Protein AF-A0A1Y2AYF4-F1 (afdb_monomer_lite)

pLDDT: mean 83.93, std 18.98, range [34.75, 98.88]

Organism: NCBI:txid329046

Foldseek 3Di:
DFDFDFAFFAAEAQPLLWQQLDPPQRIDGDDLCFNLLVLLLCLQLLGAEYEYAAFFEFDPRDLPGQKYFPVRHDPPFDWDWQPPAPLNTMIGGVVSVLSVLSNLVSLVQQNHAYEYFHFEPDCSSHGLVVLQVSNVHDSLCCLPPPNSLSNSLSVLLCQQQDQRPVPRRGNLERPNYAEYEPHAQDDHDLARRDPVRLVSNLCSSCPVVNRPHAYEYRHQCPRPHDVSQLQDPSHQYYAHAAEQDPQPDPPDCVVCPVLVVVVVVLVVVVVVVVCCQVPVVVVVFDFDDDDDSDGDTDDDDPDDDDDCPVVVCVVVVVVVVVVVVVVVVVSVVVVVVVCVVPPRDPRDQLLRSQCVSQVVSVVSSHEYEHNEYEDDDLVSVLSNLVSCLPDSHNYHHYPHAWGFDQLFATSKADDPDQDIHEYPPAAADDDFDDDPDPDDTPNLSHGNCRNVNNVSSSVSSVVTPPDSPGPNHLAWFADAKAKDQWDWDDPDPWKIKTQIGTGDTNRFQFKFKWKFDAPPDPDRVVGTDTPDTRQDRSGRPNGRSDIDMGTQDKMKMKMWGGDPSGIHDIYDIDIDGD

Sequence (578 aa):
MALSAPKFFGFNVPALHLIDDANPTPFVVPNSFEIQDTLISLAQAGTSVTRMYTLAYGAPVNKLTHISVSQYLETGFNWTVIPNTKDPVLYANEDLFRVMDEVFKTASDIGIKIIVPLIDKLDWWGGVPAFSNFHNATQDEFFTSQRVISNFLAMTEFVASRNNTLTGVPYSKESGIYAWETGNELSFRSGPVPASWTLQVTKLLKQQINVTQYVIDGSESFHGWEEKVLLDDSVDGFTGHYYEIQPPPPTDPKEYAGSIFCAGLTMVFCLWTCLMWFKPDLFGFETYDTKGILSLLKIKSKKGKEQYALQMVKTKTILLFLGFLVAGLCSIIGSVTISVVIQPKPPQSYAERFKQDHDLVLKYKKLFYVGEFGLNSISEFANLLNAVNSSQAAGALIWSMRSHNRNGSFWTHAEVDSFQSYHWPGFQVVQDEILGSGTTITKSGFGSDEVMAVQLIKNFSIASNSPKNYTFYQKPPVFAPILFDPVIKKLNNETFKVGLRWRGSTGAQSYKVERGLENLDSDPTLAFLLLSGNVSDAVVGNEAFLEDAVKTGQYSYRVSGENEYGQGSYSNIVTVRL

InterPro domains:
  IPR013783 Immunoglobulin-like fold [G3DSA:2.60.40.10] (487-578)
  IPR017853 Glycoside hydrolase superfamily [SSF51445] (71-253)
  IPR045053 Mannan endo-1,4-beta-mannosidase-like [PTHR31451] (8-225)

Structure (mmCIF, N/CA/C/O backbone):
data_AF-A0A1Y2AYF4-F1
#
_entry.id   AF-A0A1Y2AYF4-F1
#
loop_
_atom_site.group_PDB
_atom_site.id
_atom_site.type_symbol
_atom_site.label_atom_id
_atom_site.label_alt_id
_atom_site.label_comp_id
_atom_site.label_asym_id
_atom_site.label_entity_id
_atom_site.label_seq_id
_atom_site.pdbx_PDB_ins_code
_atom_site.Cartn_x
_atom_site.Cartn_y
_atom_site.Cartn_z
_atom_site.occupancy
_atom_site.B_iso_or_equiv
_atom_site.auth_seq_id
_atom_site.auth_comp_id
_atom_site.auth_asym_id
_atom_site.auth_atom_id
_atom_site.pdbx_PDB_model_num
ATOM 1 N N . MET A 1 1 ? -2.712 14.486 -27.864 1.00 45.22 1 MET A N 1
ATOM 2 C CA . MET A 1 1 ? -3.098 15.023 -26.543 1.00 45.22 1 MET A CA 1
ATOM 3 C C . MET A 1 1 ? -2.321 14.200 -25.524 1.00 45.22 1 MET A C 1
ATOM 5 O O . MET A 1 1 ? -2.192 13.010 -25.781 1.00 45.22 1 MET A O 1
ATOM 9 N N . ALA A 1 2 ? -1.694 14.794 -24.503 1.00 59.12 2 ALA A N 1
ATOM 10 C CA . ALA A 1 2 ? -1.046 13.989 -23.458 1.00 59.12 2 ALA A CA 1
ATOM 11 C C . ALA A 1 2 ? -2.110 13.134 -22.755 1.00 59.12 2 ALA A C 1
ATOM 13 O O . ALA A 1 2 ? -3.263 13.567 -22.669 1.00 59.12 2 ALA A O 1
ATOM 14 N N . LEU A 1 3 ? -1.751 11.928 -22.311 1.00 63.97 3 LEU A N 1
ATOM 15 C CA . LEU A 1 3 ? -2.639 11.142 -21.456 1.00 63.97 3 LEU A CA 1
ATOM 16 C C . LEU A 1 3 ? -2.945 11.977 -20.204 1.00 63.97 3 LEU A C 1
ATOM 18 O O . LEU A 1 3 ? -2.029 12.475 -19.555 1.00 63.97 3 LEU A O 1
ATOM 22 N N . SER A 1 4 ? -4.224 12.178 -19.894 1.00 66.00 4 SER A N 1
ATOM 23 C CA . SER A 1 4 ? -4.658 12.930 -18.716 1.00 66.00 4 SER A CA 1
ATOM 24 C C . SER A 1 4 ? -5.533 12.038 -17.847 1.00 66.00 4 SER A C 1
ATOM 26 O O . SER A 1 4 ? -6.599 11.607 -18.289 1.00 66.00 4 SER A O 1
ATOM 28 N N . ALA A 1 5 ? -5.097 11.782 -16.618 1.00 75.81 5 ALA A N 1
ATOM 29 C CA . ALA A 1 5 ? -5.892 11.111 -15.598 1.00 75.81 5 ALA A CA 1
ATOM 30 C C . ALA A 1 5 ? -6.448 12.141 -14.595 1.00 75.81 5 ALA A C 1
ATOM 32 O O . ALA A 1 5 ? -5.832 13.198 -14.414 1.00 75.81 5 ALA A O 1
ATOM 33 N N . PRO A 1 6 ? -7.594 11.874 -13.938 1.00 83.94 6 PRO A N 1
ATOM 34 C CA . PRO A 1 6 ? -8.025 12.661 -12.788 1.00 83.94 6 PRO A CA 1
ATOM 35 C C . PRO A 1 6 ? -6.914 12.717 -11.742 1.00 83.94 6 PRO A C 1
ATOM 37 O O . PRO A 1 6 ? -6.271 11.705 -11.459 1.00 83.94 6 PRO A O 1
ATOM 40 N N . LYS A 1 7 ? -6.685 13.902 -11.177 1.00 91.81 7 LYS A N 1
ATOM 41 C CA . LYS A 1 7 ? -5.592 14.115 -10.239 1.00 91.81 7 LYS A CA 1
ATOM 42 C C . LYS A 1 7 ? -5.885 13.408 -8.926 1.00 91.81 7 LYS A C 1
ATOM 44 O O . LYS A 1 7 ? -6.980 13.587 -8.391 1.00 91.81 7 LYS A O 1
ATOM 49 N N . PHE A 1 8 ? -4.936 12.649 -8.395 1.00 94.75 8 PHE A N 1
ATOM 50 C CA . PHE A 1 8 ? -5.085 11.919 -7.139 1.00 94.75 8 PHE A CA 1
ATOM 51 C C . PHE A 1 8 ? -4.007 12.296 -6.123 1.00 94.75 8 PHE A C 1
ATOM 53 O O . PHE A 1 8 ? -2.869 12.599 -6.467 1.00 94.75 8 PHE A O 1
ATOM 60 N N . PHE A 1 9 ? -4.377 12.258 -4.850 1.00 97.19 9 PHE A N 1
ATOM 61 C CA . PHE A 1 9 ? -3.454 12.360 -3.728 1.00 97.19 9 PHE A CA 1
ATOM 62 C C . PHE A 1 9 ? -3.846 11.301 -2.703 1.00 97.19 9 PHE A C 1
ATOM 64 O O . PHE A 1 9 ? -5.023 10.932 -2.606 1.00 97.19 9 PHE A O 1
ATOM 71 N N . GLY A 1 10 ? -2.870 10.762 -1.983 1.00 96.75 10 GLY A N 1
ATOM 72 C CA . GLY A 1 10 ? -3.150 9.685 -1.048 1.00 96.75 10 GLY A CA 1
ATOM 73 C C . GLY A 1 10 ? -1.914 9.063 -0.440 1.00 96.75 10 GLY A C 1
ATOM 74 O O . GLY A 1 10 ? -0.890 9.722 -0.285 1.00 96.75 10 GLY A O 1
ATOM 75 N N . PHE A 1 11 ? -2.045 7.784 -0.109 1.00 98.12 11 PHE A N 1
ATOM 76 C CA . PHE A 1 11 ? -1.072 7.018 0.655 1.00 98.12 11 PHE A CA 1
ATOM 77 C C . PHE A 1 11 ? -0.666 5.759 -0.113 1.00 98.12 11 PHE A C 1
ATOM 79 O O . PHE A 1 11 ? -1.498 5.138 -0.784 1.00 98.12 11 PHE A O 1
ATOM 86 N N . ASN A 1 12 ? 0.597 5.367 0.028 1.00 98.38 12 ASN A N 1
ATOM 87 C CA . ASN A 1 12 ? 1.039 3.998 -0.206 1.00 98.38 12 ASN A CA 1
ATOM 88 C C . ASN A 1 12 ? 0.532 3.107 0.933 1.00 98.38 12 ASN A C 1
ATOM 90 O O . ASN A 1 12 ? 0.537 3.519 2.095 1.00 98.38 12 ASN A O 1
ATOM 94 N N . VAL A 1 13 ? 0.127 1.883 0.600 1.00 97.62 13 VAL A N 1
ATOM 95 C CA . VAL A 1 13 ? -0.292 0.865 1.569 1.00 97.62 13 VAL A CA 1
ATOM 96 C C . VAL A 1 13 ? 0.464 -0.430 1.279 1.00 97.62 13 VAL A C 1
ATOM 98 O O . VAL A 1 13 ? -0.060 -1.324 0.605 1.00 97.62 13 VAL A O 1
ATOM 101 N N . PRO A 1 14 ? 1.705 -0.563 1.769 1.00 94.31 14 PRO A N 1
ATOM 102 C CA . PRO A 1 14 ? 2.508 -1.730 1.448 1.00 94.31 14 PRO A CA 1
ATOM 103 C C . PRO A 1 14 ? 1.924 -3.026 2.030 1.00 94.31 14 PRO A C 1
ATOM 105 O O . PRO A 1 14 ? 1.935 -4.062 1.369 1.00 94.31 14 PRO A O 1
ATOM 108 N N . ALA A 1 15 ? 1.293 -2.930 3.202 1.00 93.62 15 ALA A N 1
ATOM 109 C CA . ALA A 1 15 ? 0.742 -4.053 3.954 1.00 93.62 15 ALA A CA 1
ATOM 110 C C . ALA A 1 15 ? -0.590 -4.625 3.410 1.00 93.62 15 ALA A C 1
ATOM 112 O O . ALA A 1 15 ? -1.188 -5.504 4.030 1.00 93.62 15 ALA A O 1
ATOM 113 N N . LEU A 1 16 ? -1.094 -4.130 2.269 1.00 95.56 16 LEU A N 1
ATOM 114 C CA . LEU A 1 16 ? -2.466 -4.398 1.808 1.00 95.56 16 LEU A CA 1
ATOM 115 C C . LEU A 1 16 ? -2.750 -5.879 1.501 1.00 95.56 16 LEU A C 1
ATOM 117 O O . LEU A 1 16 ? -3.882 -6.334 1.634 1.00 95.56 16 LEU A O 1
ATOM 121 N N . HIS A 1 17 ? -1.732 -6.623 1.072 1.00 95.44 17 HIS A N 1
ATOM 122 C CA . HIS A 1 17 ? -1.851 -8.033 0.673 1.00 95.44 17 HIS A CA 1
ATOM 123 C C . HIS A 1 17 ? -0.943 -8.977 1.466 1.00 95.44 17 HIS A C 1
ATOM 125 O O . HIS A 1 17 ? -1.149 -10.188 1.461 1.00 95.44 17 HIS A O 1
ATOM 131 N N . LEU A 1 18 ? 0.021 -8.419 2.195 1.00 94.06 18 LEU A N 1
ATOM 132 C CA . LEU A 1 18 ? 0.881 -9.119 3.135 1.00 94.06 18 LEU A CA 1
ATOM 133 C C . LEU A 1 18 ? 1.420 -8.084 4.128 1.00 94.06 18 LEU A C 1
ATOM 135 O O . LEU A 1 18 ? 2.015 -7.098 3.710 1.00 94.06 18 LEU A O 1
ATOM 139 N N . ILE A 1 19 ? 1.182 -8.290 5.420 1.00 93.00 19 ILE A N 1
ATOM 140 C CA . ILE A 1 19 ? 1.577 -7.363 6.489 1.00 93.00 19 ILE A CA 1
ATOM 141 C C . ILE A 1 19 ? 2.997 -7.700 6.918 1.00 93.00 19 ILE A C 1
ATOM 143 O O . ILE A 1 19 ? 3.243 -8.872 7.182 1.00 93.00 19 ILE A O 1
ATOM 147 N N . ASP A 1 20 ? 3.890 -6.715 7.025 1.00 88.25 20 ASP A N 1
ATOM 148 C CA . ASP A 1 20 ? 5.308 -6.894 7.374 1.00 88.25 20 ASP A CA 1
ATOM 149 C C . ASP A 1 20 ? 5.700 -6.357 8.768 1.00 88.25 20 ASP A C 1
ATOM 151 O O . ASP A 1 20 ? 6.871 -6.338 9.145 1.00 88.25 20 ASP A O 1
ATOM 155 N N . ASP A 1 21 ? 4.697 -5.955 9.550 1.00 84.94 21 ASP A N 1
ATOM 156 C CA . ASP A 1 21 ? 4.843 -5.278 10.847 1.00 84.94 21 ASP A CA 1
ATOM 157 C C . ASP A 1 21 ? 4.663 -6.211 12.053 1.00 84.94 21 ASP A C 1
ATOM 159 O O . ASP A 1 21 ? 4.487 -5.775 13.195 1.00 84.94 21 ASP A O 1
ATOM 163 N N . ALA A 1 22 ? 4.634 -7.522 11.820 1.00 75.06 22 ALA A N 1
ATOM 164 C CA . ALA A 1 22 ? 4.396 -8.481 12.882 1.00 75.06 22 ALA A CA 1
ATOM 165 C C . ALA A 1 22 ? 5.689 -8.841 13.636 1.00 75.06 22 ALA A C 1
ATOM 167 O O . ALA A 1 22 ? 6.774 -8.989 13.079 1.00 75.06 22 ALA A O 1
ATOM 168 N N . ASN A 1 23 ? 5.562 -9.005 14.953 1.00 65.31 23 ASN A N 1
ATOM 169 C CA . ASN A 1 23 ? 6.648 -9.401 15.847 1.00 65.31 23 ASN A CA 1
ATOM 170 C C . ASN A 1 23 ? 6.215 -10.663 16.619 1.00 65.31 23 ASN A C 1
ATOM 172 O O . ASN A 1 23 ? 5.130 -10.645 17.211 1.00 65.31 23 ASN A O 1
ATOM 176 N N . PRO A 1 24 ? 6.993 -11.770 16.629 1.00 59.28 24 PRO A N 1
ATOM 177 C CA . PRO A 1 24 ? 8.354 -11.948 16.088 1.00 59.28 24 PRO A CA 1
ATOM 178 C C . PRO A 1 24 ? 8.427 -12.428 14.632 1.00 59.28 24 PRO A C 1
ATOM 180 O O . PRO A 1 24 ? 9.519 -12.530 14.079 1.00 59.28 24 PRO A O 1
ATOM 183 N N . THR A 1 25 ? 7.297 -12.785 14.021 1.00 60.84 25 THR A N 1
ATOM 184 C CA . THR A 1 25 ? 7.240 -13.225 12.621 1.00 60.84 25 THR A CA 1
ATOM 185 C C . THR A 1 25 ? 7.034 -12.018 11.720 1.00 60.84 25 THR A C 1
ATOM 187 O O . THR A 1 25 ? 5.967 -11.425 11.842 1.00 60.84 25 THR A O 1
ATOM 190 N N . PRO A 1 26 ? 7.963 -11.686 10.805 1.00 72.62 26 PRO A N 1
ATOM 191 C CA . PRO A 1 26 ? 7.892 -10.434 10.058 1.00 72.62 26 PRO A CA 1
ATOM 192 C C . PRO A 1 26 ? 6.622 -10.349 9.215 1.00 72.62 26 PRO A C 1
ATOM 194 O O . PRO A 1 26 ? 6.000 -9.301 9.186 1.00 72.62 26 PRO A O 1
ATOM 197 N N . PHE A 1 27 ? 6.172 -11.461 8.617 1.00 88.50 27 PHE A N 1
ATOM 198 C CA . PHE A 1 27 ? 5.028 -11.442 7.708 1.00 88.50 27 PHE A CA 1
ATOM 199 C C . PHE A 1 27 ? 3.786 -12.163 8.230 1.00 88.50 27 PHE A C 1
ATOM 201 O O . PHE A 1 27 ? 3.866 -13.290 8.726 1.00 88.50 27 PHE A O 1
ATOM 208 N N . VAL A 1 28 ? 2.622 -11.536 8.050 1.00 91.50 28 VAL A N 1
ATOM 209 C CA . VAL A 1 28 ? 1.300 -12.079 8.390 1.00 91.50 28 VAL A CA 1
ATOM 210 C C . VAL A 1 28 ? 0.319 -11.841 7.245 1.00 91.50 28 VAL A C 1
ATOM 212 O O . VAL A 1 28 ? 0.305 -10.791 6.608 1.00 91.50 28 VAL A O 1
ATOM 215 N N . VAL A 1 29 ? -0.541 -12.828 6.995 1.00 94.00 29 VAL A N 1
ATOM 216 C CA . VAL A 1 29 ? -1.612 -12.725 5.998 1.00 94.00 29 VAL A CA 1
ATOM 217 C C . VAL A 1 29 ? -2.717 -11.796 6.521 1.00 94.00 29 VAL A C 1
ATOM 219 O O . VAL A 1 29 ? -3.306 -12.136 7.559 1.00 94.00 29 VAL A O 1
ATOM 222 N N . PRO A 1 30 ? -3.035 -10.665 5.857 1.00 95.94 30 PRO A N 1
ATOM 223 C CA . PRO A 1 30 ? -4.126 -9.790 6.277 1.00 95.94 30 PRO A CA 1
ATOM 224 C C . PRO A 1 30 ? -5.471 -10.518 6.187 1.00 95.94 30 PRO A C 1
ATOM 226 O O . PRO A 1 30 ? -5.661 -11.405 5.355 1.00 95.94 30 PRO A O 1
ATOM 229 N N . ASN A 1 31 ? -6.411 -10.174 7.068 1.00 96.50 31 ASN A N 1
ATOM 230 C CA . ASN A 1 31 ? -7.775 -10.700 6.993 1.00 96.50 31 ASN A CA 1
ATOM 231 C C . ASN A 1 31 ? -8.720 -9.705 6.307 1.00 96.50 31 ASN A C 1
ATOM 233 O O . ASN A 1 31 ? -8.385 -8.539 6.105 1.00 96.50 31 ASN A O 1
ATOM 237 N N . SER A 1 32 ? -9.944 -10.151 6.023 1.00 97.19 32 SER A N 1
ATOM 238 C CA . SER A 1 32 ? -10.973 -9.326 5.386 1.00 97.19 32 SER A CA 1
ATOM 239 C C . SER A 1 32 ? -11.254 -8.008 6.110 1.00 97.19 32 SER A C 1
ATOM 241 O O . SER A 1 32 ? -11.548 -7.007 5.465 1.00 97.19 32 SER A O 1
ATOM 243 N N . PHE A 1 33 ? -11.155 -7.982 7.446 1.00 97.50 33 PHE A N 1
ATOM 244 C CA . PHE A 1 33 ? -11.331 -6.745 8.206 1.00 97.50 33 PHE A CA 1
ATOM 245 C C . PHE A 1 33 ? -10.207 -5.749 7.912 1.00 97.50 33 PHE A C 1
ATOM 247 O O . PHE A 1 33 ? -10.508 -4.604 7.624 1.00 97.50 33 PHE A O 1
ATOM 254 N N . GLU A 1 34 ? -8.943 -6.168 7.931 1.00 97.88 34 GLU A N 1
ATOM 255 C CA . GLU A 1 34 ? -7.792 -5.282 7.697 1.00 97.88 34 GLU A CA 1
ATOM 256 C C . GLU A 1 34 ? -7.748 -4.763 6.251 1.00 97.88 34 GLU A C 1
ATOM 258 O O . GLU A 1 34 ? -7.468 -3.584 6.020 1.00 97.88 34 GLU A O 1
ATOM 263 N N . ILE A 1 35 ? -8.111 -5.605 5.275 1.00 98.38 35 ILE A N 1
ATOM 264 C CA . ILE A 1 35 ? -8.235 -5.201 3.865 1.00 98.38 35 ILE A CA 1
ATOM 265 C C . ILE A 1 35 ? -9.320 -4.126 3.716 1.00 98.38 35 ILE A C 1
ATOM 267 O O . ILE A 1 35 ? -9.086 -3.070 3.119 1.00 98.38 35 ILE A O 1
ATOM 271 N N . GLN A 1 36 ? -10.509 -4.377 4.274 1.00 97.69 36 GLN A N 1
ATOM 272 C CA . GLN A 1 36 ? -11.627 -3.436 4.204 1.00 97.69 36 GLN A CA 1
ATOM 273 C C . GLN A 1 36 ? -11.334 -2.156 4.985 1.00 97.69 36 GLN A C 1
ATOM 275 O O . GLN A 1 36 ? -11.581 -1.073 4.467 1.00 97.69 36 GLN A O 1
ATOM 280 N N . ASP A 1 37 ? -10.767 -2.263 6.185 1.00 97.94 37 ASP A N 1
ATOM 281 C CA . ASP A 1 37 ? -10.378 -1.130 7.022 1.00 97.94 37 ASP A CA 1
ATOM 282 C C . ASP A 1 37 ? -9.418 -0.198 6.284 1.00 97.94 37 ASP A C 1
ATOM 284 O O . ASP A 1 37 ? -9.640 1.013 6.230 1.00 97.94 37 ASP A O 1
ATOM 288 N N . THR A 1 38 ? -8.415 -0.762 5.614 1.00 97.56 38 THR A N 1
ATOM 289 C CA . THR A 1 38 ? -7.475 0.030 4.823 1.00 97.56 38 THR A CA 1
ATOM 290 C C . THR A 1 38 ? -8.169 0.762 3.674 1.00 97.56 38 THR A C 1
ATOM 292 O O . THR A 1 38 ? -8.033 1.977 3.522 1.00 97.56 38 THR A O 1
ATOM 295 N N . LEU A 1 39 ? -8.921 0.038 2.840 1.00 97.50 39 LEU A N 1
ATOM 296 C CA . LEU A 1 39 ? -9.521 0.610 1.631 1.00 97.50 39 LEU A CA 1
ATOM 297 C C . LEU A 1 39 ? -10.641 1.610 1.954 1.00 97.50 39 LEU A C 1
ATOM 299 O O . LEU A 1 39 ? -10.795 2.616 1.258 1.00 97.50 39 LEU A O 1
ATOM 303 N N . ILE A 1 40 ? -11.395 1.380 3.031 1.00 96.75 40 ILE A N 1
ATOM 304 C CA . ILE A 1 40 ? -12.395 2.326 3.536 1.00 96.75 40 ILE A CA 1
ATOM 305 C C . ILE A 1 40 ? -11.712 3.559 4.140 1.00 96.75 40 ILE A C 1
ATOM 307 O O . ILE A 1 40 ? -12.182 4.670 3.893 1.00 96.75 40 ILE A O 1
ATOM 311 N N . SER A 1 41 ? -10.587 3.402 4.848 1.00 96.81 41 SER A N 1
ATOM 312 C CA . SER A 1 41 ? -9.789 4.532 5.349 1.00 96.81 41 SER A CA 1
ATOM 313 C C . SER A 1 41 ? -9.306 5.431 4.211 1.00 96.81 41 SER A C 1
ATOM 315 O O . SER A 1 41 ? -9.490 6.646 4.263 1.00 96.81 41 SER A O 1
ATOM 317 N N . LEU A 1 42 ? -8.785 4.845 3.126 1.00 95.75 42 LEU A N 1
ATOM 318 C CA . LEU A 1 42 ? -8.415 5.591 1.916 1.00 95.75 42 LEU A CA 1
ATOM 319 C C . LEU A 1 42 ? -9.614 6.344 1.321 1.00 95.75 42 LEU A C 1
ATOM 321 O O . LEU A 1 42 ? -9.510 7.529 0.993 1.00 95.75 42 LEU A O 1
ATOM 325 N N . ALA A 1 43 ? -10.772 5.685 1.218 1.00 94.38 43 ALA A N 1
ATOM 326 C CA . ALA A 1 43 ? -11.989 6.308 0.706 1.00 94.38 43 ALA A CA 1
ATOM 327 C C . ALA A 1 43 ? -12.459 7.478 1.585 1.00 94.38 43 ALA A C 1
ATOM 329 O O . ALA A 1 43 ? -12.840 8.525 1.060 1.00 94.38 43 ALA A O 1
ATOM 330 N N . GLN A 1 44 ? -12.401 7.340 2.912 1.00 94.38 44 GLN A N 1
ATOM 331 C CA . GLN A 1 44 ? -12.721 8.409 3.861 1.00 94.38 44 GLN A CA 1
ATOM 332 C C . GLN A 1 44 ? -11.707 9.561 3.810 1.00 94.38 44 GLN A C 1
ATOM 334 O O . GLN A 1 44 ? -12.114 10.721 3.900 1.00 94.38 44 GLN A O 1
ATOM 339 N N . ALA A 1 45 ? -10.427 9.267 3.563 1.00 93.00 45 ALA A N 1
ATOM 340 C CA . ALA A 1 45 ? -9.388 10.263 3.292 1.00 93.00 45 ALA A CA 1
ATOM 341 C C . ALA A 1 45 ? -9.596 11.024 1.974 1.00 93.00 45 ALA A C 1
ATOM 343 O O . ALA A 1 45 ? -8.960 12.049 1.721 1.00 93.00 45 ALA A O 1
ATOM 344 N N . GLY A 1 46 ? -10.520 10.551 1.134 1.00 92.38 46 GLY A N 1
ATOM 345 C CA . GLY A 1 46 ? -10.774 11.090 -0.191 1.00 92.38 46 GLY A CA 1
ATOM 346 C C . GLY A 1 46 ? -9.740 10.643 -1.222 1.00 92.38 46 GLY A C 1
ATOM 347 O O . GLY A 1 46 ? -9.703 11.225 -2.308 1.00 92.38 46 GLY A O 1
ATOM 348 N N . THR A 1 47 ? -8.914 9.645 -0.917 1.00 92.69 47 THR A N 1
ATOM 349 C CA . THR A 1 47 ? -7.969 9.046 -1.859 1.00 92.69 47 THR A CA 1
ATOM 350 C C . THR A 1 47 ? -8.720 8.202 -2.887 1.00 92.69 47 THR A C 1
ATOM 352 O O . THR A 1 47 ? -9.640 7.470 -2.545 1.00 92.69 47 THR A O 1
ATOM 355 N N . SER A 1 48 ? -8.344 8.331 -4.160 1.00 92.69 48 SER A N 1
ATOM 356 C CA . SER A 1 48 ? -8.963 7.628 -5.296 1.00 92.69 48 SER A CA 1
ATOM 357 C C . SER A 1 48 ? -8.100 6.498 -5.848 1.00 92.69 48 SER A C 1
ATOM 359 O O . SER A 1 48 ? -8.606 5.487 -6.335 1.00 92.69 48 SER A O 1
ATOM 361 N N . VAL A 1 49 ? -6.787 6.687 -5.759 1.00 95.75 49 VAL A N 1
ATOM 362 C CA . VAL A 1 49 ? -5.757 5.761 -6.210 1.00 95.75 49 VAL A CA 1
ATOM 363 C C . VAL A 1 49 ? -4.792 5.551 -5.054 1.00 95.75 49 VAL A C 1
ATOM 365 O O . VAL A 1 49 ? -4.364 6.515 -4.424 1.00 95.75 49 VAL A O 1
ATOM 368 N N . THR A 1 50 ? -4.450 4.301 -4.786 1.00 97.50 50 THR A N 1
ATOM 369 C CA . THR A 1 50 ? -3.381 3.915 -3.863 1.00 97.50 50 THR A CA 1
ATOM 370 C C . THR A 1 50 ? -2.396 3.007 -4.584 1.00 97.50 50 THR A C 1
ATOM 372 O O . THR A 1 50 ? -2.639 2.564 -5.709 1.00 97.50 50 THR A O 1
ATOM 375 N N . ARG A 1 51 ? -1.284 2.716 -3.927 1.00 98.31 51 ARG A N 1
ATOM 376 C CA . ARG A 1 51 ? -0.255 1.809 -4.408 1.00 98.31 51 ARG A CA 1
ATOM 377 C C . ARG A 1 51 ? 0.021 0.775 -3.328 1.00 98.31 51 ARG A C 1
ATOM 379 O O . ARG A 1 51 ? 0.266 1.131 -2.175 1.00 98.31 51 ARG A O 1
ATOM 386 N N . MET A 1 52 ? -0.102 -0.493 -3.709 1.00 97.81 52 MET A N 1
ATOM 387 C CA . MET A 1 52 ? 0.265 -1.625 -2.858 1.00 97.81 52 MET A CA 1
ATOM 388 C C . MET A 1 52 ? 1.750 -1.948 -3.033 1.00 97.81 52 MET A C 1
ATOM 390 O O . MET A 1 52 ? 2.380 -1.454 -3.969 1.00 97.81 52 MET A O 1
ATOM 394 N N . TYR A 1 53 ? 2.310 -2.794 -2.168 1.00 95.88 53 TYR A N 1
ATOM 395 C CA . TYR A 1 53 ? 3.680 -3.261 -2.370 1.00 95.88 53 TYR A CA 1
ATOM 396 C C . TYR A 1 53 ? 3.785 -4.372 -3.416 1.00 95.88 53 TYR A C 1
ATOM 398 O O . TYR A 1 53 ? 2.777 -4.909 -3.881 1.00 95.88 53 TYR A O 1
ATOM 406 N N . THR A 1 54 ? 5.019 -4.727 -3.765 1.00 97.06 54 THR A N 1
ATOM 407 C CA . THR A 1 54 ? 5.327 -5.716 -4.806 1.00 97.06 54 THR A CA 1
ATOM 408 C C . THR A 1 54 ? 4.939 -7.141 -4.408 1.00 97.06 54 THR A C 1
ATOM 410 O O . THR A 1 54 ? 4.578 -7.384 -3.263 1.00 97.06 54 THR A O 1
ATOM 413 N N . LEU A 1 55 ? 5.006 -8.113 -5.324 1.00 97.06 55 LEU A N 1
ATOM 414 C CA . LEU A 1 55 ? 4.876 -9.524 -4.939 1.00 97.06 55 LEU A CA 1
ATOM 415 C C . LEU A 1 55 ? 6.035 -9.939 -4.023 1.00 97.06 55 LEU A C 1
ATOM 417 O O . LEU A 1 55 ? 7.183 -9.575 -4.254 1.00 97.06 55 LEU A O 1
ATOM 421 N N . ALA A 1 56 ? 5.744 -10.758 -3.013 1.00 94.94 56 ALA A N 1
ATOM 422 C CA . ALA A 1 56 ? 6.786 -11.338 -2.164 1.00 94.94 56 ALA A CA 1
ATOM 423 C C . ALA A 1 56 ? 7.429 -12.552 -2.848 1.00 94.94 56 ALA A C 1
ATOM 425 O O . ALA A 1 56 ? 6.716 -13.455 -3.302 1.00 94.94 56 ALA A O 1
ATOM 426 N N . TYR A 1 57 ? 8.758 -12.620 -2.849 1.00 94.50 57 TYR A N 1
ATOM 427 C CA . TYR A 1 57 ? 9.538 -13.716 -3.422 1.00 94.50 57 TYR A CA 1
ATOM 428 C C . TYR A 1 57 ? 10.248 -14.501 -2.317 1.00 94.50 57 TYR A C 1
ATOM 430 O O . TYR A 1 57 ? 10.898 -13.920 -1.452 1.00 94.50 57 TYR A O 1
ATOM 438 N N . GLY A 1 58 ? 10.109 -15.831 -2.338 1.00 83.50 58 GLY A N 1
ATOM 439 C CA . GLY A 1 58 ? 10.700 -16.753 -1.361 1.00 83.50 58 GLY A CA 1
ATOM 440 C C . GLY A 1 58 ? 12.179 -16.477 -1.095 1.00 83.50 58 GLY A C 1
ATOM 441 O O . GLY A 1 58 ? 12.979 -16.408 -2.022 1.00 83.50 58 GLY A O 1
ATOM 442 N N . ALA A 1 59 ? 12.557 -16.375 0.172 1.00 72.75 59 ALA A N 1
ATOM 443 C CA . ALA A 1 59 ? 13.944 -16.249 0.601 1.00 72.75 59 ALA A CA 1
ATOM 444 C C . ALA A 1 59 ? 14.223 -17.247 1.737 1.00 72.75 59 ALA A C 1
ATOM 446 O O . ALA A 1 59 ? 13.290 -17.744 2.366 1.00 72.75 59 ALA A O 1
ATOM 447 N N . PRO A 1 60 ? 15.495 -17.551 2.059 1.00 62.97 60 PRO A N 1
ATOM 448 C CA . PRO A 1 60 ? 15.816 -18.473 3.151 1.00 62.97 60 PRO A CA 1
ATOM 449 C C . PRO A 1 60 ? 15.192 -18.090 4.504 1.00 62.97 60 PRO A C 1
ATOM 451 O O . PRO A 1 60 ? 14.925 -18.969 5.319 1.00 62.97 60 PRO A O 1
ATOM 454 N N . VAL A 1 61 ? 14.975 -16.791 4.734 1.00 64.56 61 VAL A N 1
ATOM 455 C CA . VAL A 1 61 ? 14.492 -16.235 6.007 1.00 64.56 61 VAL A CA 1
ATOM 456 C C . VAL A 1 61 ? 12.983 -15.984 5.992 1.00 64.56 61 VAL A C 1
ATOM 458 O O . VAL A 1 61 ? 12.316 -16.260 6.985 1.00 64.56 61 VAL A O 1
ATOM 461 N N . ASN A 1 62 ? 12.433 -15.507 4.871 1.00 68.12 62 ASN A N 1
ATOM 462 C CA . ASN A 1 62 ? 11.003 -15.266 4.723 1.00 68.12 62 ASN A CA 1
ATOM 463 C C . ASN A 1 62 ? 10.382 -16.245 3.729 1.00 68.12 62 ASN A C 1
ATOM 465 O O . ASN A 1 62 ? 10.725 -16.270 2.545 1.00 68.12 62 ASN A O 1
ATOM 469 N N . LYS A 1 63 ? 9.444 -17.038 4.235 1.00 75.75 63 LYS A N 1
ATOM 470 C CA . LYS A 1 63 ? 8.882 -18.178 3.521 1.00 75.75 63 LYS A CA 1
ATOM 471 C C . LYS A 1 63 ? 7.359 -18.045 3.327 1.00 75.75 63 LYS A C 1
ATOM 473 O O . LYS A 1 63 ? 6.762 -18.839 2.606 1.00 75.75 63 LYS A O 1
ATOM 478 N N . LEU A 1 64 ? 6.746 -16.986 3.880 1.00 89.69 64 LEU A N 1
ATOM 479 C CA . LEU A 1 64 ? 5.389 -16.553 3.537 1.00 89.69 64 LEU A CA 1
ATOM 480 C C . LEU A 1 64 ? 5.451 -15.625 2.319 1.00 89.69 64 LEU A C 1
ATOM 482 O O . LEU A 1 64 ? 5.565 -14.408 2.454 1.00 89.69 64 LEU A O 1
ATOM 486 N N . THR A 1 65 ? 5.433 -16.209 1.122 1.00 93.44 65 THR A N 1
ATOM 487 C CA . THR A 1 65 ? 5.674 -15.472 -0.126 1.00 93.44 65 THR A CA 1
ATOM 488 C C . THR A 1 65 ? 4.725 -15.877 -1.244 1.00 93.44 65 THR A C 1
ATOM 490 O O . THR A 1 65 ? 4.159 -16.971 -1.230 1.00 93.44 65 THR A O 1
ATOM 493 N N . HIS A 1 66 ? 4.532 -14.974 -2.209 1.00 97.00 66 HIS A N 1
ATOM 494 C CA . HIS A 1 66 ? 3.644 -15.178 -3.354 1.00 97.00 66 HIS A CA 1
ATOM 495 C C . HIS A 1 66 ? 4.274 -16.114 -4.378 1.00 97.00 66 HIS A C 1
ATOM 497 O O . HIS A 1 66 ? 3.606 -17.001 -4.900 1.00 97.00 66 HIS A O 1
ATOM 503 N N . ILE A 1 67 ? 5.561 -15.905 -4.662 1.00 97.50 67 ILE A N 1
ATOM 504 C CA . ILE A 1 67 ? 6.311 -16.636 -5.680 1.00 97.50 67 ILE A CA 1
ATOM 505 C C . ILE A 1 67 ? 7.497 -17.328 -5.020 1.00 97.50 67 ILE A C 1
ATOM 507 O O . ILE A 1 67 ? 8.247 -16.716 -4.259 1.00 97.50 67 ILE A O 1
ATOM 511 N N . SER A 1 68 ? 7.702 -18.604 -5.325 1.00 96.06 68 SER A N 1
ATOM 512 C CA . SER A 1 68 ? 8.807 -19.375 -4.762 1.00 96.06 68 SER A CA 1
ATOM 513 C C . SER A 1 68 ? 9.274 -20.479 -5.714 1.00 96.06 68 SER A C 1
ATOM 515 O O . SER A 1 68 ? 8.758 -20.650 -6.819 1.00 96.06 68 SER A O 1
ATOM 517 N N . VAL A 1 69 ? 10.279 -21.231 -5.283 1.00 95.62 69 VAL A N 1
ATOM 518 C CA . VAL A 1 69 ? 10.833 -22.411 -5.960 1.00 95.62 69 VAL A CA 1
ATOM 519 C C . VAL A 1 69 ? 10.746 -23.614 -5.029 1.00 95.62 69 VAL A C 1
ATOM 521 O O . VAL A 1 69 ? 10.635 -23.453 -3.815 1.00 95.62 69 VAL A O 1
ATOM 524 N N . SER A 1 70 ? 10.853 -24.829 -5.573 1.00 93.19 70 SER A N 1
ATOM 525 C CA . SER A 1 70 ? 10.654 -26.085 -4.828 1.00 93.19 70 SER A CA 1
ATOM 526 C C . SER A 1 70 ? 11.438 -26.184 -3.510 1.00 93.19 70 SER A C 1
ATOM 528 O O . SER A 1 70 ? 10.953 -26.774 -2.552 1.00 93.19 70 SER A O 1
ATOM 530 N N . GLN A 1 71 ? 12.639 -25.601 -3.445 1.00 90.50 71 GLN A N 1
ATOM 531 C CA . GLN A 1 71 ? 13.503 -25.625 -2.256 1.00 90.50 71 GLN A CA 1
ATOM 532 C C . GLN A 1 71 ? 13.039 -24.702 -1.112 1.00 90.50 71 GLN A C 1
ATOM 534 O O . GLN A 1 71 ? 13.519 -24.842 0.011 1.00 90.50 71 GLN A O 1
ATOM 539 N N . TYR A 1 72 ? 12.133 -23.760 -1.389 1.00 90.00 72 TYR A N 1
ATOM 540 C CA . TYR A 1 72 ? 11.648 -22.748 -0.445 1.00 90.00 72 TYR A CA 1
ATOM 541 C C . TYR A 1 72 ? 10.124 -22.794 -0.258 1.00 90.00 72 TYR A C 1
ATOM 543 O O . TYR A 1 72 ? 9.548 -21.843 0.267 1.00 90.00 72 TYR A O 1
ATOM 551 N N . LEU A 1 73 ? 9.451 -23.863 -0.696 1.00 90.44 73 LEU A N 1
ATOM 552 C CA . LEU A 1 73 ? 8.013 -24.014 -0.469 1.00 90.44 73 LEU A CA 1
ATOM 553 C C . LEU A 1 73 ? 7.747 -24.336 1.000 1.00 90.44 73 LEU A C 1
ATOM 555 O O . LEU A 1 73 ? 8.361 -25.245 1.562 1.00 90.44 73 LEU A O 1
ATOM 559 N N . GLU A 1 74 ? 6.806 -23.617 1.602 1.00 86.00 74 GLU A N 1
ATOM 560 C CA . GLU A 1 74 ? 6.336 -23.914 2.952 1.00 86.00 74 GLU A CA 1
ATOM 561 C C . GLU A 1 74 ? 5.232 -24.955 2.960 1.00 86.00 74 GLU A C 1
ATOM 563 O O . GLU A 1 74 ? 4.366 -24.986 2.079 1.00 86.00 74 GLU A O 1
ATOM 568 N N . THR A 1 75 ? 5.246 -25.789 3.999 1.00 84.31 75 THR A N 1
ATOM 569 C CA . THR A 1 75 ? 4.161 -26.731 4.260 1.00 84.31 75 THR A CA 1
ATOM 570 C C . THR A 1 75 ? 2.920 -25.981 4.743 1.00 84.31 75 THR A C 1
ATOM 572 O O . THR A 1 75 ? 3.009 -24.963 5.423 1.00 84.31 75 THR A O 1
ATOM 575 N N . GLY A 1 76 ? 1.737 -26.480 4.379 1.00 85.44 76 GLY A N 1
ATOM 576 C CA . GLY A 1 76 ? 0.461 -25.876 4.780 1.00 85.44 76 GLY A CA 1
ATOM 577 C C . GLY A 1 76 ? -0.098 -24.823 3.820 1.00 85.44 76 GLY A C 1
ATOM 578 O O . GLY A 1 76 ? -1.251 -24.445 3.993 1.00 85.44 76 GLY A O 1
ATOM 579 N N . PHE A 1 77 ? 0.654 -24.420 2.792 1.00 90.44 77 PHE A N 1
ATOM 580 C CA . PHE A 1 77 ? 0.155 -23.582 1.698 1.00 90.44 77 PHE A CA 1
ATOM 581 C C . PHE A 1 77 ? -0.155 -24.399 0.449 1.00 90.44 77 PHE A C 1
ATOM 583 O O . PHE A 1 77 ? 0.494 -25.412 0.162 1.00 90.44 77 PHE A O 1
ATOM 590 N N . ASN A 1 78 ? -1.133 -23.931 -0.322 1.00 95.06 78 ASN A N 1
ATOM 591 C CA . ASN A 1 78 ? -1.439 -24.492 -1.626 1.00 95.06 78 ASN A CA 1
ATOM 592 C C . ASN A 1 78 ? -0.548 -23.863 -2.70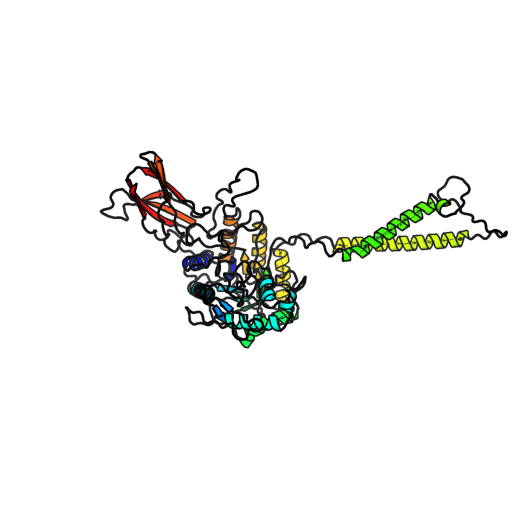8 1.00 95.06 78 ASN A C 1
ATOM 594 O O . ASN A 1 78 ? -0.729 -22.708 -3.082 1.00 95.06 78 ASN A O 1
ATOM 598 N N . TRP A 1 79 ? 0.403 -24.633 -3.236 1.00 96.56 79 TRP A N 1
ATOM 599 C CA . TRP A 1 79 ? 1.337 -24.170 -4.262 1.00 96.56 79 TRP A CA 1
ATOM 600 C C . TRP A 1 79 ? 0.943 -24.670 -5.650 1.00 96.56 79 TRP A C 1
ATOM 602 O O . TRP A 1 79 ? 0.819 -25.873 -5.878 1.00 96.56 79 TRP A O 1
ATOM 612 N N . THR A 1 80 ? 0.820 -23.747 -6.602 1.00 97.25 80 THR A N 1
ATOM 613 C CA . THR A 1 80 ? 0.518 -24.053 -8.006 1.00 97.25 80 THR A CA 1
ATOM 614 C C . THR A 1 80 ? 1.736 -23.787 -8.879 1.00 97.25 80 THR A C 1
ATOM 616 O O . THR A 1 80 ? 2.386 -22.757 -8.739 1.00 97.25 80 THR A O 1
ATOM 619 N N . VAL A 1 81 ? 2.056 -24.698 -9.798 1.00 98.25 81 VAL A N 1
ATOM 620 C CA . VAL A 1 81 ? 3.140 -24.493 -10.771 1.00 98.25 81 VAL A CA 1
ATOM 621 C C . VAL A 1 81 ? 2.788 -23.340 -11.710 1.00 98.25 81 VAL A C 1
ATOM 623 O O . VAL A 1 81 ? 1.711 -23.334 -12.304 1.00 98.25 81 VAL A O 1
ATOM 626 N N . ILE A 1 82 ? 3.721 -22.407 -11.895 1.00 98.62 82 ILE A N 1
ATOM 627 C CA . ILE A 1 82 ? 3.609 -21.339 -12.888 1.00 98.62 82 ILE A CA 1
ATOM 628 C C . ILE A 1 82 ? 3.999 -21.912 -14.259 1.00 98.62 82 ILE A C 1
ATOM 630 O O . ILE A 1 82 ? 5.150 -22.336 -14.437 1.00 98.62 82 ILE A O 1
ATOM 634 N N . PRO A 1 83 ? 3.078 -21.946 -15.241 1.00 98.19 83 PRO A N 1
ATOM 635 C CA . PRO A 1 83 ? 3.358 -22.492 -16.565 1.00 98.19 83 PRO A CA 1
ATOM 636 C C . PRO A 1 83 ? 4.530 -21.791 -17.254 1.00 98.19 83 PRO A C 1
ATOM 638 O O . PRO A 1 83 ? 4.834 -20.637 -16.976 1.00 98.19 83 PRO A O 1
ATOM 641 N N . ASN A 1 84 ? 5.174 -22.492 -18.188 1.00 97.44 84 ASN A N 1
ATOM 642 C CA . ASN A 1 84 ? 6.274 -21.980 -19.018 1.00 97.44 84 ASN A CA 1
ATOM 643 C C . ASN A 1 84 ? 7.548 -21.552 -18.264 1.00 97.44 84 ASN A C 1
ATOM 645 O O . ASN A 1 84 ? 8.503 -21.111 -18.903 1.00 97.44 84 ASN A O 1
ATOM 649 N N . THR A 1 85 ? 7.610 -21.750 -16.945 1.00 98.06 85 THR A N 1
ATOM 650 C CA . THR A 1 85 ? 8.834 -21.558 -16.161 1.00 98.06 85 THR A CA 1
ATOM 651 C C . THR A 1 85 ? 9.680 -22.828 -16.154 1.00 98.06 85 THR A C 1
ATOM 653 O O . THR A 1 85 ? 9.163 -23.944 -16.055 1.00 98.06 85 THR A O 1
ATOM 656 N N . LYS A 1 86 ? 10.997 -22.675 -16.300 1.00 95.19 86 LYS A N 1
ATOM 657 C CA . LYS A 1 86 ? 11.954 -23.791 -16.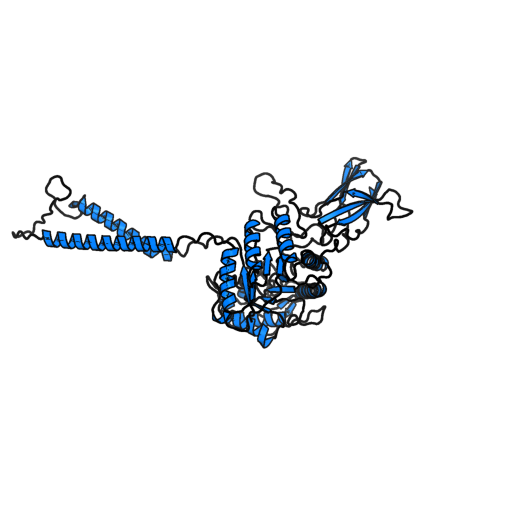251 1.00 95.19 86 LYS A CA 1
ATOM 658 C C . LYS A 1 86 ? 13.327 -23.324 -15.790 1.00 95.19 86 LYS A C 1
ATOM 660 O O . LYS A 1 86 ? 13.705 -22.178 -16.018 1.00 95.19 86 LYS A O 1
ATOM 665 N N . ASP A 1 87 ? 14.073 -24.236 -15.170 1.00 93.44 87 ASP A N 1
ATOM 666 C CA . ASP A 1 87 ? 15.439 -24.015 -14.678 1.00 93.44 87 ASP A CA 1
ATOM 667 C C . ASP A 1 87 ? 15.622 -22.698 -13.880 1.00 93.44 87 ASP A C 1
ATOM 669 O O . ASP A 1 87 ? 16.506 -21.895 -14.225 1.00 93.44 87 ASP A O 1
ATOM 673 N N . PRO A 1 88 ? 14.817 -22.475 -12.812 1.00 96.88 88 PRO A N 1
ATOM 674 C CA . PRO A 1 88 ? 13.906 -23.434 -12.164 1.00 96.88 88 PRO A CA 1
ATOM 675 C C . PRO A 1 88 ? 12.424 -23.274 -12.557 1.00 96.88 88 PRO A C 1
ATOM 677 O O . PRO A 1 88 ? 12.017 -22.288 -13.166 1.00 96.88 88 PRO A O 1
ATOM 680 N N . VAL A 1 89 ? 11.605 -24.252 -12.159 1.00 97.94 89 VAL A N 1
ATOM 681 C CA . VAL A 1 89 ? 10.139 -24.113 -12.135 1.00 97.94 89 VAL A CA 1
ATOM 682 C C . VAL A 1 89 ? 9.746 -23.206 -10.968 1.00 97.94 89 VAL A C 1
ATOM 684 O O . VAL A 1 89 ? 10.201 -23.426 -9.841 1.00 97.94 89 VAL A O 1
ATOM 687 N N . LEU A 1 90 ? 8.895 -22.215 -11.233 1.00 98.31 90 LEU A N 1
ATOM 688 C CA . LEU A 1 90 ? 8.343 -21.318 -10.221 1.00 98.31 90 LEU A CA 1
ATOM 689 C C . LEU A 1 90 ? 6.971 -21.806 -9.744 1.00 98.31 90 LEU A C 1
ATOM 691 O O . LEU A 1 90 ? 6.220 -22.438 -10.490 1.00 98.31 90 LEU A O 1
ATOM 695 N N . TYR A 1 91 ? 6.643 -21.477 -8.500 1.00 98.00 91 TYR A N 1
ATOM 696 C CA . TYR A 1 91 ? 5.391 -21.829 -7.842 1.00 98.00 91 TYR A CA 1
ATOM 697 C C . TYR A 1 91 ? 4.718 -20.577 -7.288 1.00 98.00 91 TYR A C 1
ATOM 699 O O . TYR A 1 91 ? 5.388 -19.692 -6.759 1.00 98.00 91 TYR A O 1
ATOM 707 N N . ALA A 1 92 ? 3.395 -20.539 -7.391 1.00 98.00 92 ALA A N 1
ATOM 708 C CA . ALA A 1 92 ? 2.528 -19.483 -6.899 1.00 98.00 92 ALA A CA 1
ATOM 709 C C . ALA A 1 92 ? 1.788 -19.962 -5.639 1.00 98.00 92 ALA A C 1
ATOM 711 O O . ALA A 1 92 ? 1.221 -21.058 -5.646 1.00 98.00 92 ALA A O 1
ATOM 712 N N . ASN A 1 93 ? 1.796 -19.161 -4.573 1.00 97.44 93 ASN A N 1
ATOM 713 C CA . ASN A 1 93 ? 1.075 -19.441 -3.333 1.00 97.44 93 ASN A CA 1
ATOM 714 C C . ASN A 1 93 ? -0.391 -19.032 -3.471 1.00 97.44 93 ASN A C 1
ATOM 716 O O . ASN A 1 93 ? -0.738 -17.851 -3.412 1.00 97.44 93 ASN A O 1
ATOM 720 N N . GLU A 1 94 ? -1.256 -20.018 -3.644 1.00 97.50 94 GLU A N 1
ATOM 721 C CA . GLU A 1 94 ? -2.646 -19.789 -3.993 1.00 97.50 94 GLU A CA 1
ATOM 722 C C . GLU A 1 94 ? -3.468 -19.179 -2.855 1.00 97.50 94 GLU A C 1
ATOM 724 O O . GLU A 1 94 ? -4.456 -18.490 -3.106 1.00 97.50 94 GLU A O 1
ATOM 729 N N . ASP A 1 95 ? -3.035 -19.361 -1.610 1.00 95.69 95 ASP A N 1
ATOM 730 C CA . ASP A 1 95 ? -3.682 -18.745 -0.456 1.00 95.69 95 ASP A CA 1
ATOM 731 C C . ASP A 1 95 ? -3.402 -17.236 -0.400 1.00 95.69 95 ASP A C 1
ATOM 733 O O . ASP A 1 95 ? -4.318 -16.459 -0.139 1.00 95.69 95 ASP A O 1
ATOM 737 N N . LEU A 1 96 ? -2.183 -16.795 -0.739 1.00 96.69 96 LEU A N 1
ATOM 738 C CA . LEU A 1 96 ? -1.861 -15.364 -0.845 1.00 96.69 96 LEU A CA 1
ATOM 739 C C . LEU A 1 96 ? -2.469 -14.718 -2.096 1.00 96.69 96 LEU A C 1
ATOM 741 O O . LEU A 1 96 ? -2.950 -13.589 -2.042 1.00 96.69 96 LEU A O 1
ATOM 745 N N . PHE A 1 97 ? -2.542 -15.434 -3.219 1.00 98.50 97 PHE A N 1
ATOM 746 C CA . PHE A 1 97 ? -3.231 -14.899 -4.396 1.00 98.50 97 PHE A CA 1
ATOM 747 C C . PHE A 1 97 ? -4.737 -14.703 -4.166 1.00 98.50 97 PHE A C 1
ATOM 749 O O . PHE A 1 97 ? -5.306 -13.759 -4.708 1.00 98.50 97 PHE A O 1
ATOM 756 N N . ARG A 1 98 ? -5.381 -15.510 -3.311 1.00 98.38 98 ARG A N 1
ATOM 757 C CA . ARG A 1 98 ? -6.768 -15.265 -2.867 1.00 98.38 98 ARG A CA 1
ATOM 758 C C . ARG A 1 98 ? -6.925 -14.014 -2.004 1.00 98.38 98 ARG A C 1
ATOM 760 O O . ARG A 1 98 ? -7.982 -13.392 -2.027 1.00 98.38 98 ARG A O 1
ATOM 767 N N . VAL A 1 99 ? -5.884 -13.617 -1.279 1.00 98.38 99 VAL A N 1
ATOM 768 C CA . VAL A 1 99 ? -5.869 -12.339 -0.552 1.00 98.38 99 VAL A CA 1
ATOM 769 C C . VAL A 1 99 ? -5.834 -11.183 -1.546 1.00 98.38 99 VAL A C 1
ATOM 771 O O . VAL A 1 99 ? -6.630 -10.254 -1.431 1.00 98.38 99 VAL A O 1
ATOM 774 N N . MET A 1 100 ? -4.987 -11.263 -2.577 1.00 98.56 100 MET A N 1
ATOM 775 C CA . MET A 1 100 ? -4.999 -10.282 -3.669 1.00 98.56 100 MET A CA 1
ATOM 776 C C . MET A 1 100 ? -6.358 -10.243 -4.395 1.00 98.56 100 MET A C 1
ATOM 778 O O . MET A 1 100 ? -6.837 -9.156 -4.726 1.00 98.56 100 MET A O 1
ATOM 782 N N . ASP A 1 101 ? -7.012 -11.398 -4.589 1.00 98.75 101 ASP A N 1
ATOM 783 C CA . ASP A 1 101 ? -8.355 -11.474 -5.183 1.00 98.75 101 ASP A CA 1
ATOM 784 C C . ASP A 1 101 ? -9.358 -10.634 -4.356 1.00 98.75 101 ASP A C 1
ATOM 786 O O . ASP A 1 101 ? -10.130 -9.840 -4.908 1.00 98.75 101 ASP A O 1
ATOM 790 N N . GLU A 1 102 ? -9.321 -10.765 -3.023 1.00 98.75 102 GLU A N 1
ATOM 791 C CA . GLU A 1 102 ? -10.145 -9.975 -2.100 1.00 98.75 102 GLU A CA 1
ATOM 792 C C . GLU A 1 102 ? -9.798 -8.485 -2.133 1.00 98.75 102 GLU A C 1
ATOM 794 O O . GLU A 1 102 ? -10.710 -7.655 -2.180 1.00 98.75 102 GLU A O 1
ATOM 799 N N . VAL A 1 103 ? -8.511 -8.135 -2.167 1.00 98.75 103 VAL A N 1
ATOM 800 C CA . VAL A 1 103 ? -8.044 -6.746 -2.275 1.00 98.75 103 VAL A CA 1
ATOM 801 C C . VAL A 1 103 ? -8.628 -6.074 -3.517 1.00 98.75 103 VAL A C 1
ATOM 803 O O . VAL A 1 103 ? -9.243 -5.011 -3.407 1.00 98.75 103 VAL A O 1
ATOM 806 N N . PHE A 1 104 ? -8.502 -6.690 -4.696 1.00 98.69 104 PHE A N 1
ATOM 807 C CA . PHE A 1 104 ? -8.971 -6.071 -5.938 1.00 98.69 104 PHE A CA 1
ATOM 808 C C . PHE A 1 104 ? -10.490 -6.015 -6.040 1.00 98.69 104 PHE A C 1
ATOM 810 O O . PHE A 1 104 ? -11.032 -4.994 -6.478 1.00 98.69 104 PHE A O 1
ATOM 817 N N . LYS A 1 105 ? -11.187 -7.060 -5.579 1.00 97.94 105 LYS A N 1
ATOM 818 C CA . LYS A 1 105 ? -12.648 -7.030 -5.491 1.00 97.94 105 LYS A CA 1
ATOM 819 C C . LYS A 1 105 ? -13.113 -5.901 -4.569 1.00 97.94 105 LYS A C 1
ATOM 821 O O . LYS A 1 105 ? -13.969 -5.108 -4.953 1.00 97.94 105 LYS A O 1
ATOM 826 N N . THR A 1 106 ? -12.542 -5.815 -3.369 1.00 97.75 106 THR A N 1
ATOM 827 C CA . THR A 1 106 ? -12.923 -4.820 -2.358 1.00 97.75 106 THR A CA 1
ATOM 828 C C . THR A 1 106 ? -12.629 -3.404 -2.844 1.00 97.75 106 THR A C 1
ATOM 830 O O . THR A 1 106 ? -13.462 -2.511 -2.691 1.00 97.75 106 THR A O 1
ATOM 833 N N . ALA A 1 107 ? -11.488 -3.194 -3.504 1.00 96.94 107 ALA A N 1
ATOM 834 C CA . ALA A 1 107 ? -11.154 -1.915 -4.118 1.00 96.94 107 ALA A CA 1
ATOM 835 C C . ALA A 1 107 ? -12.192 -1.517 -5.177 1.00 96.94 107 ALA A C 1
ATOM 837 O O . ALA A 1 107 ? -12.689 -0.390 -5.157 1.00 96.94 107 ALA A O 1
ATOM 838 N N . SER A 1 108 ? -12.594 -2.463 -6.034 1.00 94.88 108 SER A N 1
ATOM 839 C CA . SER A 1 108 ? -13.644 -2.244 -7.031 1.00 94.88 108 SER A CA 1
ATOM 840 C C . SER A 1 108 ? -14.993 -1.876 -6.396 1.00 94.88 108 SER A C 1
ATOM 842 O O . SER A 1 108 ? -15.618 -0.911 -6.834 1.00 94.88 108 SER A O 1
ATOM 844 N N . ASP A 1 109 ? -15.413 -2.584 -5.343 1.00 94.88 109 ASP A N 1
ATOM 845 C CA . ASP A 1 109 ? -16.684 -2.340 -4.642 1.00 94.88 109 ASP A CA 1
ATOM 846 C C . ASP A 1 109 ? -16.723 -0.973 -3.933 1.00 94.88 109 ASP A C 1
ATOM 848 O O . ASP A 1 109 ? -17.766 -0.319 -3.872 1.00 94.88 109 ASP A O 1
ATOM 852 N N . ILE A 1 110 ? -15.586 -0.523 -3.392 1.00 93.69 110 ILE A N 1
ATOM 853 C CA . ILE A 1 110 ? -15.466 0.773 -2.704 1.00 93.69 110 ILE A CA 1
ATOM 854 C C . ILE A 1 110 ? -15.276 1.924 -3.703 1.00 93.69 110 ILE A C 1
ATOM 856 O O . ILE A 1 110 ? -15.667 3.062 -3.425 1.00 93.69 110 ILE A O 1
ATOM 860 N N . GLY A 1 111 ? -14.696 1.631 -4.868 1.00 91.94 111 GLY A N 1
ATOM 861 C CA . GLY A 1 111 ? -14.339 2.595 -5.906 1.00 91.94 111 GLY A CA 1
ATOM 862 C C . GLY A 1 111 ? -12.877 3.055 -5.871 1.00 91.94 111 GLY A C 1
ATOM 863 O O . GLY A 1 111 ? -12.521 3.947 -6.637 1.00 91.94 111 GLY A O 1
ATOM 864 N N . ILE A 1 112 ? -12.026 2.453 -5.036 1.00 93.88 112 ILE A N 1
ATOM 865 C CA . ILE A 1 112 ? -10.580 2.719 -4.997 1.00 93.88 112 ILE A CA 1
ATOM 866 C C . ILE A 1 112 ? -9.885 1.993 -6.151 1.00 93.88 112 ILE A C 1
ATOM 868 O O . ILE A 1 112 ? -10.274 0.889 -6.534 1.00 93.88 112 ILE A O 1
ATOM 872 N N . LYS A 1 113 ? -8.839 2.605 -6.709 1.00 95.81 113 LYS A N 1
ATOM 873 C CA . LYS A 1 113 ? -7.974 1.978 -7.713 1.00 95.81 113 LYS A CA 1
ATOM 874 C C . LYS A 1 113 ? -6.584 1.700 -7.144 1.00 95.81 113 LYS A C 1
ATOM 876 O O . LYS A 1 113 ? -6.059 2.506 -6.382 1.00 95.81 113 LYS A O 1
ATOM 881 N N . ILE A 1 114 ? -5.985 0.578 -7.531 1.00 98.38 114 ILE A N 1
ATOM 882 C CA . ILE A 1 114 ? -4.703 0.112 -6.985 1.00 98.38 114 ILE A CA 1
ATOM 883 C C . ILE A 1 114 ? -3.630 0.064 -8.074 1.00 98.38 114 ILE A C 1
ATOM 885 O O . ILE A 1 114 ? -3.838 -0.518 -9.137 1.00 98.38 114 ILE A O 1
ATOM 889 N N . ILE A 1 115 ? -2.473 0.658 -7.802 1.00 98.75 115 ILE A N 1
ATOM 890 C CA . ILE A 1 115 ? -1.241 0.479 -8.577 1.00 98.75 115 ILE A CA 1
ATOM 891 C C . ILE A 1 115 ? -0.511 -0.765 -8.060 1.00 98.75 115 ILE A C 1
ATOM 893 O O . ILE A 1 115 ? -0.305 -0.884 -6.851 1.00 98.75 115 ILE A O 1
ATOM 897 N N . VAL A 1 116 ? -0.133 -1.668 -8.970 1.00 98.75 116 VAL A N 1
ATOM 898 C CA . VAL A 1 116 ? 0.427 -2.994 -8.666 1.00 98.75 116 VAL A CA 1
ATOM 899 C C . VAL A 1 116 ? 1.849 -3.119 -9.230 1.00 98.75 116 VAL A C 1
ATOM 901 O O . VAL A 1 116 ? 2.006 -3.445 -10.412 1.00 98.75 116 VAL A O 1
ATOM 904 N N . PRO A 1 117 ? 2.894 -2.865 -8.427 1.00 98.56 117 PRO A N 1
ATOM 905 C CA . PRO A 1 117 ? 4.270 -3.167 -8.810 1.00 98.56 117 PRO A CA 1
ATOM 906 C C . PRO A 1 117 ? 4.556 -4.672 -8.760 1.00 98.56 117 PRO A C 1
ATOM 908 O O . PRO A 1 117 ? 4.102 -5.380 -7.866 1.00 98.56 117 PRO A O 1
ATOM 911 N N . LEU A 1 118 ? 5.316 -5.184 -9.730 1.00 98.56 118 LEU A N 1
ATOM 912 C CA . LEU A 1 118 ? 5.547 -6.630 -9.862 1.00 98.56 118 LEU A CA 1
ATOM 913 C C . LEU A 1 118 ? 6.695 -7.158 -8.992 1.00 98.56 118 LEU A C 1
ATOM 915 O O . LEU A 1 118 ? 6.623 -8.282 -8.494 1.00 98.56 118 LEU A O 1
ATOM 919 N N . ILE A 1 119 ? 7.765 -6.381 -8.820 1.00 98.25 119 ILE A N 1
ATOM 920 C CA . ILE A 1 119 ? 8.979 -6.818 -8.119 1.00 98.25 119 ILE A CA 1
ATOM 921 C C . ILE A 1 119 ? 9.717 -5.650 -7.482 1.00 98.25 119 ILE A C 1
ATOM 923 O O . ILE A 1 119 ? 9.781 -4.571 -8.062 1.00 98.25 119 ILE A O 1
ATOM 927 N N . ASP A 1 120 ? 10.275 -5.867 -6.298 1.00 96.06 120 ASP A N 1
ATOM 928 C CA . ASP A 1 120 ? 11.079 -4.869 -5.600 1.00 96.06 120 ASP A CA 1
ATOM 929 C C . ASP A 1 120 ? 12.560 -4.915 -6.002 1.00 96.06 120 ASP A C 1
ATOM 931 O O . ASP A 1 120 ? 13.077 -5.971 -6.370 1.00 96.06 120 ASP A O 1
ATOM 935 N N . LYS A 1 121 ? 13.257 -3.779 -5.918 1.00 94.50 121 LYS A N 1
ATOM 936 C CA . LYS A 1 121 ? 14.718 -3.711 -6.068 1.00 94.50 121 LYS A CA 1
ATOM 937 C C . LYS A 1 121 ? 15.437 -4.376 -4.894 1.00 94.50 121 LYS A C 1
ATOM 939 O O . LYS A 1 121 ? 16.483 -4.991 -5.108 1.00 94.50 121 LYS A O 1
ATOM 944 N N . LEU A 1 122 ? 14.912 -4.230 -3.677 1.00 90.94 122 LEU A N 1
ATOM 945 C CA . LEU A 1 122 ? 15.552 -4.683 -2.441 1.00 90.94 122 LEU A CA 1
ATOM 946 C C . LEU A 1 122 ? 15.111 -6.101 -2.044 1.00 90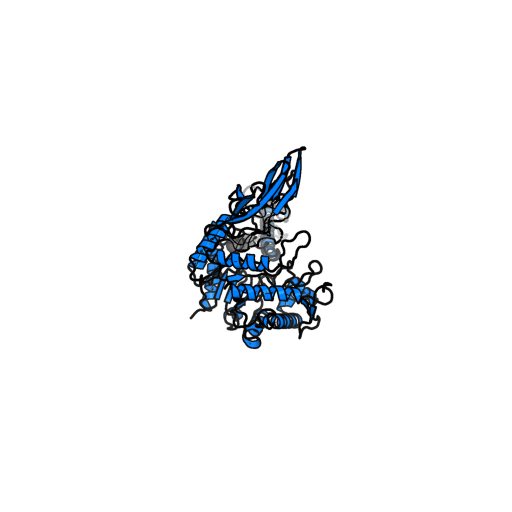.94 122 LEU A C 1
ATOM 948 O O . LEU A 1 122 ? 14.281 -6.735 -2.693 1.00 90.94 122 LEU A O 1
ATOM 952 N N . ASP A 1 123 ? 15.740 -6.645 -1.003 1.00 88.81 123 ASP A N 1
ATOM 953 C CA . ASP A 1 123 ? 15.596 -8.038 -0.572 1.00 88.81 123 ASP A CA 1
ATOM 954 C C . ASP A 1 123 ? 14.554 -8.262 0.535 1.00 88.81 123 ASP A C 1
ATOM 956 O O . ASP A 1 123 ? 14.226 -9.417 0.810 1.00 88.81 123 ASP A O 1
ATOM 960 N N . TRP A 1 124 ? 13.999 -7.206 1.148 1.00 85.19 124 TRP A N 1
ATOM 961 C CA . TRP A 1 124 ? 13.041 -7.321 2.262 1.00 85.19 124 TRP A CA 1
ATOM 962 C C . TRP A 1 124 ? 11.813 -8.168 1.888 1.00 85.19 124 TRP A C 1
ATOM 964 O O . TRP A 1 124 ? 11.440 -9.098 2.606 1.00 85.19 124 TRP A O 1
ATOM 974 N N . TRP A 1 125 ? 11.251 -7.927 0.700 1.00 89.06 125 TRP A N 1
ATOM 975 C CA . TRP A 1 125 ? 10.202 -8.756 0.083 1.00 89.06 125 TRP A CA 1
ATOM 976 C C . TRP A 1 125 ? 10.756 -9.784 -0.918 1.00 89.06 125 TRP A C 1
ATOM 978 O O . TRP A 1 125 ? 10.050 -10.297 -1.788 1.00 89.06 125 TRP A O 1
ATOM 988 N N . GLY A 1 126 ? 12.047 -10.083 -0.819 1.00 91.19 126 GLY A N 1
ATOM 989 C CA . GLY A 1 126 ? 12.806 -10.930 -1.728 1.00 91.19 126 GLY A CA 1
ATOM 990 C C . GLY A 1 126 ? 13.297 -10.187 -2.972 1.00 91.19 126 GLY A C 1
ATOM 991 O O . GLY A 1 126 ? 14.498 -10.198 -3.238 1.00 91.19 126 GLY A O 1
ATOM 992 N N . GLY A 1 127 ? 12.383 -9.568 -3.724 1.00 94.69 127 GLY A N 1
ATOM 993 C CA . GLY A 1 127 ? 12.684 -8.712 -4.878 1.00 94.69 127 GLY A CA 1
ATOM 994 C C . GLY A 1 127 ? 13.625 -9.315 -5.932 1.00 94.69 127 GLY A C 1
ATOM 995 O O . GLY A 1 127 ? 13.721 -10.538 -6.106 1.00 94.69 127 GLY A O 1
ATOM 996 N N . VAL A 1 128 ? 14.338 -8.441 -6.648 1.00 97.19 128 VAL A N 1
ATOM 997 C CA . VAL A 1 128 ? 15.385 -8.798 -7.621 1.00 97.19 128 VAL A CA 1
ATOM 998 C C . VAL A 1 128 ? 16.441 -9.731 -7.009 1.00 97.19 128 VAL A C 1
ATOM 1000 O O . VAL A 1 128 ? 16.803 -10.705 -7.682 1.00 97.19 128 VAL A O 1
ATOM 1003 N N . PRO A 1 129 ? 16.921 -9.533 -5.761 1.00 95.56 129 PRO A N 1
ATOM 1004 C CA . PRO A 1 129 ? 17.872 -10.446 -5.126 1.00 95.56 129 PRO A CA 1
ATOM 1005 C C . PRO A 1 129 ? 17.371 -11.896 -5.035 1.00 95.56 129 PRO A C 1
ATOM 1007 O O . PRO A 1 129 ? 18.067 -12.812 -5.483 1.00 95.56 129 PRO A O 1
ATOM 1010 N N . ALA A 1 130 ? 16.159 -12.125 -4.523 1.00 95.00 130 ALA A N 1
ATOM 1011 C CA . ALA A 1 130 ? 15.591 -13.467 -4.389 1.00 95.00 130 ALA A CA 1
ATOM 1012 C C . ALA A 1 130 ? 15.273 -14.091 -5.750 1.00 95.00 130 ALA A C 1
ATOM 1014 O O . ALA A 1 130 ? 15.624 -15.250 -5.993 1.00 95.00 130 ALA A O 1
ATOM 1015 N N . PHE A 1 131 ? 14.683 -13.317 -6.669 1.00 96.81 131 PHE A N 1
ATOM 1016 C CA . PHE A 1 131 ? 14.378 -13.813 -8.008 1.00 96.81 131 PHE A CA 1
ATOM 1017 C C . PHE A 1 131 ? 15.653 -14.217 -8.757 1.00 96.81 131 PHE A C 1
ATOM 1019 O O . PHE A 1 131 ? 15.685 -15.261 -9.405 1.00 96.81 131 PHE A O 1
ATOM 1026 N N . SER A 1 132 ? 16.738 -13.453 -8.627 1.00 97.25 132 SER A N 1
ATOM 1027 C CA . SER A 1 132 ? 18.040 -13.811 -9.208 1.00 97.25 132 SER A CA 1
ATOM 1028 C C . SER A 1 132 ? 18.611 -15.080 -8.570 1.00 97.25 132 SER A C 1
ATOM 1030 O O . SER A 1 132 ? 19.066 -15.985 -9.276 1.00 97.25 132 SER A O 1
ATOM 1032 N N . ASN A 1 133 ? 18.500 -15.201 -7.244 1.00 95.62 133 ASN A N 1
ATOM 1033 C CA . ASN A 1 133 ? 18.955 -16.371 -6.497 1.00 95.62 133 ASN A CA 1
ATOM 1034 C C . ASN A 1 133 ? 18.224 -17.663 -6.908 1.00 95.62 133 ASN A C 1
ATOM 1036 O O . ASN A 1 133 ? 18.866 -18.703 -7.029 1.00 95.62 133 ASN A O 1
ATOM 1040 N N . PHE A 1 134 ? 16.924 -17.612 -7.228 1.00 95.69 134 PHE A N 1
ATOM 1041 C CA . PHE A 1 134 ? 16.198 -18.769 -7.785 1.00 95.69 134 PHE A CA 1
ATOM 1042 C C . PHE A 1 134 ? 16.900 -19.368 -9.005 1.00 95.69 134 PHE A C 1
ATOM 1044 O O . PHE A 1 134 ? 16.912 -20.582 -9.195 1.00 95.69 134 PHE A O 1
ATOM 1051 N N . HIS A 1 135 ? 17.513 -18.516 -9.822 1.00 96.81 135 HIS A N 1
ATOM 1052 C CA . HIS A 1 135 ? 18.132 -18.896 -11.083 1.00 96.81 135 HIS A CA 1
ATOM 1053 C C . HIS A 1 135 ? 19.638 -19.157 -10.964 1.00 96.81 135 HIS A C 1
ATOM 1055 O O . HIS A 1 135 ? 20.277 -19.427 -11.988 1.00 96.81 135 HIS A O 1
ATOM 1061 N N . ASN A 1 136 ? 20.214 -19.091 -9.756 1.00 96.31 136 ASN A N 1
ATOM 1062 C CA . ASN A 1 136 ? 21.664 -19.042 -9.538 1.00 96.31 136 ASN A CA 1
ATOM 1063 C C . ASN A 1 136 ? 22.324 -17.954 -10.406 1.00 96.31 136 ASN A C 1
ATOM 1065 O O . ASN A 1 136 ? 23.313 -18.212 -11.092 1.00 96.31 136 ASN A O 1
ATOM 1069 N N . ALA A 1 137 ? 21.710 -16.771 -10.438 1.00 97.25 137 ALA A N 1
ATOM 1070 C CA . ALA A 1 137 ? 22.122 -15.637 -11.253 1.00 97.25 137 ALA A CA 1
ATOM 1071 C C . ALA A 1 137 ? 22.460 -14.427 -10.372 1.00 97.25 137 ALA A C 1
ATOM 1073 O O . ALA A 1 137 ? 21.994 -14.302 -9.237 1.00 97.25 137 ALA A O 1
ATOM 1074 N N . THR A 1 138 ? 23.268 -13.521 -10.909 1.00 97.69 138 THR A N 1
ATOM 1075 C CA . THR A 1 138 ? 23.517 -12.204 -10.318 1.00 97.69 138 THR A CA 1
ATOM 1076 C C . THR A 1 138 ? 22.308 -11.279 -10.494 1.00 97.69 138 THR A C 1
ATOM 1078 O O . THR A 1 138 ? 21.470 -11.490 -11.370 1.00 97.69 138 THR A O 1
ATOM 1081 N N . GLN A 1 139 ? 22.234 -10.209 -9.700 1.00 96.38 139 GLN A N 1
ATOM 1082 C CA . GLN A 1 139 ? 21.177 -9.197 -9.842 1.00 96.38 139 GLN A CA 1
ATOM 1083 C C . GLN A 1 139 ? 21.240 -8.473 -11.198 1.00 96.38 139 GLN A C 1
ATOM 1085 O O . GLN A 1 139 ? 20.210 -8.150 -11.774 1.00 96.38 139 GLN A O 1
ATOM 1090 N N . ASP A 1 140 ? 22.431 -8.293 -11.776 1.00 97.62 140 ASP A N 1
ATOM 1091 C CA . ASP A 1 140 ? 22.581 -7.757 -13.138 1.00 97.62 140 ASP A CA 1
ATOM 1092 C C . ASP A 1 140 ? 21.985 -8.698 -14.202 1.00 97.62 140 ASP A C 1
ATOM 1094 O O . ASP A 1 140 ? 21.442 -8.262 -15.224 1.00 97.62 140 ASP A O 1
ATOM 1098 N N . GLU A 1 141 ? 22.093 -10.009 -13.982 1.00 98.12 141 GLU A N 1
ATOM 1099 C CA . GLU A 1 141 ? 21.545 -11.026 -14.878 1.00 98.12 141 GLU A CA 1
ATOM 1100 C C . GLU A 1 141 ? 20.019 -11.080 -14.849 1.00 98.12 141 GLU A C 1
ATOM 1102 O O . GLU A 1 141 ? 19.433 -11.515 -15.837 1.00 98.12 141 GLU A O 1
ATOM 1107 N N . PHE A 1 142 ? 19.359 -10.565 -13.809 1.00 98.38 142 PHE A N 1
ATOM 1108 C CA . PHE A 1 142 ? 17.910 -10.342 -13.839 1.00 98.38 142 PHE A CA 1
ATOM 1109 C C . PHE A 1 142 ? 17.484 -9.492 -15.043 1.00 98.38 142 PHE A C 1
ATOM 1111 O O . PHE A 1 142 ? 16.500 -9.801 -15.717 1.00 98.38 142 PHE A O 1
ATOM 1118 N N . PHE A 1 143 ? 18.275 -8.464 -15.359 1.00 98.44 143 PHE A N 1
ATOM 1119 C CA . PHE A 1 143 ? 17.986 -7.525 -16.438 1.00 98.44 143 PHE A CA 1
ATOM 1120 C C . PHE A 1 143 ? 18.522 -7.963 -17.807 1.00 98.44 143 PHE A C 1
ATOM 1122 O O . PHE A 1 143 ? 18.130 -7.401 -18.829 1.00 98.44 143 PHE A O 1
ATOM 1129 N N . THR A 1 144 ? 19.431 -8.943 -17.854 1.00 98.25 144 THR A N 1
ATOM 1130 C CA . THR A 1 144 ? 20.207 -9.257 -19.071 1.00 98.25 144 THR A CA 1
ATOM 1131 C C . THR A 1 144 ? 20.154 -10.722 -19.507 1.00 98.25 144 THR A C 1
ATOM 1133 O O . THR A 1 144 ? 20.327 -11.016 -20.690 1.00 98.25 144 THR A O 1
ATOM 1136 N N . SER A 1 145 ? 19.885 -11.659 -18.597 1.00 98.25 145 SER A N 1
ATOM 1137 C CA . SER A 1 145 ? 19.840 -13.088 -18.901 1.00 98.25 145 SER A CA 1
ATOM 1138 C C . SER A 1 145 ? 18.476 -13.486 -19.448 1.00 98.25 145 SER A C 1
ATOM 1140 O O . SER A 1 145 ? 17.479 -13.474 -18.728 1.00 98.25 145 SER A O 1
ATOM 1142 N N . GLN A 1 146 ? 18.426 -13.940 -20.704 1.00 97.50 146 GLN A N 1
ATOM 1143 C CA . GLN A 1 146 ? 17.161 -14.337 -21.331 1.00 97.50 146 GLN A CA 1
ATOM 1144 C C . GLN A 1 146 ? 16.438 -15.449 -20.559 1.00 97.50 146 GLN A C 1
ATOM 1146 O O . GLN A 1 146 ? 15.211 -15.494 -20.571 1.00 97.50 146 GLN A O 1
ATOM 1151 N N . ARG A 1 147 ? 17.169 -16.330 -19.862 1.00 97.31 147 ARG A N 1
ATOM 1152 C CA . ARG A 1 147 ? 16.570 -17.364 -19.003 1.00 97.31 147 ARG A CA 1
ATOM 1153 C C . ARG A 1 147 ? 15.790 -16.740 -17.843 1.00 97.31 147 ARG A C 1
ATOM 1155 O O . ARG A 1 147 ? 14.632 -17.090 -17.645 1.00 97.31 147 ARG A O 1
ATOM 1162 N N . VAL A 1 148 ? 16.411 -15.807 -17.118 1.00 98.56 148 VAL A N 1
ATOM 1163 C CA . VAL A 1 148 ? 15.792 -15.136 -15.962 1.00 98.56 148 VAL A CA 1
ATOM 1164 C C . VAL A 1 148 ? 14.626 -14.263 -16.421 1.00 98.56 148 VAL A C 1
ATOM 1166 O O . VAL A 1 148 ? 13.528 -14.368 -15.880 1.00 98.56 148 VAL A O 1
ATOM 1169 N N . ILE A 1 149 ? 14.829 -13.490 -17.492 1.00 98.75 149 ILE A N 1
ATOM 1170 C CA . ILE A 1 149 ? 13.793 -12.648 -18.099 1.00 98.75 149 ILE A CA 1
ATOM 1171 C C . ILE A 1 149 ? 12.593 -13.491 -18.534 1.00 98.75 149 ILE A C 1
ATOM 1173 O O . ILE A 1 149 ? 11.463 -13.142 -18.218 1.00 98.75 149 ILE A O 1
ATOM 1177 N N . SER A 1 150 ? 12.808 -14.623 -19.212 1.00 98.62 150 SER A N 1
ATOM 1178 C CA . SER A 1 150 ? 11.698 -15.460 -19.695 1.00 98.62 150 SER A CA 1
ATOM 1179 C C . SER A 1 150 ? 10.856 -16.026 -18.547 1.00 98.62 150 SER A C 1
ATOM 1181 O O . SER A 1 150 ? 9.632 -16.043 -18.653 1.00 98.62 150 SER A O 1
ATOM 1183 N N . ASN A 1 151 ? 11.476 -16.424 -17.430 1.00 98.69 151 ASN A N 1
ATOM 1184 C CA . ASN A 1 151 ? 10.733 -16.862 -16.246 1.00 98.69 151 ASN A CA 1
ATOM 1185 C C . ASN A 1 151 ? 9.983 -15.699 -15.573 1.00 98.69 151 ASN A C 1
ATOM 1187 O O . ASN A 1 151 ? 8.860 -15.891 -15.110 1.00 98.69 151 ASN A O 1
ATOM 1191 N N . PHE A 1 152 ? 10.558 -14.491 -15.551 1.00 98.81 152 PHE A N 1
ATOM 1192 C CA . PHE A 1 152 ? 9.876 -13.300 -15.035 1.00 98.81 152 PHE A CA 1
ATOM 1193 C C . PHE A 1 152 ? 8.665 -12.909 -15.894 1.00 98.81 152 PHE A C 1
ATOM 1195 O O . PHE A 1 152 ? 7.603 -12.590 -15.359 1.00 98.81 152 PHE A O 1
ATOM 1202 N N . LEU A 1 153 ? 8.788 -13.004 -17.221 1.00 98.88 153 LEU A N 1
ATOM 1203 C CA . LEU A 1 153 ? 7.684 -12.792 -18.158 1.00 98.88 153 LEU A CA 1
ATOM 1204 C C . LEU A 1 153 ? 6.583 -13.844 -17.970 1.00 98.88 153 LEU A C 1
ATOM 1206 O O . LEU A 1 153 ? 5.418 -13.479 -17.876 1.00 98.88 153 LEU A O 1
ATOM 1210 N N . ALA A 1 154 ? 6.934 -15.126 -17.832 1.00 98.88 154 ALA A N 1
ATOM 1211 C CA . ALA A 1 154 ? 5.956 -16.189 -17.583 1.00 98.88 154 ALA A CA 1
ATOM 1212 C C . ALA A 1 154 ? 5.214 -16.009 -16.242 1.00 98.88 154 ALA A C 1
ATOM 1214 O O . ALA A 1 154 ? 4.002 -16.206 -16.168 1.00 98.88 154 ALA A O 1
ATOM 1215 N N . MET A 1 155 ? 5.919 -15.577 -15.191 1.00 98.75 155 MET A N 1
ATOM 1216 C CA . MET A 1 155 ? 5.306 -15.203 -13.912 1.00 98.75 155 MET A CA 1
ATOM 1217 C C . MET A 1 155 ? 4.367 -14.001 -14.071 1.00 98.75 155 MET A C 1
ATOM 1219 O O . MET A 1 155 ? 3.225 -14.052 -13.620 1.00 98.75 155 MET A O 1
ATOM 1223 N N . THR A 1 156 ? 4.807 -12.956 -14.776 1.00 98.88 156 THR A N 1
ATOM 1224 C CA . THR A 1 156 ? 3.987 -11.769 -15.062 1.00 98.88 156 THR A CA 1
ATOM 1225 C C . THR A 1 156 ? 2.708 -12.141 -15.822 1.00 98.88 156 THR A C 1
ATOM 1227 O O . THR A 1 156 ? 1.624 -11.674 -15.474 1.00 98.88 156 THR A O 1
ATOM 1230 N N . GLU A 1 157 ? 2.808 -13.020 -16.823 1.00 98.88 157 GLU A N 1
ATOM 1231 C CA . GLU A 1 157 ? 1.659 -13.528 -17.575 1.00 98.88 157 GLU A CA 1
ATOM 1232 C C . GLU A 1 157 ? 0.693 -14.311 -16.688 1.00 98.88 157 GLU A C 1
ATOM 1234 O O . GLU A 1 157 ? -0.514 -14.067 -16.745 1.00 98.88 157 GLU A O 1
ATOM 1239 N N . PHE A 1 158 ? 1.213 -15.198 -15.835 1.00 98.81 158 PHE A N 1
ATOM 1240 C CA . PHE A 1 158 ? 0.411 -15.957 -14.879 1.00 98.81 158 PHE A CA 1
ATOM 1241 C C . PHE A 1 158 ? -0.379 -15.039 -13.939 1.00 98.81 158 PHE A C 1
ATOM 1243 O O . PHE A 1 158 ? -1.580 -15.235 -13.762 1.00 98.81 158 PHE A O 1
ATOM 1250 N N . VAL A 1 159 ? 0.267 -14.011 -13.380 1.00 98.75 159 VAL A N 1
ATOM 1251 C CA . VAL A 1 159 ? -0.375 -13.069 -12.453 1.00 98.75 159 VAL A CA 1
ATOM 1252 C C . VAL A 1 159 ? -1.419 -12.216 -13.167 1.00 98.75 159 VAL A C 1
ATOM 1254 O O . VAL A 1 159 ? -2.566 -12.163 -12.733 1.00 98.75 159 VAL A O 1
ATOM 1257 N N . ALA A 1 160 ? -1.072 -11.576 -14.285 1.00 98.75 160 ALA A N 1
ATOM 1258 C CA . ALA A 1 160 ? -2.002 -10.693 -14.992 1.00 98.75 160 ALA A CA 1
ATOM 1259 C C . ALA A 1 160 ? -3.167 -11.452 -15.663 1.00 98.75 160 ALA A C 1
ATOM 1261 O O . ALA A 1 160 ? -4.236 -10.878 -15.884 1.00 98.75 160 ALA A O 1
ATOM 1262 N N . SER A 1 161 ? -2.997 -12.742 -15.962 1.00 98.50 161 SER A N 1
ATOM 1263 C CA . SER A 1 161 ? -4.049 -13.597 -16.535 1.00 98.50 161 SER A CA 1
ATOM 1264 C C . SER A 1 161 ? -4.856 -14.361 -15.484 1.00 98.50 161 SER A C 1
ATOM 1266 O O . SER A 1 161 ? -5.802 -15.064 -15.842 1.00 98.50 161 SER A O 1
ATOM 1268 N N . ARG A 1 162 ? -4.512 -14.237 -14.196 1.00 98.44 162 ARG A N 1
ATOM 1269 C CA . ARG A 1 162 ? -5.248 -14.872 -13.103 1.00 98.44 162 ARG A CA 1
ATOM 1270 C C . ARG A 1 162 ? -6.696 -14.393 -13.094 1.00 98.44 162 ARG A C 1
ATOM 1272 O O . ARG A 1 162 ? -6.942 -13.191 -13.040 1.00 98.44 162 ARG A O 1
ATOM 1279 N N . ASN A 1 163 ? -7.640 -15.331 -13.063 1.00 98.56 163 ASN A N 1
ATOM 1280 C CA . ASN A 1 163 ? -9.033 -15.029 -12.751 1.00 98.56 163 ASN A CA 1
ATOM 1281 C C . ASN A 1 163 ? -9.187 -14.849 -11.246 1.00 98.56 163 ASN A C 1
ATOM 1283 O O . ASN A 1 163 ? -8.924 -15.778 -10.482 1.00 98.56 163 ASN A O 1
ATOM 1287 N N . ASN A 1 164 ? -9.654 -13.673 -10.847 1.00 98.69 164 ASN A N 1
ATOM 1288 C CA . ASN A 1 164 ? -10.013 -13.395 -9.471 1.00 98.69 164 ASN A CA 1
ATOM 1289 C C . ASN A 1 164 ? -11.069 -14.409 -9.008 1.00 98.69 164 ASN A C 1
ATOM 1291 O O . ASN A 1 164 ? -12.134 -14.528 -9.620 1.00 98.69 164 ASN A O 1
ATOM 1295 N N . THR A 1 165 ? -10.793 -15.150 -7.934 1.00 98.50 165 THR A N 1
ATOM 1296 C CA . THR A 1 165 ? -11.684 -16.229 -7.471 1.00 98.50 165 THR A CA 1
ATOM 1297 C C . THR A 1 165 ? -13.037 -15.741 -6.948 1.00 98.50 165 THR A C 1
ATOM 1299 O O . THR A 1 165 ? -13.975 -16.533 -6.859 1.00 98.50 165 THR A O 1
ATOM 1302 N N . LEU A 1 166 ? -13.167 -14.447 -6.642 1.00 98.50 166 LEU A N 1
ATOM 1303 C CA . LEU A 1 166 ? -14.385 -13.835 -6.116 1.00 98.50 166 LEU A CA 1
ATOM 1304 C C . LEU A 1 166 ? -15.215 -13.120 -7.192 1.00 98.50 166 LEU A C 1
ATOM 1306 O O . LEU A 1 166 ? -16.439 -13.077 -7.073 1.00 98.50 166 LEU A O 1
ATOM 1310 N N . THR A 1 167 ? -14.581 -12.545 -8.220 1.00 98.00 167 THR A N 1
ATOM 1311 C CA . THR A 1 167 ? -15.280 -11.817 -9.305 1.00 98.00 167 THR A CA 1
ATOM 1312 C C . THR A 1 167 ? -15.390 -12.629 -10.597 1.00 98.00 167 THR A C 1
ATOM 1314 O O . THR A 1 167 ? -16.256 -12.352 -11.425 1.00 98.00 167 THR A O 1
ATOM 1317 N N . GLY A 1 168 ? -14.527 -13.631 -10.788 1.00 98.19 168 GLY A N 1
ATOM 1318 C CA . GLY A 1 168 ? -14.377 -14.377 -12.039 1.00 98.19 168 GLY A CA 1
ATOM 1319 C C . GLY A 1 168 ? -13.708 -13.580 -13.167 1.00 98.19 168 GLY A C 1
ATOM 1320 O O . GLY A 1 168 ? -13.571 -14.100 -14.274 1.00 98.19 168 GLY A O 1
ATOM 1321 N N . VAL A 1 169 ? -13.299 -12.333 -12.912 1.00 98.38 169 VAL A N 1
ATOM 1322 C CA . VAL A 1 169 ? -12.672 -11.439 -13.893 1.00 98.38 169 VAL A CA 1
ATOM 1323 C C . VAL A 1 169 ? -11.153 -11.646 -13.871 1.00 98.38 169 VAL A C 1
ATOM 1325 O O . VAL A 1 169 ? -10.570 -11.730 -12.787 1.00 98.38 169 VAL A O 1
ATOM 1328 N N . PRO A 1 170 ? -10.474 -11.730 -15.030 1.00 98.56 170 PRO A N 1
ATOM 1329 C CA . PRO A 1 170 ? -9.017 -11.771 -15.053 1.00 98.56 170 PRO A CA 1
ATOM 1330 C C . PRO A 1 170 ? -8.424 -10.448 -14.558 1.00 98.56 170 PRO A C 1
ATOM 1332 O O . PRO A 1 170 ? -8.939 -9.383 -14.896 1.00 98.56 170 PRO A O 1
ATOM 1335 N N . TYR A 1 171 ? -7.302 -10.485 -13.835 1.00 98.81 171 TYR A N 1
ATOM 1336 C CA . TYR A 1 171 ? -6.629 -9.279 -13.328 1.00 98.81 171 TYR A CA 1
ATOM 1337 C C . TYR A 1 171 ? -6.357 -8.246 -14.433 1.00 98.81 171 TYR A C 1
ATOM 1339 O O . TYR A 1 171 ? -6.577 -7.051 -14.245 1.00 98.81 171 TYR A O 1
ATOM 1347 N N . SER A 1 172 ? -6.014 -8.695 -15.641 1.00 98.56 172 SER A N 1
ATOM 1348 C CA . SER A 1 172 ? -5.856 -7.855 -16.839 1.00 98.56 172 SER A CA 1
ATOM 1349 C C . SER A 1 172 ? -7.084 -7.019 -17.226 1.00 98.56 172 SER A C 1
ATOM 1351 O O . SER A 1 172 ? -6.957 -6.110 -18.048 1.00 98.56 172 SER A O 1
ATOM 1353 N N . LYS A 1 173 ? -8.262 -7.314 -16.664 1.00 98.44 173 LYS A N 1
ATOM 1354 C CA . LYS A 1 173 ? -9.547 -6.625 -16.875 1.00 98.44 173 LYS A CA 1
ATOM 1355 C C . LYS A 1 173 ? -10.209 -6.164 -15.574 1.00 98.44 173 LYS A C 1
ATOM 1357 O O . LYS A 1 173 ? -11.299 -5.599 -15.621 1.00 98.44 173 LYS A O 1
ATOM 1362 N N . GLU A 1 174 ? -9.573 -6.400 -14.429 1.00 97.31 174 GLU A N 1
ATOM 1363 C CA . GLU A 1 174 ? -10.133 -6.091 -13.117 1.00 97.31 174 GLU A CA 1
ATOM 1364 C C . GLU A 1 174 ? -10.194 -4.576 -12.900 1.00 97.31 174 GLU A C 1
ATOM 1366 O O . GLU A 1 174 ? -9.197 -3.859 -13.043 1.00 97.31 174 GLU A O 1
ATOM 1371 N N . SER A 1 175 ? -11.380 -4.070 -12.560 1.00 94.75 175 SER A N 1
ATOM 1372 C CA . SER A 1 175 ? -11.600 -2.632 -12.426 1.00 94.75 175 SER A CA 1
ATOM 1373 C C . SER A 1 175 ? -10.972 -2.062 -11.164 1.00 94.75 175 SER A C 1
ATOM 1375 O O . SER A 1 175 ? -10.723 -0.859 -11.129 1.00 94.75 175 SER A O 1
ATOM 1377 N N . GLY A 1 176 ? -10.701 -2.883 -10.148 1.00 95.56 176 GLY A N 1
ATOM 1378 C CA . GLY A 1 176 ? -9.962 -2.467 -8.951 1.00 95.56 176 GLY A CA 1
ATOM 1379 C C . GLY A 1 176 ? -8.504 -2.069 -9.226 1.00 95.56 176 GLY A C 1
ATOM 1380 O O . GLY A 1 176 ? -7.910 -1.351 -8.426 1.00 95.56 176 GLY A O 1
ATOM 1381 N N . ILE A 1 177 ? -7.927 -2.471 -10.364 1.00 98.44 177 ILE A N 1
ATOM 1382 C CA . ILE A 1 177 ? -6.533 -2.172 -10.722 1.00 98.44 177 ILE A CA 1
ATOM 1383 C C . ILE A 1 177 ? -6.473 -0.885 -11.560 1.00 98.44 177 ILE A C 1
ATOM 1385 O O . ILE A 1 177 ? -7.178 -0.736 -12.558 1.00 98.44 177 ILE A O 1
ATOM 1389 N N . TYR A 1 178 ? -5.623 0.058 -11.149 1.00 97.38 178 TYR A N 1
ATOM 1390 C CA . TYR A 1 178 ? -5.322 1.303 -11.863 1.00 97.38 178 TYR A CA 1
ATOM 1391 C C . TYR A 1 178 ? -4.232 1.105 -12.918 1.00 97.38 178 TYR A C 1
ATOM 1393 O O . TYR A 1 178 ? -4.373 1.532 -14.067 1.00 97.38 178 TYR A O 1
ATOM 1401 N N . ALA A 1 179 ? -3.127 0.488 -12.497 1.00 98.31 179 ALA A N 1
ATOM 1402 C CA . ALA A 1 179 ? -1.917 0.357 -13.286 1.00 98.31 179 ALA A CA 1
ATOM 1403 C C . ALA A 1 179 ? -1.076 -0.841 -12.840 1.00 98.31 179 ALA A C 1
ATOM 1405 O O . ALA A 1 179 ? -1.061 -1.192 -11.660 1.00 98.31 179 ALA A O 1
ATOM 1406 N N . TRP A 1 180 ? -0.335 -1.402 -13.789 1.00 98.88 180 TRP A N 1
ATOM 1407 C CA . TRP A 1 180 ? 0.770 -2.325 -13.554 1.00 98.88 180 TRP A CA 1
ATOM 1408 C C . TRP A 1 180 ? 2.079 -1.542 -13.568 1.00 98.88 180 TRP A C 1
ATOM 1410 O O . TRP A 1 180 ? 2.340 -0.817 -14.526 1.00 98.88 180 TRP A O 1
ATOM 1420 N N . GLU A 1 181 ? 2.906 -1.703 -12.543 1.00 98.62 181 GLU A N 1
ATOM 1421 C CA . GLU A 1 181 ? 4.263 -1.156 -12.491 1.00 98.62 181 GLU A CA 1
ATOM 1422 C C . GLU A 1 181 ? 5.281 -2.281 -12.716 1.00 98.62 181 GLU A C 1
ATOM 1424 O O . GLU A 1 181 ? 5.179 -3.356 -12.120 1.00 98.62 181 GLU A O 1
ATOM 1429 N N . THR A 1 182 ? 6.289 -2.052 -13.566 1.00 98.56 182 THR A N 1
ATOM 1430 C CA . THR A 1 182 ? 7.318 -3.075 -13.845 1.00 98.56 182 THR A CA 1
ATOM 1431 C C . THR A 1 182 ? 8.109 -3.483 -12.600 1.00 98.56 182 THR A C 1
ATOM 1433 O O . THR A 1 182 ? 8.598 -4.611 -12.544 1.00 98.56 182 THR A O 1
ATOM 1436 N N . GLY A 1 183 ? 8.185 -2.611 -11.593 1.00 97.69 183 GLY A N 1
ATOM 1437 C CA . GLY A 1 183 ? 8.731 -2.902 -10.274 1.00 97.69 183 GLY A CA 1
ATOM 1438 C C . GLY A 1 183 ? 8.683 -1.702 -9.329 1.00 97.69 183 GLY A C 1
ATOM 1439 O O . GLY A 1 183 ? 8.021 -0.710 -9.617 1.00 97.69 183 GLY A O 1
ATOM 1440 N N . ASN A 1 184 ? 9.374 -1.816 -8.200 1.00 97.69 184 ASN A N 1
ATOM 1441 C CA . ASN A 1 184 ? 9.579 -0.755 -7.224 1.00 97.69 184 ASN A CA 1
ATOM 1442 C C . ASN A 1 184 ? 11.044 -0.309 -7.247 1.00 97.69 184 ASN A C 1
ATOM 1444 O O . ASN A 1 184 ? 11.939 -1.136 -7.077 1.00 97.69 184 ASN A O 1
ATOM 1448 N N . GLU A 1 185 ? 11.266 0.987 -7.468 1.00 94.75 185 GLU A N 1
ATOM 1449 C CA . GLU A 1 185 ? 12.583 1.636 -7.426 1.00 94.75 185 GLU A CA 1
ATOM 1450 C C . GLU A 1 185 ? 13.675 0.963 -8.269 1.00 94.75 185 GLU A C 1
ATOM 1452 O O . GLU A 1 185 ? 14.853 1.008 -7.926 1.00 94.75 185 GLU A O 1
ATOM 1457 N N . LEU A 1 186 ? 13.320 0.339 -9.394 1.00 96.75 186 LEU A N 1
ATOM 1458 C CA . LEU A 1 186 ? 14.286 -0.426 -10.177 1.00 96.75 186 LEU A CA 1
ATOM 1459 C C . LEU A 1 186 ? 15.426 0.454 -10.713 1.00 96.75 186 LEU A C 1
ATOM 1461 O O . LEU A 1 186 ? 15.233 1.593 -11.147 1.00 96.75 186 LEU A O 1
ATOM 1465 N N . SER A 1 187 ? 16.622 -0.123 -10.746 1.00 93.75 187 SER A N 1
ATOM 1466 C CA . SER A 1 187 ? 17.778 0.422 -11.452 1.00 93.75 187 SER A CA 1
ATOM 1467 C C . SER A 1 187 ? 18.742 -0.679 -11.854 1.00 93.75 187 SER A C 1
ATOM 1469 O O . SER A 1 187 ? 18.642 -1.824 -11.408 1.00 93.75 187 SER A O 1
ATOM 1471 N N . PHE A 1 188 ? 19.672 -0.337 -12.743 1.00 93.31 188 PHE A N 1
ATOM 1472 C CA . PHE A 1 188 ? 20.695 -1.256 -13.209 1.00 93.31 188 PHE A CA 1
ATOM 1473 C C . PHE A 1 188 ? 22.072 -0.658 -12.961 1.00 93.31 188 PHE A C 1
ATOM 1475 O O . PHE A 1 188 ? 22.493 0.297 -13.619 1.00 93.31 188 PHE A O 1
ATOM 1482 N N . ARG A 1 189 ? 22.786 -1.242 -11.993 1.00 89.50 189 ARG A N 1
ATOM 1483 C CA . ARG A 1 189 ? 24.052 -0.709 -11.473 1.00 89.50 189 ARG A CA 1
ATOM 1484 C C . ARG A 1 189 ? 23.852 0.733 -10.993 1.00 89.50 189 ARG A C 1
ATOM 1486 O O . ARG A 1 189 ? 23.045 0.971 -10.109 1.00 89.50 189 ARG A O 1
ATOM 1493 N N . SER A 1 190 ? 24.572 1.687 -11.576 1.00 85.12 190 SER A N 1
ATOM 1494 C CA . SER A 1 190 ? 24.450 3.122 -11.285 1.00 85.12 190 SER A CA 1
ATOM 1495 C C . SER A 1 190 ? 23.755 3.881 -12.422 1.00 85.12 190 SER A C 1
ATOM 1497 O O . SER A 1 190 ? 24.061 5.049 -12.663 1.00 85.12 190 SER A O 1
ATOM 1499 N N . GLY A 1 191 ? 22.892 3.199 -13.180 1.00 89.19 191 GLY A N 1
ATOM 1500 C CA . GLY A 1 191 ? 22.244 3.724 -14.377 1.00 89.19 191 GLY A CA 1
ATOM 1501 C C . GLY A 1 191 ? 20.790 3.266 -14.544 1.00 89.19 191 GLY A C 1
ATOM 1502 O O . GLY A 1 191 ? 20.250 2.550 -13.693 1.00 89.19 191 GLY A O 1
ATOM 1503 N N . PRO A 1 192 ? 20.142 3.704 -15.639 1.00 93.44 192 PRO A N 1
ATOM 1504 C CA . PRO A 1 192 ? 18.756 3.358 -15.926 1.00 93.44 192 PRO A CA 1
ATOM 1505 C C . PRO A 1 192 ? 18.605 1.860 -16.205 1.00 93.44 192 PRO A C 1
ATOM 1507 O O . PRO A 1 192 ? 19.531 1.210 -16.697 1.00 93.44 192 PRO A O 1
ATOM 1510 N N . VAL A 1 193 ? 17.415 1.322 -15.932 1.00 96.94 193 VAL A N 1
ATOM 1511 C CA . VAL A 1 193 ? 17.057 -0.053 -16.306 1.00 96.94 193 VAL A CA 1
ATOM 1512 C C . VAL A 1 193 ? 17.178 -0.218 -17.832 1.00 96.94 193 VAL A C 1
ATOM 1514 O O . VAL A 1 193 ? 16.690 0.645 -18.567 1.00 96.94 193 VAL A O 1
ATOM 1517 N N . PRO A 1 194 ? 17.794 -1.308 -18.340 1.00 97.94 194 PRO A N 1
ATOM 1518 C CA . PRO A 1 194 ? 17.968 -1.504 -19.772 1.00 97.94 194 PRO A CA 1
ATOM 1519 C C . PRO A 1 194 ? 16.633 -1.497 -20.516 1.00 97.94 194 PRO A C 1
ATOM 1521 O O . PRO A 1 194 ? 15.727 -2.269 -20.185 1.00 97.94 194 PRO A O 1
ATOM 1524 N N . ALA A 1 195 ? 16.533 -0.721 -21.600 1.00 98.25 195 ALA A N 1
ATOM 1525 C CA . ALA A 1 195 ? 15.308 -0.679 -22.405 1.00 98.25 195 ALA A CA 1
ATOM 1526 C C . ALA A 1 195 ? 14.909 -2.067 -22.936 1.00 98.25 195 ALA A C 1
ATOM 1528 O O . ALA A 1 195 ? 13.726 -2.376 -23.066 1.00 98.25 195 ALA A O 1
ATOM 1529 N N . SER A 1 196 ? 15.891 -2.933 -23.215 1.00 97.50 196 SER A N 1
ATOM 1530 C CA . SER A 1 196 ? 15.653 -4.315 -23.643 1.00 97.50 196 SER A CA 1
ATOM 1531 C C . SER A 1 196 ? 14.886 -5.144 -22.616 1.00 97.50 196 SER A C 1
ATOM 1533 O O . SER A 1 196 ? 14.196 -6.081 -23.005 1.00 97.50 196 SER A O 1
ATOM 1535 N N . TRP A 1 197 ? 14.999 -4.822 -21.328 1.00 98.62 197 TRP A N 1
ATOM 1536 C CA . TRP A 1 197 ? 14.256 -5.484 -20.265 1.00 98.62 197 TRP A CA 1
ATOM 1537 C C . TRP A 1 197 ? 12.864 -4.863 -20.107 1.00 98.62 197 TRP A C 1
ATOM 1539 O O . TRP A 1 197 ? 11.862 -5.557 -20.292 1.00 98.62 197 TRP A O 1
ATOM 1549 N N . THR A 1 198 ? 12.789 -3.543 -19.889 1.00 98.56 198 THR A N 1
ATOM 1550 C CA . THR A 1 198 ? 11.515 -2.833 -19.664 1.00 98.56 198 THR A CA 1
ATOM 1551 C C . THR A 1 198 ? 10.536 -3.048 -20.818 1.00 98.56 198 THR A C 1
ATOM 1553 O O . THR A 1 198 ? 9.355 -3.329 -20.604 1.00 98.56 198 THR A O 1
ATOM 1556 N N . LEU A 1 199 ? 11.007 -2.982 -22.067 1.00 98.75 199 LEU A N 1
ATOM 1557 C CA . LEU A 1 199 ? 10.137 -3.149 -23.231 1.00 98.75 199 LEU A CA 1
ATOM 1558 C C . LEU A 1 199 ? 9.629 -4.585 -23.408 1.00 98.75 199 LEU A C 1
ATOM 1560 O O . LEU A 1 199 ? 8.570 -4.761 -23.999 1.00 98.75 199 LEU A O 1
ATOM 1564 N N . GLN A 1 200 ? 10.317 -5.610 -22.894 1.00 98.81 200 GLN A N 1
ATOM 1565 C CA . GLN A 1 200 ? 9.782 -6.977 -22.916 1.00 98.81 200 GLN A CA 1
ATOM 1566 C C . GLN A 1 200 ? 8.597 -7.121 -21.953 1.00 98.81 200 GLN A C 1
ATOM 1568 O O . GLN A 1 200 ? 7.550 -7.633 -22.348 1.00 98.81 200 GLN A O 1
ATOM 1573 N N . VAL A 1 201 ? 8.731 -6.610 -20.724 1.00 98.81 201 VAL A N 1
ATOM 1574 C CA . VAL A 1 201 ? 7.668 -6.667 -19.703 1.00 98.81 201 VAL A CA 1
ATOM 1575 C C . VAL A 1 201 ? 6.450 -5.853 -20.140 1.00 98.81 201 VAL A C 1
ATOM 1577 O O . VAL A 1 201 ? 5.319 -6.338 -20.118 1.00 98.81 201 VAL A O 1
ATOM 1580 N N . THR A 1 202 ? 6.666 -4.623 -20.608 1.00 98.81 202 THR A N 1
ATOM 1581 C CA . THR A 1 202 ? 5.555 -3.739 -20.985 1.00 98.81 202 THR A CA 1
ATOM 1582 C C . THR A 1 202 ? 4.843 -4.194 -22.263 1.00 98.81 202 THR A C 1
ATOM 1584 O O . THR A 1 202 ? 3.616 -4.114 -22.339 1.00 98.81 202 THR A O 1
ATOM 1587 N N . LYS A 1 203 ? 5.559 -4.760 -23.249 1.00 98.81 203 LYS A N 1
ATOM 1588 C CA . LYS A 1 203 ? 4.932 -5.346 -24.452 1.00 98.81 203 LYS A CA 1
ATOM 1589 C C . LYS A 1 203 ? 4.166 -6.625 -24.148 1.00 98.81 203 LYS A C 1
ATOM 1591 O O . LYS A 1 203 ? 3.096 -6.813 -24.725 1.00 98.81 203 LYS A O 1
ATOM 1596 N N . LEU A 1 204 ? 4.645 -7.465 -23.228 1.00 98.88 204 LEU A N 1
ATOM 1597 C CA . LEU A 1 204 ? 3.866 -8.600 -22.728 1.00 98.88 204 LEU A CA 1
ATOM 1598 C C . LEU A 1 204 ? 2.507 -8.116 -22.192 1.00 98.88 204 LEU A C 1
ATOM 1600 O O . LEU A 1 204 ? 1.466 -8.556 -22.678 1.00 98.88 204 LEU A O 1
ATOM 1604 N N . LEU A 1 205 ? 2.508 -7.147 -21.270 1.00 98.81 205 LEU A N 1
ATOM 1605 C CA . LEU A 1 205 ? 1.282 -6.618 -20.662 1.00 98.81 205 LEU A CA 1
ATOM 1606 C C . LEU A 1 205 ? 0.345 -5.961 -21.693 1.00 98.81 205 LEU A C 1
ATOM 1608 O O . LEU A 1 205 ? -0.836 -6.304 -21.765 1.00 98.81 205 LEU A O 1
ATOM 1612 N N . LYS A 1 206 ? 0.848 -5.036 -22.522 1.00 98.25 206 LYS A N 1
ATOM 1613 C CA . LYS A 1 206 ? 0.003 -4.263 -23.453 1.00 98.25 206 LYS A CA 1
ATOM 1614 C C . LYS A 1 206 ? -0.406 -5.022 -24.708 1.00 98.25 206 LYS A C 1
ATOM 1616 O O . LYS A 1 206 ? -1.512 -4.818 -25.189 1.00 98.25 206 LYS A O 1
ATOM 1621 N N . GLN A 1 207 ? 0.477 -5.838 -25.278 1.00 97.62 207 GLN A N 1
ATOM 1622 C CA . GLN A 1 207 ? 0.285 -6.380 -26.629 1.00 97.62 207 GLN A CA 1
ATOM 1623 C C . GLN A 1 207 ? -0.106 -7.856 -26.623 1.00 97.62 207 GLN A C 1
ATOM 1625 O O . GLN A 1 207 ? -0.888 -8.265 -27.476 1.00 97.62 207 GLN A O 1
ATOM 1630 N N . GLN A 1 208 ? 0.415 -8.650 -25.683 1.00 97.62 208 GLN A N 1
ATOM 1631 C CA . GLN A 1 208 ? 0.116 -10.086 -25.618 1.00 97.62 208 GLN A CA 1
ATOM 1632 C C . GLN A 1 208 ? -1.070 -10.365 -24.689 1.00 97.62 208 GLN A C 1
ATOM 1634 O O . GLN A 1 208 ? -2.046 -10.983 -25.105 1.00 97.62 208 GLN A O 1
ATOM 1639 N N . ILE A 1 209 ? -1.023 -9.844 -23.461 1.00 98.31 209 ILE A N 1
ATOM 1640 C CA . ILE A 1 209 ? -2.091 -10.004 -22.459 1.00 98.31 209 ILE A CA 1
ATOM 1641 C C . ILE A 1 209 ? -3.229 -9.004 -22.707 1.00 98.31 209 ILE A C 1
ATOM 1643 O O . ILE A 1 209 ? -4.391 -9.277 -22.401 1.00 98.31 209 ILE A O 1
ATOM 1647 N N . ASN A 1 210 ? -2.906 -7.854 -23.310 1.00 98.00 210 ASN A N 1
ATOM 1648 C CA . ASN A 1 210 ? -3.842 -6.775 -23.615 1.00 98.00 210 ASN A CA 1
ATOM 1649 C C . ASN A 1 210 ? -4.539 -6.244 -22.350 1.00 98.00 210 ASN A C 1
ATOM 1651 O O . ASN A 1 210 ? -5.768 -6.202 -22.279 1.00 98.00 210 ASN A O 1
ATOM 1655 N N . VAL A 1 211 ? -3.769 -5.870 -21.325 1.00 98.56 211 VAL A N 1
ATOM 1656 C CA . VAL A 1 211 ? -4.319 -5.282 -20.090 1.00 98.56 211 VAL A CA 1
ATOM 1657 C C . VAL A 1 211 ? -5.118 -4.005 -20.383 1.00 98.56 211 VAL A C 1
ATOM 1659 O O . VAL A 1 211 ? -4.746 -3.211 -21.247 1.00 98.56 211 VAL A O 1
ATOM 1662 N N . THR A 1 212 ? -6.235 -3.796 -19.678 1.00 97.56 212 THR A N 1
ATOM 1663 C CA . THR A 1 212 ? -7.024 -2.550 -19.794 1.00 97.56 212 THR A CA 1
ATOM 1664 C C . THR A 1 212 ? -6.467 -1.408 -18.955 1.00 97.56 212 THR A C 1
ATOM 1666 O O . THR A 1 212 ? -6.842 -0.258 -19.168 1.00 97.56 212 THR A O 1
ATOM 1669 N N . GLN A 1 213 ? -5.612 -1.725 -17.985 1.00 97.69 213 GLN A N 1
ATOM 1670 C CA . GLN A 1 213 ? -4.989 -0.765 -17.081 1.00 97.69 213 GLN A CA 1
ATOM 1671 C C . GLN A 1 213 ? -3.787 -0.065 -17.730 1.00 97.69 213 GLN A C 1
ATOM 1673 O O . GLN A 1 213 ? -3.301 -0.481 -18.787 1.00 97.69 213 GLN A O 1
ATOM 1678 N N . TYR A 1 214 ? -3.292 0.991 -17.081 1.00 98.38 214 TYR A N 1
ATOM 1679 C CA . TYR A 1 214 ? -2.029 1.609 -17.480 1.00 98.38 214 TYR A CA 1
ATOM 1680 C C . TYR A 1 214 ? -0.845 0.679 -17.194 1.00 98.38 214 TYR A C 1
ATOM 1682 O O . TYR A 1 214 ? -0.878 -0.115 -16.255 1.00 98.38 214 TYR A O 1
ATOM 1690 N N . VAL A 1 215 ? 0.215 0.797 -17.984 1.00 98.75 215 VAL A N 1
ATOM 1691 C CA . VAL A 1 215 ? 1.494 0.118 -17.766 1.00 98.75 215 VAL A CA 1
ATOM 1692 C C . VAL A 1 215 ? 2.572 1.169 -17.541 1.00 98.75 215 VAL A C 1
ATOM 1694 O O . VAL A 1 215 ? 2.852 1.989 -18.417 1.00 98.75 215 VAL A O 1
ATOM 1697 N N . ILE A 1 216 ? 3.144 1.156 -16.342 1.00 98.44 216 ILE A N 1
ATOM 1698 C CA . ILE A 1 216 ? 4.040 2.179 -15.815 1.00 98.44 216 ILE A CA 1
ATOM 1699 C C . ILE A 1 216 ? 5.432 1.580 -15.614 1.00 98.44 216 ILE A C 1
ATOM 1701 O O . ILE A 1 216 ? 5.582 0.462 -15.117 1.00 98.44 216 ILE A O 1
ATOM 1705 N N . ASP A 1 217 ? 6.463 2.321 -16.008 1.00 98.25 217 ASP A N 1
ATOM 1706 C CA . ASP A 1 217 ? 7.838 1.980 -15.650 1.00 98.25 217 ASP A CA 1
ATOM 1707 C C . ASP A 1 217 ? 8.089 2.261 -14.163 1.00 98.25 217 ASP A C 1
ATOM 1709 O O . ASP A 1 217 ? 7.824 3.364 -13.694 1.00 98.25 217 ASP A O 1
ATOM 1713 N N . GLY A 1 218 ? 8.607 1.263 -13.447 1.00 95.12 218 GLY A N 1
ATOM 1714 C CA . GLY A 1 218 ? 8.847 1.287 -12.005 1.00 95.12 218 GLY A CA 1
ATOM 1715 C C . GLY A 1 218 ? 10.275 1.640 -11.578 1.00 95.12 218 GLY A C 1
ATOM 1716 O O . GLY A 1 218 ? 10.728 1.156 -10.541 1.00 95.12 218 GLY A O 1
ATOM 1717 N N . SER A 1 219 ? 11.027 2.395 -12.384 1.00 92.44 219 SER A N 1
ATOM 1718 C CA . SER A 1 219 ? 12.388 2.817 -12.015 1.00 92.44 219 SER A CA 1
ATOM 1719 C C . SER A 1 219 ? 12.377 3.920 -10.945 1.00 92.44 219 SER A C 1
ATOM 1721 O O . SER A 1 219 ? 11.458 4.731 -10.897 1.00 92.44 219 SER A O 1
ATOM 1723 N N . GLU A 1 220 ? 13.441 4.041 -10.143 1.00 85.56 220 GLU A N 1
ATOM 1724 C CA . GLU A 1 220 ? 13.566 5.043 -9.051 1.00 85.56 220 GLU A CA 1
ATOM 1725 C C . GLU A 1 220 ? 13.696 6.523 -9.500 1.00 85.56 220 GLU A C 1
ATOM 1727 O O . GLU A 1 220 ? 13.995 7.410 -8.694 1.00 85.56 220 GLU A O 1
ATOM 1732 N N . SER A 1 221 ? 13.530 6.784 -10.802 1.00 87.75 221 SER A N 1
ATOM 1733 C CA . SER A 1 221 ? 13.742 8.036 -11.558 1.00 87.75 221 SER A CA 1
ATOM 1734 C C . SER A 1 221 ? 15.114 8.713 -11.442 1.00 87.75 221 SER A C 1
ATOM 1736 O O . SER A 1 221 ? 15.504 9.444 -12.350 1.00 87.75 221 SER A O 1
ATOM 1738 N N . PHE A 1 222 ? 15.905 8.427 -10.405 1.00 85.00 222 PHE A N 1
ATOM 1739 C CA . PHE A 1 222 ? 17.184 9.086 -10.121 1.00 85.00 222 PHE A CA 1
ATOM 1740 C C . PHE A 1 222 ? 18.206 8.950 -11.258 1.00 85.00 222 PHE A C 1
ATOM 1742 O O . PHE A 1 222 ? 18.976 9.870 -11.534 1.00 85.00 222 PHE A O 1
ATOM 1749 N N . HIS A 1 223 ? 18.189 7.811 -11.950 1.00 85.44 223 HIS A N 1
ATOM 1750 C CA . HIS A 1 223 ? 19.065 7.531 -13.088 1.00 85.44 223 HIS A CA 1
ATOM 1751 C C . HIS A 1 223 ? 18.441 7.882 -14.450 1.00 85.44 223 HIS A C 1
ATOM 1753 O O . HIS A 1 223 ? 19.061 7.652 -15.491 1.00 85.44 223 HIS A O 1
ATOM 1759 N N . GLY A 1 224 ? 17.233 8.453 -14.451 1.00 89.31 224 GLY A N 1
ATOM 1760 C CA . GLY A 1 224 ? 16.443 8.717 -15.646 1.00 89.31 224 GLY A CA 1
ATOM 1761 C C . GLY A 1 224 ? 16.029 7.441 -16.379 1.00 89.31 224 GLY A C 1
ATOM 1762 O O . GLY A 1 224 ? 15.994 6.349 -15.813 1.00 89.31 224 GLY A O 1
ATOM 1763 N N . TRP A 1 225 ? 15.731 7.593 -17.669 1.00 95.38 225 TRP A N 1
ATOM 1764 C CA . TRP A 1 225 ? 15.281 6.511 -18.541 1.00 95.38 225 TRP A CA 1
ATOM 1765 C C . TRP A 1 225 ? 15.998 6.569 -19.882 1.00 95.38 225 TRP A C 1
ATOM 1767 O O . TRP A 1 225 ? 16.317 7.648 -20.390 1.00 95.38 225 TRP A O 1
ATOM 1777 N N . GLU A 1 226 ? 16.206 5.407 -20.495 1.00 95.88 226 GLU A N 1
ATOM 1778 C CA . GLU A 1 226 ? 16.612 5.362 -21.894 1.00 95.88 226 GLU A CA 1
ATOM 1779 C C . GLU A 1 226 ? 15.513 5.955 -22.791 1.00 95.88 226 GLU A C 1
ATOM 1781 O O . GLU A 1 226 ? 14.331 5.632 -22.655 1.00 95.88 226 GLU A O 1
ATOM 1786 N N . GLU A 1 227 ? 15.905 6.767 -23.776 1.00 96.44 227 GLU A N 1
ATOM 1787 C CA . GLU A 1 227 ? 14.976 7.440 -24.699 1.00 96.44 227 GLU A CA 1
ATOM 1788 C C . GLU A 1 227 ? 14.026 6.465 -25.414 1.00 96.44 227 GLU A C 1
ATOM 1790 O O . GLU A 1 227 ? 12.857 6.773 -25.639 1.00 96.44 227 GLU A O 1
ATOM 1795 N N . LYS A 1 228 ? 14.490 5.244 -25.707 1.00 97.69 228 LYS A N 1
ATOM 1796 C CA . LYS A 1 228 ? 13.656 4.196 -26.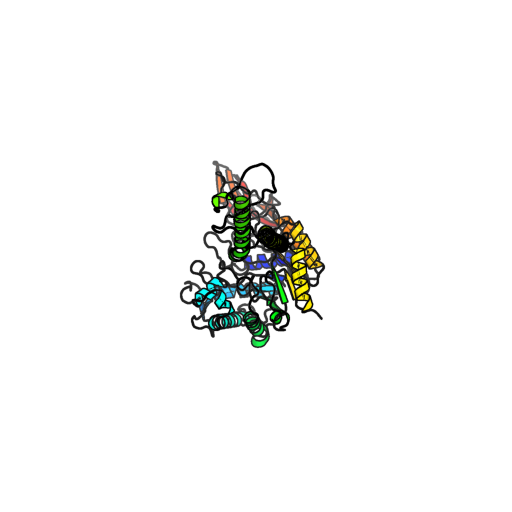315 1.00 97.69 228 LYS A CA 1
ATOM 1797 C C . LYS A 1 228 ? 12.457 3.811 -25.448 1.00 97.69 228 LYS A C 1
ATOM 1799 O O . LYS A 1 228 ? 11.411 3.506 -26.005 1.00 97.69 228 LYS A O 1
ATOM 1804 N N . VAL A 1 229 ? 12.596 3.824 -24.122 1.00 97.94 229 VAL A N 1
ATOM 1805 C CA . VAL A 1 229 ? 11.491 3.533 -23.192 1.00 97.94 229 VAL A CA 1
ATOM 1806 C C . VAL A 1 229 ? 10.499 4.694 -23.182 1.00 97.94 229 VAL A C 1
ATOM 1808 O O . VAL A 1 229 ? 9.296 4.472 -23.255 1.00 97.94 229 VAL A O 1
ATOM 1811 N N . LEU A 1 230 ? 11.002 5.933 -23.175 1.00 97.44 230 LEU A N 1
ATOM 1812 C CA . LEU A 1 230 ? 10.183 7.152 -23.221 1.00 97.44 230 LEU A CA 1
ATOM 1813 C C . LEU A 1 230 ? 9.346 7.255 -24.512 1.00 97.44 230 LEU A C 1
ATOM 1815 O O . LEU A 1 230 ? 8.245 7.805 -24.489 1.00 97.44 230 LEU A O 1
ATOM 1819 N N . LEU A 1 231 ? 9.849 6.715 -25.626 1.00 97.75 231 LEU A N 1
ATOM 1820 C CA . LEU A 1 231 ? 9.184 6.736 -26.933 1.00 97.75 231 LEU A CA 1
ATOM 1821 C C . LEU A 1 231 ? 8.210 5.573 -27.180 1.00 97.75 231 LEU A C 1
ATOM 1823 O O . LEU A 1 231 ? 7.320 5.730 -28.012 1.00 97.75 231 LEU A O 1
ATOM 1827 N N . ASP A 1 232 ? 8.368 4.415 -26.532 1.00 98.38 232 ASP A N 1
ATOM 1828 C CA . ASP A 1 232 ? 7.587 3.214 -26.871 1.00 98.38 232 ASP A CA 1
ATOM 1829 C C . ASP A 1 232 ? 6.143 3.304 -26.351 1.00 98.38 232 ASP A C 1
ATOM 1831 O O . ASP A 1 232 ? 5.890 3.676 -25.204 1.00 98.38 232 ASP A O 1
ATOM 1835 N N . ASP A 1 233 ? 5.169 2.961 -27.191 1.00 97.06 233 ASP A N 1
ATOM 1836 C CA . ASP A 1 233 ? 3.739 3.031 -26.868 1.00 97.06 233 ASP A CA 1
ATOM 1837 C C . ASP A 1 233 ? 3.273 1.928 -25.908 1.00 97.06 233 ASP A C 1
ATOM 1839 O O . ASP A 1 233 ? 2.170 2.018 -25.371 1.00 97.06 233 ASP A O 1
ATOM 1843 N N . SER A 1 234 ? 4.096 0.902 -25.646 1.00 98.12 234 SER A N 1
ATOM 1844 C CA . SER A 1 234 ? 3.792 -0.074 -24.592 1.00 98.12 234 SER A CA 1
ATOM 1845 C C . SER A 1 234 ? 3.942 0.490 -23.175 1.00 98.12 234 SER A C 1
ATOM 1847 O O . SER A 1 234 ? 3.506 -0.153 -22.224 1.00 98.12 234 SER A O 1
ATOM 1849 N N . VAL A 1 235 ? 4.545 1.672 -23.019 1.00 98.50 235 VAL A N 1
ATOM 1850 C CA . VAL A 1 235 ? 4.710 2.356 -21.731 1.00 98.50 235 VAL A CA 1
ATOM 1851 C C . VAL A 1 235 ? 3.748 3.541 -21.681 1.00 98.50 235 VAL A C 1
ATOM 1853 O O . VAL A 1 235 ? 3.885 4.490 -22.453 1.00 98.50 235 VAL A O 1
ATOM 1856 N N . ASP A 1 236 ? 2.758 3.504 -20.792 1.00 98.19 236 ASP A N 1
ATOM 1857 C CA . ASP A 1 236 ? 1.771 4.582 -20.648 1.00 98.19 236 ASP A CA 1
ATOM 1858 C C . ASP A 1 236 ? 2.313 5.745 -19.794 1.00 98.19 236 ASP A C 1
ATOM 1860 O O . ASP A 1 236 ? 1.922 6.903 -19.981 1.00 98.19 236 ASP A O 1
ATOM 1864 N N . GLY A 1 237 ? 3.236 5.461 -18.871 1.00 97.50 237 GLY A N 1
ATOM 1865 C CA . GLY A 1 237 ? 3.775 6.458 -17.954 1.00 97.50 237 GLY A CA 1
ATOM 1866 C C . GLY A 1 237 ? 4.958 6.004 -17.112 1.00 97.50 237 GLY A C 1
ATOM 1867 O O . GLY A 1 237 ? 5.463 4.893 -17.256 1.00 97.50 237 GLY A O 1
ATOM 1868 N N . PHE A 1 238 ? 5.373 6.902 -16.225 1.00 98.00 238 PHE A N 1
ATOM 1869 C CA . PHE A 1 238 ? 6.548 6.787 -15.368 1.00 98.00 238 PHE A CA 1
ATOM 1870 C C . PHE A 1 238 ? 6.220 7.269 -13.952 1.00 98.00 238 PHE A C 1
ATOM 1872 O O . PHE A 1 238 ? 5.288 8.055 -13.753 1.00 98.00 238 PHE A O 1
ATOM 1879 N N . THR A 1 239 ? 7.011 6.828 -12.982 1.00 96.62 239 THR A N 1
ATOM 1880 C CA . THR A 1 239 ? 6.923 7.267 -11.587 1.00 96.62 239 THR A CA 1
ATOM 1881 C C . THR A 1 239 ? 8.264 7.817 -11.098 1.00 96.62 239 THR A C 1
ATOM 1883 O O . THR A 1 239 ? 9.305 7.551 -11.696 1.00 96.62 239 THR A O 1
ATOM 1886 N N . GLY A 1 240 ? 8.241 8.621 -10.036 1.00 94.44 240 GLY A N 1
ATOM 1887 C CA . GLY A 1 240 ? 9.435 9.039 -9.301 1.00 94.44 240 GLY A CA 1
ATOM 1888 C C . GLY A 1 240 ? 9.242 8.897 -7.795 1.00 94.44 240 GLY A C 1
ATOM 1889 O O . GLY A 1 240 ? 8.116 9.013 -7.300 1.00 94.44 240 GLY A O 1
ATOM 1890 N N . HIS A 1 241 ? 10.343 8.635 -7.091 1.00 94.19 241 HIS A N 1
ATOM 1891 C CA . HIS A 1 241 ? 10.390 8.439 -5.642 1.00 94.19 241 HIS A CA 1
ATOM 1892 C C . HIS A 1 241 ? 11.248 9.535 -4.995 1.00 94.19 241 HIS A C 1
ATOM 1894 O O . HIS A 1 241 ? 12.338 9.856 -5.480 1.00 94.19 241 HIS A O 1
ATOM 1900 N N . TYR A 1 242 ? 10.734 10.152 -3.927 1.00 93.25 242 TYR A N 1
ATOM 1901 C CA . TYR A 1 242 ? 11.297 11.370 -3.336 1.00 93.25 242 TYR A CA 1
ATOM 1902 C C . TYR A 1 242 ? 11.501 11.189 -1.834 1.00 93.25 242 TYR A C 1
ATOM 1904 O O . TYR A 1 242 ? 10.614 11.464 -1.023 1.00 93.25 242 TYR A O 1
ATOM 1912 N N . TYR A 1 243 ? 12.705 10.744 -1.495 1.00 88.81 243 TYR A N 1
ATOM 1913 C CA . TYR A 1 243 ? 13.211 10.625 -0.134 1.00 88.81 243 TYR A CA 1
ATOM 1914 C C . TYR A 1 243 ? 14.480 11.460 0.029 1.00 88.81 243 TYR A C 1
ATOM 1916 O O . TYR A 1 243 ? 15.138 11.804 -0.961 1.00 88.81 243 TYR A O 1
ATOM 1924 N N . GLU A 1 244 ? 14.820 11.810 1.269 1.00 72.25 244 GLU A N 1
ATOM 1925 C CA . GLU A 1 244 ? 16.028 12.567 1.566 1.00 72.25 244 GLU A CA 1
ATOM 1926 C C . GLU A 1 244 ? 17.241 11.727 1.142 1.00 72.25 244 GLU A C 1
ATOM 1928 O O . GLU A 1 244 ? 17.504 10.643 1.664 1.00 72.25 244 GLU A O 1
ATOM 1933 N N . ILE A 1 245 ? 17.932 12.192 0.100 1.00 52.78 245 ILE A N 1
ATOM 1934 C CA . ILE A 1 245 ? 19.055 11.479 -0.501 1.00 52.78 245 ILE A CA 1
ATOM 1935 C C . ILE A 1 245 ? 20.185 11.494 0.528 1.00 52.78 245 ILE A C 1
ATOM 1937 O O . ILE A 1 245 ? 20.813 12.534 0.738 1.00 52.78 245 ILE A O 1
ATOM 1941 N N . GLN A 1 246 ? 20.490 10.342 1.133 1.00 42.97 246 GLN A N 1
ATOM 1942 C CA . GLN A 1 246 ? 21.844 10.120 1.638 1.00 42.97 246 GLN A CA 1
ATOM 1943 C C . GLN A 1 246 ? 22.778 10.437 0.466 1.00 42.97 246 GLN A C 1
ATOM 1945 O O . GLN A 1 246 ? 22.587 9.846 -0.604 1.00 42.97 246 GLN A O 1
ATOM 1950 N N . PRO A 1 247 ? 23.716 11.395 0.591 1.00 37.81 247 PRO A N 1
ATOM 1951 C CA . PRO A 1 247 ? 24.591 11.734 -0.520 1.00 37.81 247 PRO A CA 1
ATOM 1952 C C . PRO A 1 247 ? 25.216 10.436 -1.039 1.00 37.81 247 PRO A C 1
ATOM 1954 O O . PRO A 1 247 ? 25.565 9.578 -0.219 1.00 37.81 247 PRO A O 1
ATOM 1957 N N . PRO A 1 248 ? 25.320 10.246 -2.370 1.00 39.38 248 PRO A N 1
ATOM 1958 C CA . PRO A 1 248 ? 25.924 9.036 -2.901 1.00 39.38 248 PRO A CA 1
ATOM 1959 C C . PRO A 1 248 ? 27.275 8.831 -2.207 1.00 39.38 248 PRO A C 1
ATOM 1961 O O . PRO A 1 248 ? 27.975 9.825 -1.956 1.00 39.38 248 PRO A O 1
ATOM 1964 N N . PRO A 1 249 ? 27.648 7.584 -1.859 1.00 38.88 249 PRO A N 1
ATOM 1965 C CA . PRO A 1 249 ? 28.973 7.335 -1.322 1.00 38.88 249 PRO A CA 1
ATOM 1966 C C . PRO A 1 249 ? 29.994 7.983 -2.267 1.00 38.88 249 PRO A C 1
ATOM 1968 O O . PRO A 1 249 ? 29.778 7.963 -3.486 1.00 38.88 249 PRO A O 1
ATOM 1971 N N . PRO A 1 250 ? 31.055 8.617 -1.733 1.00 42.09 250 PRO A N 1
ATOM 1972 C CA . PRO A 1 250 ? 32.025 9.328 -2.555 1.00 42.09 250 PRO A CA 1
ATOM 1973 C C . PRO A 1 250 ? 32.475 8.427 -3.709 1.00 42.09 250 PRO A C 1
ATOM 1975 O O . PRO A 1 250 ? 32.710 7.232 -3.505 1.00 42.09 250 PRO A O 1
ATOM 1978 N N . THR A 1 251 ? 32.518 8.994 -4.918 1.00 52.28 251 THR A N 1
ATOM 1979 C CA . THR A 1 251 ? 32.833 8.262 -6.149 1.00 52.28 251 THR A CA 1
ATOM 1980 C C . THR A 1 251 ? 34.156 7.493 -6.021 1.00 52.28 251 THR A C 1
ATOM 1982 O O . THR A 1 251 ? 35.017 7.847 -5.211 1.00 52.28 251 THR A O 1
ATOM 1985 N N . ASP A 1 252 ? 34.290 6.394 -6.782 1.00 50.19 252 ASP A N 1
ATOM 1986 C CA . ASP A 1 252 ? 35.420 5.447 -6.742 1.00 50.19 252 ASP A CA 1
ATOM 1987 C C . ASP A 1 252 ? 36.766 6.190 -6.549 1.00 50.19 252 ASP A C 1
ATOM 1989 O O . ASP A 1 252 ? 37.091 7.069 -7.353 1.00 50.19 252 ASP A O 1
ATOM 1993 N N . PRO A 1 253 ? 37.590 5.843 -5.535 1.00 50.19 253 PRO A N 1
ATOM 1994 C CA . PRO A 1 253 ? 38.911 6.437 -5.310 1.00 50.19 253 PRO A CA 1
ATOM 1995 C C . PRO A 1 253 ? 39.799 6.520 -6.564 1.00 50.19 253 PRO A C 1
ATOM 1997 O O . PRO A 1 253 ? 40.705 7.356 -6.635 1.00 50.19 253 PRO A O 1
ATOM 2000 N N . LYS A 1 254 ? 39.548 5.676 -7.576 1.00 48.59 254 LYS A N 1
ATOM 2001 C CA . LYS A 1 254 ? 40.223 5.718 -8.881 1.00 48.59 254 LYS A CA 1
ATOM 2002 C C . LYS A 1 254 ? 40.012 7.023 -9.650 1.00 48.59 254 LYS A C 1
ATOM 2004 O O . LYS A 1 254 ? 40.923 7.419 -10.376 1.00 48.59 254 LYS A O 1
ATOM 2009 N N . GLU A 1 255 ? 38.891 7.719 -9.469 1.00 47.56 255 GLU A N 1
ATOM 2010 C CA . GLU A 1 255 ? 38.652 9.034 -10.085 1.00 47.56 255 GLU A CA 1
ATOM 2011 C C . GLU A 1 255 ? 39.568 10.124 -9.501 1.00 47.56 255 GLU A C 1
ATOM 2013 O O . GLU A 1 255 ? 39.907 11.094 -10.180 1.00 47.56 255 GLU A O 1
ATOM 2018 N N . TYR A 1 256 ? 40.059 9.928 -8.273 1.00 51.06 256 TYR A N 1
ATOM 2019 C CA . TYR A 1 256 ? 40.958 10.854 -7.576 1.00 51.06 256 TYR A CA 1
ATOM 2020 C C . TYR A 1 256 ? 42.443 10.508 -7.738 1.00 51.06 256 TYR A C 1
ATOM 2022 O O . TYR A 1 256 ? 43.306 11.362 -7.511 1.00 51.06 256 TYR A O 1
ATOM 2030 N N . ALA A 1 257 ? 42.766 9.280 -8.160 1.00 54.41 257 ALA A N 1
ATOM 2031 C CA . ALA A 1 257 ? 44.141 8.793 -8.257 1.00 54.41 257 ALA A CA 1
ATOM 2032 C C . ALA A 1 257 ? 45.009 9.653 -9.195 1.00 54.41 257 ALA A C 1
ATOM 2034 O O . ALA A 1 257 ? 46.150 9.970 -8.859 1.00 54.41 257 ALA A O 1
ATOM 2035 N N . GLY A 1 258 ? 44.457 10.091 -10.333 1.00 52.53 258 GLY A N 1
ATOM 2036 C CA . GLY A 1 258 ? 45.165 10.959 -11.282 1.00 52.53 258 GLY A CA 1
ATOM 2037 C C . GLY A 1 258 ? 45.488 12.342 -10.706 1.00 52.53 258 GLY A C 1
ATOM 2038 O O . GLY A 1 258 ? 46.601 12.843 -10.868 1.00 52.53 258 GLY A O 1
ATOM 2039 N N . SER A 1 259 ? 44.548 12.936 -9.970 1.00 53.00 259 SER A N 1
ATOM 2040 C CA . SER A 1 259 ? 44.694 14.272 -9.378 1.00 53.00 259 SER A CA 1
ATOM 2041 C C . SER A 1 259 ? 45.656 14.279 -8.186 1.00 53.00 259 SER A C 1
ATOM 2043 O O . SER A 1 259 ? 46.510 15.161 -8.089 1.00 53.00 259 SER A O 1
ATOM 2045 N N . ILE A 1 260 ? 45.584 13.262 -7.318 1.00 58.59 260 ILE A N 1
ATOM 2046 C CA . ILE A 1 260 ? 46.503 13.090 -6.179 1.00 58.59 260 ILE A CA 1
ATOM 2047 C C . ILE A 1 260 ? 47.931 12.828 -6.676 1.00 58.59 260 ILE A C 1
ATOM 2049 O O . ILE A 1 260 ? 48.886 13.405 -6.152 1.00 58.59 260 ILE A O 1
ATOM 2053 N N . PHE A 1 261 ? 48.086 12.013 -7.725 1.00 58.88 261 PHE A N 1
ATOM 2054 C CA . PHE A 1 261 ? 49.383 11.745 -8.347 1.00 58.88 261 PHE A CA 1
ATOM 2055 C C . PHE A 1 261 ? 50.013 13.014 -8.944 1.00 58.88 261 PHE A C 1
ATOM 2057 O O . PHE A 1 261 ? 51.189 13.296 -8.697 1.00 58.88 261 PHE A O 1
ATOM 2064 N N . CYS A 1 262 ? 49.230 13.826 -9.664 1.00 53.47 262 CYS A N 1
ATOM 2065 C CA . CYS A 1 262 ? 49.693 15.100 -10.216 1.00 53.47 262 CYS A CA 1
ATOM 2066 C C . CYS A 1 262 ? 50.089 16.105 -9.122 1.00 53.47 262 CYS A C 1
ATOM 2068 O O . CYS A 1 262 ? 51.171 16.687 -9.201 1.00 53.47 262 CYS A O 1
ATOM 2070 N N . ALA A 1 263 ? 49.276 16.263 -8.071 1.00 56.34 263 ALA A N 1
ATOM 2071 C CA . ALA A 1 263 ? 49.586 17.155 -6.951 1.00 56.34 263 ALA A CA 1
ATOM 2072 C C . ALA A 1 263 ? 50.852 16.719 -6.189 1.00 56.34 263 ALA A C 1
ATOM 2074 O O . ALA A 1 263 ? 51.701 17.552 -5.855 1.00 56.34 263 ALA A O 1
ATOM 2075 N N . GLY A 1 264 ? 51.023 15.409 -5.975 1.00 64.44 264 GLY A N 1
ATOM 2076 C CA . GLY A 1 264 ? 52.227 14.836 -5.373 1.00 64.44 264 GLY A CA 1
ATOM 2077 C C . GLY A 1 264 ? 53.490 15.125 -6.190 1.00 64.44 264 GLY A C 1
ATOM 2078 O O . GLY A 1 264 ? 54.492 15.574 -5.633 1.00 64.44 264 GLY A O 1
ATOM 2079 N N . LEU A 1 265 ? 53.435 14.951 -7.516 1.00 61.41 265 LEU A N 1
ATOM 2080 C CA . LEU A 1 265 ? 54.547 15.275 -8.419 1.00 61.41 265 LEU A CA 1
ATOM 2081 C C . LEU A 1 265 ? 54.912 16.765 -8.390 1.00 61.41 265 LEU A C 1
ATOM 2083 O O . LEU A 1 265 ? 56.098 17.102 -8.337 1.00 61.41 265 LEU A O 1
ATOM 2087 N N . THR A 1 266 ? 53.918 17.659 -8.375 1.00 60.44 266 THR A N 1
ATOM 2088 C CA . THR A 1 266 ? 54.155 19.107 -8.268 1.00 60.44 266 THR A CA 1
ATOM 2089 C C . THR A 1 266 ? 54.833 19.464 -6.947 1.00 60.44 266 THR A C 1
ATOM 2091 O O . THR A 1 266 ? 55.804 20.218 -6.944 1.00 60.44 266 THR A O 1
ATOM 2094 N N . MET A 1 267 ? 54.389 18.884 -5.828 1.00 65.00 267 MET A N 1
ATOM 2095 C CA . MET A 1 267 ? 54.974 19.152 -4.512 1.00 65.00 267 MET A CA 1
ATOM 2096 C C . MET A 1 267 ? 56.424 18.656 -4.408 1.00 65.00 267 MET A C 1
ATOM 2098 O O . MET A 1 267 ? 57.290 19.393 -3.934 1.00 65.00 267 MET A O 1
ATOM 2102 N N . VAL A 1 268 ? 56.712 17.445 -4.901 1.00 69.19 268 VAL A N 1
ATOM 2103 C CA . VAL A 1 268 ? 58.075 16.886 -4.929 1.00 69.19 268 VAL A CA 1
ATOM 2104 C C . VAL A 1 268 ? 59.003 17.749 -5.784 1.00 69.19 268 VAL A C 1
ATOM 2106 O O . VAL A 1 268 ? 60.134 18.013 -5.380 1.00 69.19 268 VAL A O 1
ATOM 2109 N N . PHE A 1 269 ? 58.533 18.256 -6.926 1.00 64.31 269 PHE A N 1
ATOM 2110 C CA . PHE A 1 269 ? 59.335 19.130 -7.780 1.00 64.31 269 PHE A CA 1
ATOM 2111 C C . PHE A 1 269 ? 59.549 20.524 -7.167 1.00 64.31 269 PHE A C 1
ATOM 2113 O O . PHE A 1 269 ? 60.663 21.047 -7.208 1.00 64.31 269 PHE A O 1
ATOM 2120 N N . CYS A 1 270 ? 58.537 21.115 -6.525 1.00 62.03 270 CYS A N 1
ATOM 2121 C CA . CYS A 1 270 ? 58.693 22.360 -5.763 1.00 62.03 270 CYS A CA 1
ATOM 2122 C C . CYS A 1 270 ? 59.726 22.203 -4.638 1.00 62.03 270 CYS A C 1
ATOM 2124 O O . CYS A 1 270 ? 60.606 23.046 -4.483 1.00 62.03 270 CYS A O 1
ATOM 2126 N N . LEU A 1 271 ? 59.684 21.089 -3.902 1.00 68.50 271 LEU A N 1
ATOM 2127 C CA . LEU A 1 271 ? 60.695 20.757 -2.895 1.00 68.50 271 LEU A CA 1
ATOM 2128 C C . LEU A 1 271 ? 62.083 20.583 -3.518 1.00 68.50 271 LEU A C 1
ATOM 2130 O O . LEU A 1 271 ? 63.054 21.129 -3.002 1.00 68.50 271 LEU A O 1
ATOM 2134 N N . TRP A 1 272 ? 62.186 19.880 -4.645 1.00 66.19 272 TRP A N 1
ATOM 2135 C CA . TRP A 1 272 ? 63.449 19.645 -5.347 1.00 66.19 272 TRP A CA 1
ATOM 2136 C C . TRP A 1 272 ? 64.068 20.939 -5.897 1.00 66.19 272 TRP A C 1
ATOM 2138 O O . TRP A 1 272 ? 65.263 21.168 -5.731 1.00 66.19 272 TRP A O 1
ATOM 2148 N N . THR A 1 273 ? 63.260 21.831 -6.476 1.00 59.94 273 THR A N 1
ATOM 2149 C CA . THR A 1 273 ? 63.703 23.153 -6.955 1.00 59.94 273 THR A CA 1
ATOM 2150 C C . THR A 1 273 ? 64.088 24.087 -5.809 1.00 59.94 273 THR A C 1
ATOM 2152 O O . THR A 1 273 ? 65.128 24.739 -5.895 1.00 59.94 273 THR A O 1
ATOM 2155 N N . CYS A 1 274 ? 63.334 24.101 -4.703 1.00 62.88 274 CYS A N 1
ATOM 2156 C CA . CYS A 1 274 ? 63.738 24.790 -3.476 1.00 62.88 274 CYS A CA 1
ATOM 2157 C C . CYS A 1 274 ? 65.073 24.249 -2.947 1.00 62.88 274 CYS A C 1
ATOM 2159 O O . CYS A 1 274 ? 65.968 25.029 -2.632 1.00 62.88 274 CYS A O 1
ATOM 2161 N N . LEU A 1 275 ? 65.248 22.927 -2.887 1.00 61.69 275 LEU A N 1
ATOM 2162 C CA . LEU A 1 275 ? 66.498 22.311 -2.438 1.00 61.69 275 LEU A CA 1
ATOM 2163 C C . LEU A 1 275 ? 67.666 22.650 -3.366 1.00 61.69 275 LEU A C 1
ATOM 2165 O O . LEU A 1 275 ? 68.743 22.963 -2.873 1.00 61.69 275 LEU A O 1
ATOM 2169 N N . MET A 1 276 ? 67.465 22.678 -4.684 1.00 59.19 276 MET A N 1
ATOM 2170 C CA . MET A 1 276 ? 68.490 23.156 -5.617 1.00 59.19 276 MET A CA 1
ATOM 2171 C C . MET A 1 276 ? 68.859 24.622 -5.394 1.00 59.19 276 MET A C 1
ATOM 2173 O O . MET A 1 276 ? 70.020 24.984 -5.558 1.00 59.19 276 MET A O 1
ATOM 2177 N N . TRP A 1 277 ? 67.891 25.466 -5.034 1.00 58.09 277 TRP A N 1
ATOM 2178 C CA . TRP A 1 277 ? 68.120 26.899 -4.862 1.00 58.09 277 TRP A CA 1
ATOM 2179 C C . TRP A 1 277 ? 68.783 27.240 -3.521 1.00 58.09 277 TRP A C 1
ATOM 2181 O O . TRP A 1 277 ? 69.633 28.125 -3.460 1.00 58.09 277 TRP A O 1
ATOM 2191 N N . PHE A 1 278 ? 68.411 26.539 -2.445 1.00 60.50 278 PHE A N 1
ATOM 2192 C CA . PHE A 1 278 ? 68.884 26.816 -1.082 1.00 60.50 278 PHE A CA 1
ATOM 2193 C C . PHE A 1 278 ? 70.010 25.884 -0.605 1.00 60.50 278 PHE A C 1
ATOM 2195 O O . PHE A 1 278 ? 70.714 26.223 0.347 1.00 60.50 278 PHE A O 1
ATOM 2202 N N . LYS A 1 279 ? 70.181 24.716 -1.236 1.00 62.59 279 LYS A N 1
ATOM 2203 C CA . LYS A 1 279 ? 71.224 23.713 -0.949 1.00 62.59 279 LYS A CA 1
ATOM 2204 C C . LYS A 1 279 ? 71.810 23.112 -2.246 1.00 62.59 279 LYS A C 1
ATOM 2206 O O . LYS A 1 279 ? 71.784 21.892 -2.423 1.00 62.59 279 LYS A O 1
ATOM 2211 N N . PRO A 1 280 ? 72.342 23.936 -3.165 1.00 57.97 280 PRO A N 1
ATOM 2212 C CA . PRO A 1 280 ? 72.883 23.476 -4.450 1.00 57.97 280 PRO A CA 1
ATOM 2213 C C . PRO A 1 280 ? 74.002 22.423 -4.302 1.00 57.97 280 PRO A C 1
ATOM 2215 O O . PRO A 1 280 ? 74.151 21.543 -5.149 1.00 57.97 280 PRO A O 1
ATOM 2218 N N . ASP A 1 281 ? 74.732 22.450 -3.190 1.00 58.09 281 ASP A N 1
ATOM 2219 C CA . ASP A 1 281 ? 75.831 21.541 -2.855 1.00 58.09 281 ASP A CA 1
ATOM 2220 C C . ASP A 1 281 ? 75.393 20.062 -2.802 1.00 58.09 281 ASP A C 1
ATOM 2222 O O . ASP A 1 281 ? 76.156 19.183 -3.203 1.00 58.09 281 ASP A O 1
ATOM 2226 N N . LEU A 1 282 ? 74.141 19.773 -2.399 1.00 64.12 282 LEU A N 1
ATOM 2227 C CA . LEU A 1 282 ? 73.559 18.415 -2.419 1.00 64.12 282 LEU A CA 1
ATOM 2228 C C . LEU A 1 282 ? 73.525 17.803 -3.828 1.00 64.12 282 LEU A C 1
ATOM 2230 O O . LEU A 1 282 ? 73.470 16.584 -3.973 1.00 64.12 282 LEU A O 1
ATOM 2234 N N . PHE A 1 283 ? 73.564 18.646 -4.859 1.00 57.94 283 PHE A N 1
ATOM 2235 C CA . PHE A 1 283 ? 73.521 18.256 -6.265 1.00 57.94 283 PHE A CA 1
ATOM 2236 C C . PHE A 1 283 ? 74.880 18.427 -6.965 1.00 57.94 283 PHE A C 1
ATOM 2238 O O . PHE A 1 283 ? 74.952 18.363 -8.191 1.00 57.94 283 PHE A O 1
ATOM 2245 N N . GLY A 1 284 ? 75.966 18.619 -6.202 1.00 52.75 284 GLY A N 1
ATOM 2246 C CA . GLY A 1 284 ? 77.333 18.699 -6.728 1.00 52.75 284 GLY A CA 1
ATOM 2247 C C . GLY A 1 284 ? 77.705 20.050 -7.347 1.00 52.75 284 GLY A C 1
ATOM 2248 O O . GLY A 1 284 ? 78.661 20.124 -8.120 1.00 52.75 284 GLY A O 1
ATOM 2249 N N . PHE A 1 285 ? 76.963 21.116 -7.035 1.00 54.88 285 PHE A N 1
ATOM 2250 C CA . PHE A 1 285 ? 77.285 22.477 -7.464 1.00 54.88 285 PHE A CA 1
ATOM 2251 C C . PHE A 1 285 ? 78.154 23.189 -6.409 1.00 54.88 285 PHE A C 1
ATOM 2253 O O . PHE A 1 285 ? 77.761 23.285 -5.252 1.00 54.88 285 PHE A O 1
ATOM 2260 N N . GLU A 1 286 ? 79.318 23.724 -6.798 1.00 52.28 286 GLU A N 1
ATOM 2261 C CA . GLU A 1 286 ? 80.156 24.559 -5.920 1.00 52.28 286 GLU A CA 1
ATOM 2262 C C . GLU A 1 286 ? 79.733 26.037 -6.011 1.00 52.28 286 GLU A C 1
ATOM 2264 O O . GLU A 1 286 ? 79.778 26.644 -7.086 1.00 52.28 286 GLU A O 1
ATOM 2269 N N . THR A 1 287 ? 79.345 26.638 -4.882 1.00 51.62 287 THR A N 1
ATOM 2270 C CA . THR A 1 287 ? 79.040 28.076 -4.781 1.00 51.62 287 THR A CA 1
ATOM 2271 C C . THR A 1 287 ? 80.168 28.823 -4.067 1.00 51.62 287 THR A C 1
ATOM 2273 O O . THR A 1 287 ? 80.557 28.428 -2.971 1.00 51.62 287 THR A O 1
ATOM 2276 N N . TYR A 1 288 ? 80.664 29.926 -4.639 1.00 47.28 288 TYR A N 1
ATOM 2277 C CA . TYR A 1 288 ? 81.588 30.841 -3.953 1.00 47.28 288 TYR A CA 1
ATOM 2278 C C . TYR A 1 288 ? 80.819 32.079 -3.442 1.00 47.28 288 TYR A C 1
ATOM 2280 O O . TYR A 1 288 ? 80.155 32.764 -4.216 1.00 47.28 288 TYR A O 1
ATOM 2288 N N . ASP A 1 289 ? 80.897 32.292 -2.126 1.00 42.25 289 ASP A N 1
ATOM 2289 C CA . ASP A 1 289 ? 80.280 33.305 -1.238 1.00 42.25 289 ASP A CA 1
ATOM 2290 C C . ASP A 1 289 ? 80.196 34.742 -1.841 1.00 42.25 289 ASP A C 1
ATOM 2292 O O . ASP A 1 289 ? 81.115 35.162 -2.537 1.00 42.25 289 ASP A O 1
ATOM 2296 N N . THR A 1 290 ? 79.183 35.609 -1.659 1.00 46.66 290 THR A N 1
ATOM 2297 C CA . THR A 1 290 ? 78.300 35.900 -0.509 1.00 46.66 290 THR A CA 1
ATOM 2298 C C . THR A 1 290 ? 76.987 36.596 -0.947 1.00 46.66 290 THR A C 1
ATOM 2300 O O . THR A 1 290 ? 76.973 37.437 -1.842 1.00 46.66 290 THR A O 1
ATOM 2303 N N . LYS A 1 291 ? 75.902 36.308 -0.210 1.00 43.44 291 LYS A N 1
ATOM 2304 C CA . LYS A 1 291 ? 74.750 37.186 0.123 1.00 43.44 291 LYS A CA 1
ATOM 2305 C C . LYS A 1 291 ? 73.951 37.844 -1.024 1.00 43.44 291 LYS A C 1
ATOM 2307 O O . LYS A 1 291 ? 74.041 39.044 -1.261 1.00 43.44 291 LYS A O 1
ATOM 2312 N N . GLY A 1 292 ? 73.020 37.090 -1.614 1.00 45.59 292 GLY A N 1
ATOM 2313 C CA . GLY A 1 292 ? 71.881 37.653 -2.354 1.00 45.59 292 GLY A CA 1
ATOM 2314 C C . GLY A 1 292 ? 71.158 36.631 -3.235 1.00 45.59 292 GLY A C 1
ATOM 2315 O O . GLY A 1 292 ? 71.782 35.702 -3.732 1.00 45.59 292 GLY A O 1
ATOM 2316 N N . ILE A 1 293 ? 69.852 36.832 -3.467 1.00 41.47 293 ILE A N 1
ATOM 2317 C CA . ILE A 1 293 ? 68.917 35.961 -4.230 1.00 41.47 293 ILE A CA 1
ATOM 2318 C C . ILE A 1 293 ? 69.324 35.706 -5.711 1.00 41.47 293 ILE A C 1
ATOM 2320 O O . ILE A 1 293 ? 68.653 34.968 -6.427 1.00 41.47 293 ILE A O 1
ATOM 2324 N N . LEU A 1 294 ? 70.449 36.259 -6.179 1.00 45.16 294 LEU A N 1
ATOM 2325 C CA . LEU A 1 294 ? 70.911 36.240 -7.576 1.00 45.16 294 LEU A CA 1
ATOM 2326 C C . LEU A 1 294 ? 72.375 35.769 -7.747 1.00 45.16 294 LEU A C 1
ATOM 2328 O O . LEU A 1 294 ? 73.071 36.242 -8.648 1.00 45.16 294 LEU A O 1
ATOM 2332 N N . SER A 1 295 ? 72.877 34.855 -6.910 1.00 48.06 295 SER A N 1
ATOM 2333 C CA . SER A 1 295 ? 74.242 34.326 -7.069 1.00 48.06 295 SER A CA 1
ATOM 2334 C C . SER A 1 295 ? 74.406 33.487 -8.354 1.00 48.06 295 SER A C 1
ATOM 2336 O O . SER A 1 295 ? 73.511 32.767 -8.795 1.00 48.06 295 SER A O 1
ATOM 2338 N N . LEU A 1 296 ? 75.561 33.631 -9.014 1.00 47.44 296 LEU A N 1
ATOM 2339 C CA . LEU A 1 296 ? 75.902 32.984 -10.286 1.00 47.44 296 LEU A CA 1
ATOM 2340 C C . LEU A 1 296 ? 76.696 31.689 -10.046 1.00 47.44 296 LEU A C 1
ATOM 2342 O O . LEU A 1 296 ? 77.727 31.719 -9.381 1.00 47.44 296 LEU A O 1
ATOM 2346 N N . LEU A 1 297 ? 76.267 30.575 -10.651 1.00 45.28 297 LEU A N 1
ATOM 2347 C CA . LEU A 1 297 ? 76.995 29.297 -10.664 1.00 45.28 297 LEU A CA 1
ATOM 2348 C C . LEU A 1 297 ? 78.073 29.292 -11.769 1.00 45.28 297 LEU A C 1
ATOM 2350 O O . LEU A 1 297 ? 77.766 29.582 -12.929 1.00 45.28 297 LEU A O 1
ATOM 2354 N N . LYS A 1 298 ? 79.320 28.911 -11.453 1.00 45.94 298 LYS A N 1
ATOM 2355 C CA . LYS A 1 298 ? 80.352 28.557 -12.451 1.00 45.94 298 LYS A CA 1
ATOM 2356 C C . LYS A 1 298 ? 80.760 27.093 -12.266 1.00 45.94 298 LYS A C 1
ATOM 2358 O O . LYS A 1 298 ? 81.223 26.716 -11.200 1.00 45.94 298 LYS A O 1
ATOM 2363 N N . ILE A 1 299 ? 80.653 26.287 -13.325 1.00 43.88 299 ILE A N 1
ATOM 2364 C CA . ILE A 1 299 ? 81.162 24.906 -13.358 1.00 43.88 299 ILE A CA 1
ATOM 2365 C C . ILE A 1 299 ? 82.564 24.926 -13.980 1.00 43.88 299 ILE A C 1
ATOM 2367 O O . ILE A 1 299 ? 82.738 25.417 -15.098 1.00 43.88 299 ILE A O 1
ATOM 2371 N N . LYS A 1 300 ? 83.578 24.386 -13.292 1.00 38.44 300 LYS A N 1
ATOM 2372 C CA . LYS A 1 300 ? 84.920 24.204 -13.871 1.00 38.44 300 LYS A CA 1
ATOM 2373 C C . LYS A 1 300 ? 84.960 22.947 -14.742 1.00 38.44 300 LYS A C 1
ATOM 2375 O O . LYS A 1 300 ? 84.882 21.832 -14.240 1.00 38.44 300 LYS A O 1
ATOM 2380 N N . SER A 1 301 ? 85.188 23.118 -16.042 1.00 40.16 301 SER A N 1
ATOM 2381 C CA . SER A 1 301 ? 85.672 22.033 -16.904 1.00 40.16 301 SER A CA 1
ATOM 2382 C C . SER A 1 301 ? 87.202 21.973 -16.847 1.00 40.16 301 SER A C 1
ATOM 2384 O O . SER A 1 301 ? 87.878 22.993 -17.015 1.00 40.16 301 SER A O 1
ATOM 2386 N N . LYS A 1 302 ? 87.766 20.774 -16.635 1.00 40.47 302 LYS A N 1
ATOM 2387 C CA . LYS A 1 302 ? 89.206 20.480 -16.769 1.00 40.47 302 LYS A CA 1
ATOM 2388 C C . LYS A 1 302 ? 89.632 20.626 -18.242 1.00 40.47 302 LYS A C 1
ATOM 2390 O O . LYS A 1 302 ? 89.821 19.613 -18.903 1.00 40.47 302 LYS A O 1
ATOM 2395 N N . LYS A 1 303 ? 89.724 21.858 -18.765 1.00 40.34 303 LYS A N 1
ATOM 2396 C CA . LYS A 1 303 ? 90.489 22.311 -19.958 1.00 40.34 303 LYS A CA 1
ATOM 2397 C C . LYS A 1 303 ? 90.006 23.705 -20.414 1.00 40.34 303 LYS A C 1
ATOM 2399 O O . LYS A 1 303 ? 89.399 23.859 -21.464 1.00 40.34 303 LYS A O 1
ATOM 2404 N N . GLY A 1 304 ? 90.273 24.733 -19.607 1.00 41.38 304 GLY A N 1
ATOM 2405 C CA . GLY A 1 304 ? 90.670 26.073 -20.079 1.00 41.38 304 GLY A CA 1
ATOM 2406 C C . GLY A 1 304 ? 89.843 26.843 -21.127 1.00 41.38 304 GLY A C 1
ATOM 2407 O O . GLY A 1 304 ? 90.425 27.691 -21.795 1.00 41.38 304 GLY A O 1
ATOM 2408 N N . LYS A 1 305 ? 88.532 26.628 -21.292 1.00 39.22 305 LYS A N 1
ATOM 2409 C CA . LYS A 1 305 ? 87.670 27.554 -22.056 1.00 39.22 305 LYS A CA 1
ATOM 2410 C C . LYS A 1 305 ? 86.506 28.030 -21.193 1.00 39.22 305 LYS A C 1
ATOM 2412 O O . LYS A 1 305 ? 85.597 27.260 -20.901 1.00 39.22 305 LYS A O 1
ATOM 2417 N N . GLU A 1 306 ? 86.533 29.303 -20.797 1.00 46.34 306 GLU A N 1
ATOM 2418 C CA . GLU A 1 306 ? 85.360 29.979 -20.242 1.00 46.34 306 GLU A CA 1
ATOM 2419 C C . GLU A 1 306 ? 84.359 30.229 -21.376 1.00 46.34 306 GLU A C 1
ATOM 2421 O O . GLU A 1 306 ? 84.517 31.147 -22.176 1.00 46.34 306 GLU A O 1
ATOM 2426 N N . GLN A 1 307 ? 83.330 29.390 -21.474 1.00 42.91 307 GLN A N 1
ATOM 2427 C CA . GLN A 1 307 ? 82.129 29.725 -22.231 1.00 42.91 307 GLN A CA 1
ATOM 2428 C C . GLN A 1 307 ? 81.028 30.129 -21.257 1.00 42.91 307 GLN A C 1
ATOM 2430 O O . GLN A 1 307 ? 80.766 29.437 -20.272 1.00 42.91 307 GLN A O 1
ATOM 2435 N N . TYR A 1 308 ? 80.350 31.235 -21.564 1.00 45.72 308 TYR A N 1
ATOM 2436 C CA . TYR A 1 308 ? 79.112 31.642 -20.909 1.00 45.72 308 TYR A CA 1
ATOM 2437 C C . TYR A 1 308 ? 77.988 30.640 -21.240 1.00 45.72 308 TYR A C 1
ATOM 2439 O O . TYR A 1 308 ? 77.072 30.930 -22.001 1.00 45.72 308 TYR A O 1
ATOM 2447 N N . ALA A 1 309 ? 78.001 29.467 -20.602 1.00 43.94 309 ALA A N 1
ATOM 2448 C CA . ALA A 1 309 ? 76.848 28.558 -20.528 1.00 43.94 309 ALA A CA 1
ATOM 2449 C C . ALA A 1 309 ? 75.701 29.137 -19.664 1.00 43.94 309 ALA A C 1
ATOM 2451 O O . ALA A 1 309 ? 74.677 28.498 -19.440 1.00 43.94 309 ALA A O 1
ATOM 2452 N N . LEU A 1 310 ? 75.868 30.374 -19.188 1.00 42.81 310 LEU A N 1
ATOM 2453 C CA . LEU A 1 310 ? 74.952 31.089 -18.316 1.00 42.81 310 LEU A CA 1
ATOM 2454 C C . LEU A 1 310 ? 73.631 31.445 -19.009 1.00 42.81 310 LEU A C 1
ATOM 2456 O O . LEU A 1 310 ? 72.588 31.448 -18.362 1.00 42.81 310 LEU A O 1
ATOM 2460 N N . GLN A 1 311 ? 73.658 31.724 -20.316 1.00 40.22 311 GLN A N 1
ATOM 2461 C CA . GLN A 1 311 ? 72.460 32.129 -21.052 1.00 40.22 311 GLN A CA 1
ATOM 2462 C C . GLN A 1 311 ? 71.596 30.915 -21.417 1.00 40.22 311 GLN A C 1
ATOM 2464 O O . GLN A 1 311 ? 70.395 30.947 -21.198 1.00 40.22 311 GLN A O 1
ATOM 2469 N N . MET A 1 312 ? 72.191 29.794 -21.845 1.00 38.81 312 MET A N 1
ATOM 2470 C CA . MET A 1 312 ? 71.427 28.569 -22.126 1.00 38.81 312 MET A CA 1
ATOM 2471 C C . MET A 1 312 ? 70.833 27.929 -20.869 1.00 38.81 312 MET A C 1
ATOM 2473 O O . MET A 1 312 ? 69.700 27.462 -20.931 1.00 38.81 312 MET A O 1
ATOM 2477 N N . VAL A 1 313 ? 71.550 27.924 -19.737 1.00 47.31 313 VAL A N 1
ATOM 2478 C CA . VAL A 1 313 ? 71.006 27.398 -18.474 1.00 47.31 313 VAL A CA 1
ATOM 2479 C C . VAL A 1 313 ? 69.943 28.343 -17.919 1.00 47.31 313 VAL A C 1
ATOM 2481 O O . VAL A 1 313 ? 68.856 27.875 -17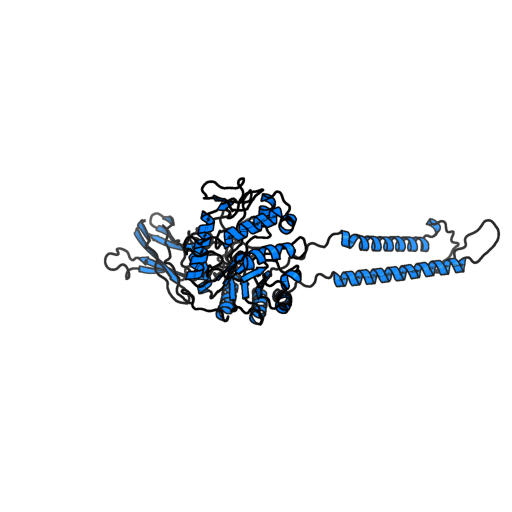.622 1.00 47.31 313 VAL A O 1
ATOM 2484 N N . LYS A 1 314 ? 70.156 29.670 -17.883 1.00 46.59 314 LYS A N 1
ATOM 2485 C CA . LYS A 1 314 ? 69.092 30.603 -17.460 1.00 46.59 314 LYS A CA 1
ATOM 2486 C C . LYS A 1 314 ? 67.859 30.514 -18.356 1.00 46.59 314 LYS A C 1
ATOM 2488 O O . LYS A 1 314 ? 66.761 30.412 -17.832 1.00 46.59 314 LYS A O 1
ATOM 2493 N N . THR A 1 315 ? 68.010 30.497 -19.680 1.00 45.09 315 THR A N 1
ATOM 2494 C CA . THR A 1 315 ? 66.866 30.451 -20.601 1.00 45.09 315 THR A CA 1
ATOM 2495 C C . THR A 1 315 ? 66.145 29.105 -20.554 1.00 45.09 315 THR A C 1
ATOM 2497 O O . THR A 1 315 ? 64.920 29.100 -20.517 1.00 45.09 315 THR A O 1
ATOM 2500 N N . LYS A 1 316 ? 66.857 27.967 -20.479 1.00 46.50 316 LYS A N 1
ATOM 2501 C CA . LYS A 1 316 ? 66.211 26.650 -20.336 1.00 46.50 316 LYS A CA 1
ATOM 2502 C C . LYS A 1 316 ? 65.579 26.463 -18.960 1.00 46.50 316 LYS A C 1
ATOM 2504 O O . LYS A 1 316 ? 64.467 25.961 -18.905 1.00 46.50 316 LYS A O 1
ATOM 2509 N N . THR A 1 317 ? 66.219 26.911 -17.879 1.00 51.62 317 THR A N 1
ATOM 2510 C CA . THR A 1 317 ? 65.648 26.853 -16.525 1.00 51.62 317 THR A CA 1
ATOM 2511 C C . THR A 1 317 ? 64.441 27.779 -16.391 1.00 51.62 317 THR A C 1
ATOM 2513 O O . THR A 1 317 ? 63.442 27.360 -15.825 1.00 51.62 317 THR A O 1
ATOM 2516 N N . ILE A 1 318 ? 64.468 28.986 -16.970 1.00 54.72 318 ILE A N 1
ATOM 2517 C CA . ILE A 1 318 ? 63.310 29.897 -16.998 1.00 54.72 318 ILE A CA 1
ATOM 2518 C C . ILE A 1 318 ? 62.183 29.327 -17.867 1.00 54.72 318 ILE A C 1
ATOM 2520 O O . ILE A 1 318 ? 61.036 29.390 -17.450 1.00 54.72 318 ILE A O 1
ATOM 2524 N N . LEU A 1 319 ? 62.478 28.740 -19.033 1.00 50.78 319 LEU A N 1
ATOM 2525 C CA . LEU A 1 319 ? 61.467 28.095 -19.886 1.00 50.78 319 LEU A CA 1
ATOM 2526 C C . LEU A 1 319 ? 60.857 26.853 -19.229 1.00 50.78 319 LEU A C 1
ATOM 2528 O O . LEU A 1 319 ? 59.651 26.656 -19.329 1.00 50.78 319 LEU A O 1
ATOM 2532 N N . LEU A 1 320 ? 61.657 26.044 -18.527 1.00 54.12 320 LEU A N 1
ATOM 2533 C CA . LEU A 1 320 ? 61.157 24.935 -17.712 1.00 54.12 320 LEU A CA 1
ATOM 2534 C C . LEU A 1 320 ? 60.299 25.452 -16.555 1.00 54.12 320 LEU A C 1
ATOM 2536 O O . LEU A 1 320 ? 59.213 24.930 -16.331 1.00 54.12 320 LEU A O 1
ATOM 2540 N N . PHE A 1 321 ? 60.739 26.503 -15.862 1.00 57.44 321 PHE A N 1
ATOM 2541 C CA . PHE A 1 321 ? 59.979 27.111 -14.773 1.00 57.44 321 PHE A CA 1
ATOM 2542 C C . PHE A 1 321 ? 58.655 27.698 -15.273 1.00 57.44 321 PHE A C 1
ATOM 2544 O O . PHE A 1 321 ? 57.623 27.444 -14.668 1.00 57.44 321 PHE A O 1
ATOM 2551 N N . LEU A 1 322 ? 58.646 28.398 -16.414 1.00 55.44 322 LEU A N 1
ATOM 2552 C CA . LEU A 1 322 ? 57.419 28.881 -17.054 1.00 55.44 322 LEU A CA 1
ATOM 2553 C C . LEU A 1 322 ? 56.522 27.721 -17.495 1.00 55.44 322 LEU A C 1
ATOM 2555 O O . LEU A 1 322 ? 55.320 27.771 -17.264 1.00 55.44 322 LEU A O 1
ATOM 2559 N N . GLY A 1 323 ? 57.090 26.675 -18.101 1.00 56.62 323 GLY A N 1
ATOM 2560 C CA . GLY A 1 323 ? 56.345 25.495 -18.540 1.00 56.62 323 GLY A CA 1
ATOM 2561 C C . GLY A 1 323 ? 55.650 24.781 -17.380 1.00 56.62 323 GLY A C 1
ATOM 2562 O O . GLY A 1 323 ? 54.480 24.425 -17.493 1.00 56.62 323 GLY A O 1
ATOM 2563 N N . PHE A 1 324 ? 56.327 24.647 -16.237 1.00 57.34 324 PHE A N 1
ATOM 2564 C CA . PHE A 1 324 ? 55.751 24.053 -15.030 1.00 57.34 324 PHE A CA 1
ATOM 2565 C C . PHE A 1 324 ? 54.845 25.012 -14.248 1.00 57.34 324 PHE A C 1
ATOM 2567 O O . PHE A 1 324 ? 53.893 24.545 -13.632 1.00 57.34 324 PHE A O 1
ATOM 2574 N N . LEU A 1 325 ? 55.062 26.331 -14.309 1.00 56.16 325 LEU A N 1
ATOM 2575 C CA . LEU A 1 325 ? 54.134 27.325 -13.758 1.00 56.16 325 LEU A CA 1
ATOM 2576 C C . LEU A 1 325 ? 52.813 27.318 -14.537 1.00 56.16 325 LEU A C 1
ATOM 2578 O O . LEU A 1 325 ? 51.747 27.336 -13.932 1.00 56.16 325 LEU A O 1
ATOM 2582 N N . VAL A 1 326 ? 52.882 27.225 -15.869 1.00 58.53 326 VAL A N 1
ATOM 2583 C CA . VAL A 1 326 ? 51.714 27.054 -16.744 1.00 58.53 326 VAL A CA 1
ATOM 2584 C C . VAL A 1 326 ? 51.045 25.706 -16.485 1.00 58.53 326 VAL A C 1
ATOM 2586 O O . VAL A 1 326 ? 49.834 25.675 -16.313 1.00 58.53 326 VAL A O 1
ATOM 2589 N N . ALA A 1 327 ? 51.798 24.607 -16.358 1.00 54.59 327 ALA A N 1
ATOM 2590 C CA . ALA A 1 327 ? 51.229 23.304 -15.999 1.00 54.59 327 ALA A CA 1
ATOM 2591 C C . ALA A 1 327 ? 50.584 23.308 -14.598 1.00 54.59 327 ALA A C 1
ATOM 2593 O O . ALA A 1 327 ? 49.510 22.741 -14.415 1.00 54.59 327 ALA A O 1
ATOM 2594 N N . GLY A 1 328 ? 51.191 23.999 -13.630 1.00 56.31 328 GLY A N 1
ATOM 2595 C CA . GLY A 1 328 ? 50.660 24.205 -12.285 1.00 56.31 328 GLY A CA 1
ATOM 2596 C C . GLY A 1 328 ? 49.374 25.029 -12.302 1.00 56.31 328 GLY A C 1
ATOM 2597 O O . GLY A 1 328 ? 48.381 24.603 -11.722 1.00 56.31 328 GLY A O 1
ATOM 2598 N N . LEU A 1 329 ? 49.344 26.140 -13.043 1.00 56.50 329 LEU A N 1
ATOM 2599 C CA . LEU A 1 329 ? 48.142 26.948 -13.281 1.00 56.50 329 LEU A CA 1
ATOM 2600 C C . LEU A 1 329 ? 47.045 26.145 -13.989 1.00 56.50 329 LEU A C 1
ATOM 2602 O O . LEU A 1 329 ? 45.899 26.197 -13.560 1.00 56.50 329 LEU A O 1
ATOM 2606 N N . CYS A 1 330 ? 47.377 25.348 -15.006 1.00 53.47 330 CYS A N 1
ATOM 2607 C CA . CYS A 1 330 ? 46.436 24.437 -15.659 1.00 53.47 330 CYS A CA 1
ATOM 2608 C C . CYS A 1 330 ? 45.925 23.351 -14.701 1.00 53.47 330 CYS A C 1
ATOM 2610 O O . CYS A 1 330 ? 44.753 23.001 -14.773 1.00 53.47 330 CYS A O 1
ATOM 2612 N N . SER A 1 331 ? 46.754 22.857 -13.775 1.00 54.69 331 SER A N 1
ATOM 2613 C CA . SER A 1 331 ? 46.328 21.903 -12.743 1.00 54.69 331 SER A CA 1
ATOM 2614 C C . SER A 1 331 ? 45.439 22.551 -11.683 1.00 54.69 331 SER A C 1
ATOM 2616 O O . SER A 1 331 ? 44.493 21.920 -11.229 1.00 54.69 331 SER A O 1
ATOM 2618 N N . ILE A 1 332 ? 45.682 23.818 -11.326 1.00 54.66 332 ILE A N 1
ATOM 2619 C CA . ILE A 1 332 ? 44.851 24.586 -10.392 1.00 54.66 332 ILE A CA 1
ATOM 2620 C C . ILE A 1 332 ? 43.515 24.909 -11.052 1.00 54.66 332 ILE A C 1
ATOM 2622 O O . ILE A 1 332 ? 42.480 24.678 -10.445 1.00 54.66 332 ILE A O 1
ATOM 2626 N N . ILE A 1 333 ? 43.510 25.363 -12.307 1.00 54.06 333 ILE A N 1
ATOM 2627 C CA . ILE A 1 333 ? 42.284 25.587 -13.082 1.00 54.06 333 ILE A CA 1
ATOM 2628 C C . ILE A 1 333 ? 41.533 24.265 -13.260 1.00 54.06 333 ILE A C 1
ATOM 2630 O O . ILE A 1 333 ? 40.330 24.229 -13.032 1.00 54.06 333 ILE A O 1
ATOM 2634 N N . GLY A 1 334 ? 42.223 23.169 -13.585 1.00 50.66 334 GLY A N 1
ATOM 2635 C CA . GLY A 1 334 ? 41.639 21.829 -13.654 1.00 50.66 334 GLY A CA 1
ATOM 2636 C C . GLY A 1 334 ? 41.041 21.393 -12.316 1.00 50.66 334 GLY A C 1
ATOM 2637 O O . GLY A 1 334 ? 39.897 20.963 -12.280 1.00 50.66 334 GLY A O 1
ATOM 2638 N N . SER A 1 335 ? 41.751 21.604 -11.206 1.00 52.50 335 SER A N 1
ATOM 2639 C CA . SER A 1 335 ? 41.292 21.271 -9.850 1.00 52.50 335 SER A CA 1
ATOM 2640 C C . SER A 1 335 ? 40.128 22.144 -9.395 1.00 52.50 335 SER A C 1
ATOM 2642 O O . SER A 1 335 ? 39.217 21.636 -8.758 1.00 52.50 335 SER A O 1
ATOM 2644 N N . VAL A 1 336 ? 40.112 23.435 -9.734 1.00 47.84 336 VAL A N 1
ATOM 2645 C CA . VAL A 1 336 ? 38.993 24.354 -9.470 1.00 47.84 336 VAL A CA 1
ATOM 2646 C C . VAL A 1 336 ? 37.791 24.000 -10.339 1.00 47.84 336 VAL A C 1
ATOM 2648 O O . VAL A 1 336 ? 36.684 23.953 -9.826 1.00 47.84 336 VAL A O 1
ATOM 2651 N N . THR A 1 337 ? 37.985 23.672 -11.618 1.00 45.78 337 THR A N 1
ATOM 2652 C CA . THR A 1 337 ? 36.895 23.241 -12.511 1.00 45.78 337 THR A CA 1
ATOM 2653 C C . THR A 1 337 ? 36.300 21.923 -12.021 1.00 45.78 337 THR A C 1
ATOM 2655 O O . THR A 1 337 ? 35.088 21.810 -11.907 1.00 45.78 337 THR A O 1
ATOM 2658 N N . ILE A 1 338 ? 37.142 20.968 -11.619 1.00 48.69 338 ILE A N 1
ATOM 2659 C CA . ILE A 1 338 ? 36.735 19.727 -10.953 1.00 48.69 338 ILE A CA 1
ATOM 2660 C C . ILE A 1 338 ? 36.033 20.040 -9.626 1.00 48.69 338 ILE A C 1
ATOM 2662 O O . ILE A 1 338 ? 34.972 19.505 -9.378 1.00 48.69 338 ILE A O 1
ATOM 2666 N N . SER A 1 339 ? 36.536 20.958 -8.801 1.00 42.19 339 SER A N 1
ATOM 2667 C CA . SER A 1 339 ? 35.937 21.281 -7.493 1.00 42.19 339 SER A CA 1
ATOM 2668 C C . SER A 1 339 ? 34.617 22.048 -7.604 1.00 42.19 339 SER A C 1
ATOM 2670 O O . SER A 1 339 ? 33.812 21.977 -6.683 1.00 42.19 339 SER A O 1
ATOM 2672 N N . VAL A 1 340 ? 34.396 22.777 -8.704 1.00 43.59 340 VAL A N 1
ATOM 2673 C CA . VAL A 1 340 ? 33.138 23.460 -9.052 1.00 43.59 340 VAL A CA 1
ATOM 2674 C C . VAL A 1 340 ? 32.139 22.480 -9.679 1.00 43.59 340 VAL A C 1
ATOM 2676 O O . VAL A 1 340 ? 30.947 22.591 -9.420 1.00 43.59 340 VAL A O 1
ATOM 2679 N N . VAL A 1 341 ? 32.610 21.492 -10.448 1.00 45.75 341 VAL A N 1
ATOM 2680 C CA . VAL A 1 341 ? 31.788 20.405 -11.017 1.00 45.75 341 VAL A CA 1
ATOM 2681 C C . VAL A 1 341 ? 31.453 19.321 -9.974 1.00 45.75 341 VAL A C 1
ATOM 2683 O O . VAL A 1 341 ? 30.412 18.683 -10.086 1.00 45.75 341 VAL A O 1
ATOM 2686 N N . ILE A 1 342 ? 32.296 19.148 -8.948 1.00 43.47 342 ILE A N 1
ATOM 2687 C CA . ILE A 1 342 ? 32.186 18.156 -7.857 1.00 43.47 342 ILE A CA 1
ATOM 2688 C C . ILE A 1 342 ? 31.721 18.802 -6.537 1.00 43.47 342 ILE A C 1
ATOM 2690 O O . ILE A 1 342 ? 31.634 18.117 -5.521 1.00 43.47 342 ILE A O 1
ATOM 2694 N N . GLN A 1 343 ? 31.357 20.096 -6.507 1.00 34.75 343 GLN A N 1
ATOM 2695 C CA . GLN A 1 343 ? 30.532 20.566 -5.385 1.00 34.75 343 GLN A CA 1
ATOM 2696 C C . GLN A 1 343 ? 29.318 19.628 -5.327 1.00 34.75 343 GLN A C 1
ATOM 2698 O O . GLN A 1 343 ? 28.630 19.515 -6.350 1.00 34.75 343 GLN A O 1
ATOM 2703 N N . PRO A 1 344 ? 29.050 18.930 -4.203 1.00 43.62 344 PRO A N 1
ATOM 2704 C CA . PRO A 1 344 ? 27.786 18.232 -4.072 1.00 43.62 344 PRO A CA 1
ATOM 2705 C C . PRO A 1 344 ? 26.722 19.288 -4.339 1.00 43.62 344 PRO A C 1
ATOM 2707 O O . PRO A 1 344 ? 26.710 20.336 -3.683 1.00 43.62 344 PRO A O 1
ATOM 2710 N N . LYS A 1 345 ? 25.905 19.073 -5.379 1.00 43.00 345 LYS A N 1
ATOM 2711 C CA . LYS A 1 345 ? 24.752 19.941 -5.614 1.00 43.00 345 LYS A CA 1
ATOM 2712 C C . LYS A 1 345 ? 24.038 20.060 -4.265 1.00 43.00 345 LYS A C 1
ATOM 2714 O O . LYS A 1 345 ? 23.915 19.032 -3.589 1.00 43.00 345 LYS A O 1
ATOM 2719 N N . PRO A 1 346 ? 23.630 21.270 -3.842 1.00 46.28 346 PRO A N 1
ATOM 2720 C CA . PRO A 1 346 ? 22.850 21.395 -2.620 1.00 46.28 346 PRO A CA 1
ATOM 2721 C C . PRO A 1 346 ? 21.696 20.387 -2.692 1.00 46.28 346 PRO A C 1
ATOM 2723 O O . PRO A 1 346 ? 21.183 20.178 -3.800 1.00 46.28 346 PRO A O 1
ATOM 2726 N N . PRO A 1 347 ? 21.348 19.718 -1.577 1.00 59.91 347 PRO A N 1
ATOM 2727 C CA . PRO A 1 347 ? 20.290 18.720 -1.578 1.00 59.91 347 PRO A CA 1
ATOM 2728 C C . PRO A 1 347 ? 19.058 19.340 -2.232 1.00 59.91 347 PRO A C 1
ATOM 2730 O O . PRO A 1 347 ? 18.567 20.387 -1.812 1.00 59.91 347 PRO A O 1
ATOM 2733 N N . GLN A 1 348 ? 18.669 18.755 -3.358 1.00 76.44 348 GLN A N 1
ATOM 2734 C CA . GLN A 1 348 ? 17.608 19.282 -4.192 1.00 76.44 348 GLN A CA 1
ATOM 2735 C C . GLN A 1 348 ? 16.280 19.011 -3.496 1.00 76.44 348 GLN A C 1
ATOM 2737 O O . GLN A 1 348 ? 16.041 17.884 -3.060 1.00 76.44 348 GLN A O 1
ATOM 2742 N N . SER A 1 349 ? 15.418 20.025 -3.414 1.00 89.88 349 SER A N 1
ATOM 2743 C CA . SER A 1 349 ? 14.079 19.840 -2.848 1.00 89.88 349 SER A CA 1
ATOM 2744 C C . SER A 1 349 ? 13.291 18.804 -3.657 1.00 89.88 349 SER A C 1
ATOM 2746 O O . SER A 1 349 ? 13.474 18.659 -4.874 1.00 89.88 349 SER A O 1
ATOM 2748 N N . TYR A 1 350 ? 12.357 18.114 -3.009 1.00 94.12 350 TYR A N 1
ATOM 2749 C CA . TYR A 1 350 ? 11.450 17.171 -3.656 1.00 94.12 350 TYR A CA 1
ATOM 2750 C C . TYR A 1 350 ? 10.717 17.845 -4.815 1.00 94.12 350 TYR A C 1
ATOM 2752 O O . TYR A 1 350 ? 10.630 17.285 -5.905 1.00 94.12 350 TYR A O 1
ATOM 2760 N N . ALA A 1 351 ? 10.254 19.083 -4.618 1.00 95.62 351 ALA A N 1
ATOM 2761 C CA . ALA A 1 351 ? 9.550 19.851 -5.640 1.00 95.62 351 ALA A CA 1
ATOM 2762 C C . ALA A 1 351 ? 10.423 20.170 -6.868 1.00 95.62 351 ALA A C 1
ATOM 2764 O O . ALA A 1 351 ? 9.924 20.174 -7.996 1.00 95.62 351 ALA A O 1
ATOM 2765 N N . GLU A 1 352 ? 11.713 20.457 -6.682 1.00 93.12 352 GLU A N 1
ATOM 2766 C CA . GLU A 1 352 ? 12.638 20.703 -7.791 1.00 93.12 352 GLU A CA 1
ATOM 2767 C C . GLU A 1 352 ? 12.968 19.421 -8.548 1.00 93.12 352 GLU A C 1
ATOM 2769 O O . GLU A 1 352 ? 12.995 19.448 -9.779 1.00 93.12 352 GLU A O 1
ATOM 2774 N N . ARG A 1 353 ? 13.229 18.311 -7.842 1.00 92.38 353 ARG A N 1
ATOM 2775 C CA . ARG A 1 353 ? 13.477 17.006 -8.482 1.00 92.38 353 ARG A CA 1
ATOM 2776 C C . ARG A 1 353 ? 12.244 16.576 -9.268 1.00 92.38 353 ARG A C 1
ATOM 2778 O O . ARG A 1 353 ? 12.347 16.233 -10.440 1.00 92.38 353 ARG A O 1
ATOM 2785 N N . PHE A 1 354 ? 11.068 16.734 -8.661 1.00 95.69 354 PHE A N 1
ATOM 2786 C CA . PHE A 1 354 ? 9.791 16.421 -9.286 1.00 95.69 354 PHE A CA 1
ATOM 2787 C C . PHE A 1 354 ? 9.602 17.164 -10.603 1.00 95.69 354 PHE A C 1
ATOM 2789 O O . PHE A 1 354 ? 9.254 16.548 -11.605 1.00 95.69 354 PHE A O 1
ATOM 2796 N N . LYS A 1 355 ? 9.861 18.477 -10.628 1.00 95.44 355 LYS A N 1
ATOM 2797 C CA . LYS A 1 355 ? 9.734 19.273 -11.855 1.00 95.44 355 LYS A CA 1
ATOM 2798 C C . LYS A 1 355 ? 10.662 18.769 -12.958 1.00 95.44 355 LYS A C 1
ATOM 2800 O O . LYS A 1 355 ? 10.242 18.723 -14.106 1.00 95.44 355 LYS A O 1
ATOM 2805 N N . GLN A 1 356 ? 11.891 18.370 -12.631 1.00 93.81 356 GLN A N 1
ATOM 2806 C CA . GLN A 1 356 ? 12.837 17.852 -13.625 1.00 93.81 356 GLN A CA 1
ATOM 2807 C C . GLN A 1 356 ? 12.360 16.532 -14.236 1.00 93.81 356 GLN A C 1
ATOM 2809 O O . GLN A 1 356 ? 12.326 16.414 -15.464 1.00 93.81 356 GLN A O 1
ATOM 2814 N N . ASP A 1 357 ? 11.941 15.586 -13.394 1.00 94.75 357 ASP A N 1
ATOM 2815 C CA . ASP A 1 357 ? 11.454 14.276 -13.834 1.00 94.75 357 ASP A CA 1
ATOM 2816 C C . ASP A 1 357 ? 10.152 14.424 -14.641 1.00 94.75 357 ASP A C 1
ATOM 2818 O O . ASP A 1 357 ? 10.047 13.945 -15.774 1.00 94.75 357 ASP A O 1
ATOM 2822 N N . HIS A 1 358 ? 9.188 15.183 -14.110 1.00 95.44 358 HIS A N 1
ATOM 2823 C CA . HIS A 1 358 ? 7.921 15.484 -14.774 1.00 95.44 358 HIS A CA 1
ATOM 2824 C C . HIS A 1 358 ? 8.128 16.170 -16.130 1.00 95.44 358 HIS A C 1
ATOM 2826 O O . HIS A 1 358 ? 7.551 15.739 -17.128 1.00 95.44 358 HIS A O 1
ATOM 2832 N N . ASP A 1 359 ? 8.947 17.223 -16.199 1.00 95.00 359 ASP A N 1
ATOM 2833 C CA . ASP A 1 359 ? 9.135 17.995 -17.431 1.00 95.00 359 ASP A CA 1
ATOM 2834 C C . ASP A 1 359 ? 9.896 17.198 -18.497 1.00 95.00 359 ASP A C 1
ATOM 2836 O O . ASP A 1 359 ? 9.711 17.433 -19.696 1.00 95.00 359 ASP A O 1
ATOM 2840 N N . LEU A 1 360 ? 10.743 16.244 -18.094 1.00 94.81 360 LEU A N 1
ATOM 2841 C CA . LEU A 1 360 ? 11.344 15.283 -19.013 1.00 94.81 360 LEU A CA 1
ATOM 2842 C C . LEU A 1 360 ? 10.270 14.375 -19.618 1.00 94.81 360 LEU A C 1
ATOM 2844 O O . LEU A 1 360 ? 10.157 14.308 -20.842 1.00 94.81 360 LEU A O 1
ATOM 2848 N N . VAL A 1 361 ? 9.469 13.719 -18.778 1.00 95.56 361 VAL A N 1
ATOM 2849 C CA . VAL A 1 361 ? 8.439 12.757 -19.202 1.00 95.56 361 VAL A CA 1
ATOM 2850 C C . VAL A 1 361 ? 7.344 13.435 -20.034 1.00 95.56 361 VAL A C 1
ATOM 2852 O O . VAL A 1 361 ? 6.901 12.901 -21.058 1.00 95.56 361 VAL A O 1
ATOM 2855 N N . LEU A 1 362 ? 6.967 14.663 -19.675 1.00 94.00 362 LEU A N 1
ATOM 2856 C CA . LEU A 1 362 ? 5.933 15.431 -20.363 1.00 94.00 362 LEU A CA 1
ATOM 2857 C C . LEU A 1 362 ? 6.278 15.713 -21.835 1.00 94.00 362 LEU A C 1
ATOM 2859 O O . LEU A 1 362 ? 5.378 15.732 -22.680 1.00 94.00 362 LEU A O 1
ATOM 2863 N N . LYS A 1 363 ? 7.566 15.863 -22.185 1.00 95.69 363 LYS A N 1
ATOM 2864 C CA . LYS A 1 363 ? 8.015 16.034 -23.586 1.00 95.69 363 LYS A CA 1
ATOM 2865 C C . LYS A 1 363 ? 7.600 14.862 -24.477 1.00 95.69 363 LYS A C 1
ATOM 2867 O O . LYS A 1 363 ? 7.336 15.063 -25.663 1.00 95.69 363 LYS A O 1
ATOM 2872 N N . TYR A 1 364 ? 7.479 13.671 -23.895 1.00 96.62 364 TYR A N 1
ATOM 2873 C CA . TYR A 1 364 ? 7.077 12.440 -24.574 1.00 96.62 364 TYR A CA 1
ATOM 2874 C C . TYR A 1 364 ? 5.572 12.159 -24.470 1.00 96.62 364 TYR A C 1
ATOM 2876 O O . TYR A 1 364 ? 5.097 11.165 -25.011 1.00 96.62 364 TYR A O 1
ATOM 2884 N N . LYS A 1 365 ? 4.795 13.063 -23.848 1.00 95.25 365 LYS A N 1
ATOM 2885 C CA . LYS A 1 365 ? 3.327 12.975 -23.709 1.00 95.25 365 LYS A CA 1
ATOM 2886 C C . LYS A 1 365 ? 2.858 11.742 -22.921 1.00 95.25 365 LYS A C 1
ATOM 2888 O O . LYS A 1 365 ? 1.758 11.242 -23.164 1.00 95.25 365 LYS A O 1
ATOM 2893 N N . LYS A 1 366 ? 3.690 11.279 -21.988 1.00 96.25 366 LYS A N 1
ATOM 2894 C CA . LYS A 1 366 ? 3.450 10.126 -21.113 1.00 96.25 366 LYS A CA 1
ATOM 2895 C C . LYS A 1 366 ? 2.909 10.581 -19.754 1.00 96.25 366 LYS A C 1
ATOM 2897 O O . LYS A 1 366 ? 3.099 11.738 -19.375 1.00 96.25 366 LYS A O 1
ATOM 2902 N N . LEU A 1 367 ? 2.225 9.690 -19.035 1.00 96.38 367 LEU A N 1
ATOM 2903 C CA . LEU A 1 367 ? 1.789 9.963 -17.662 1.00 96.38 367 LEU A CA 1
ATOM 2904 C C . LEU A 1 367 ? 2.998 10.050 -16.725 1.00 96.38 367 LEU A C 1
ATOM 2906 O O . LEU A 1 367 ? 3.973 9.320 -16.892 1.00 96.38 367 LEU A O 1
ATOM 2910 N N . PHE A 1 368 ? 2.904 10.908 -15.712 1.00 96.69 368 PHE A N 1
ATOM 2911 C CA . PHE A 1 368 ? 3.862 10.957 -14.612 1.00 96.69 368 PHE A CA 1
ATOM 2912 C C . PHE A 1 368 ? 3.132 11.112 -13.283 1.00 96.69 368 PHE A C 1
ATOM 2914 O O . PHE A 1 368 ? 2.183 11.895 -13.199 1.00 96.69 368 PHE A O 1
ATOM 2921 N N . TYR A 1 369 ? 3.567 10.410 -12.244 1.00 96.88 369 TYR A N 1
ATOM 2922 C CA . TYR A 1 369 ? 3.128 10.654 -10.870 1.00 96.88 369 TYR A CA 1
ATOM 2923 C C . TYR A 1 369 ? 4.275 10.451 -9.889 1.00 96.88 369 TYR A C 1
ATOM 2925 O O . TYR A 1 369 ? 5.302 9.857 -10.205 1.00 96.88 369 TYR A O 1
ATOM 2933 N N . VAL A 1 370 ? 4.088 10.975 -8.684 1.00 97.62 370 VAL A N 1
ATOM 2934 C CA . VAL A 1 370 ? 4.961 10.675 -7.557 1.00 97.62 370 VAL A CA 1
ATOM 2935 C C . VAL A 1 370 ? 4.481 9.367 -6.931 1.00 97.62 370 VAL A C 1
ATOM 2937 O O . VAL A 1 370 ? 3.431 9.348 -6.284 1.00 97.62 370 VAL A O 1
ATOM 2940 N N . GLY A 1 371 ? 5.209 8.277 -7.176 1.00 96.38 371 GLY A N 1
ATOM 2941 C CA . GLY A 1 371 ? 4.877 6.953 -6.646 1.00 96.38 371 GLY A CA 1
ATOM 2942 C C . GLY A 1 371 ? 5.063 6.891 -5.145 1.00 96.38 371 GLY A C 1
ATOM 2943 O O . GLY A 1 371 ? 4.212 6.346 -4.449 1.00 96.38 371 GLY A O 1
ATOM 2944 N N . GLU A 1 372 ? 6.122 7.525 -4.649 1.00 95.88 372 GLU A N 1
ATOM 2945 C CA . GLU A 1 372 ? 6.407 7.613 -3.225 1.00 95.88 372 GLU A CA 1
ATOM 2946 C C . GLU A 1 372 ? 7.080 8.936 -2.864 1.00 95.88 372 GLU A C 1
ATOM 2948 O O . GLU A 1 372 ? 7.925 9.459 -3.595 1.00 95.88 372 GLU A O 1
ATOM 2953 N N . PHE A 1 373 ? 6.720 9.475 -1.706 1.00 96.56 373 PHE A N 1
ATOM 2954 C CA . PHE A 1 373 ? 7.493 10.501 -1.019 1.00 96.56 373 PHE A CA 1
ATOM 2955 C C . PHE A 1 373 ? 7.271 10.391 0.486 1.00 96.56 373 PHE A C 1
ATOM 2957 O O . PHE A 1 373 ? 6.227 9.913 0.929 1.00 96.56 373 PHE A O 1
ATOM 2964 N N . GLY A 1 374 ? 8.216 10.871 1.286 1.00 94.44 374 GLY A N 1
ATOM 2965 C CA . GLY A 1 374 ? 8.076 10.844 2.739 1.00 94.44 374 GLY A CA 1
ATOM 2966 C C . GLY A 1 374 ? 9.358 11.241 3.452 1.00 94.44 374 GLY A C 1
ATOM 2967 O O . GLY A 1 374 ? 10.263 11.808 2.835 1.00 94.44 374 GLY A O 1
ATOM 2968 N N . LEU A 1 375 ? 9.418 10.935 4.749 1.00 90.44 375 LEU A N 1
ATOM 2969 C CA . LEU A 1 375 ? 10.628 11.033 5.575 1.00 90.44 375 LEU A CA 1
ATOM 2970 C C . LEU A 1 375 ? 11.287 12.423 5.531 1.00 90.44 375 LEU A C 1
ATOM 2972 O O . LEU A 1 375 ? 12.498 12.559 5.380 1.00 90.44 375 LEU A O 1
ATOM 2976 N N . ASN A 1 376 ? 10.470 13.476 5.588 1.00 91.25 376 ASN A N 1
ATOM 2977 C CA . ASN A 1 376 ? 10.932 14.859 5.600 1.00 91.25 376 ASN A CA 1
ATOM 2978 C C . ASN A 1 376 ? 9.944 15.761 6.355 1.00 91.25 376 ASN A C 1
ATOM 2980 O O . ASN A 1 376 ? 8.939 15.312 6.900 1.00 91.25 376 ASN A O 1
ATOM 2984 N N . SER A 1 377 ? 10.230 17.058 6.399 1.00 91.75 377 SER A N 1
ATOM 2985 C CA . SER A 1 377 ? 9.364 18.053 7.021 1.00 91.75 377 SER A CA 1
ATOM 2986 C C . SER A 1 377 ? 8.008 18.194 6.313 1.00 91.75 377 SER A C 1
ATOM 2988 O O . SER A 1 377 ? 7.904 18.112 5.088 1.00 91.75 377 SER A O 1
ATOM 2990 N N . ILE A 1 378 ? 6.970 18.554 7.078 1.00 94.00 378 ILE A N 1
ATOM 2991 C CA . ILE A 1 378 ? 5.642 18.907 6.541 1.00 94.00 378 ILE A CA 1
ATOM 2992 C C . ILE A 1 378 ? 5.725 20.021 5.483 1.00 94.00 378 ILE A C 1
ATOM 2994 O O . ILE A 1 378 ? 4.967 20.012 4.511 1.00 94.00 378 ILE A O 1
ATOM 2998 N N . SER A 1 379 ? 6.650 20.977 5.634 1.00 95.25 379 SER A N 1
ATOM 2999 C CA . SER A 1 379 ? 6.882 22.022 4.629 1.00 95.25 379 SER A CA 1
ATOM 3000 C C . SER A 1 379 ? 7.368 21.458 3.298 1.00 95.25 379 SER A C 1
ATOM 3002 O O . SER A 1 379 ? 6.920 21.916 2.248 1.00 95.25 379 SER A O 1
ATOM 3004 N N . GLU A 1 380 ? 8.236 20.449 3.328 1.00 95.06 380 GLU A N 1
ATOM 3005 C CA . GLU A 1 380 ? 8.748 19.814 2.116 1.00 95.06 380 GLU A CA 1
ATOM 3006 C C . GLU A 1 380 ? 7.649 19.023 1.400 1.00 95.06 380 GLU A C 1
ATOM 3008 O O . GLU A 1 380 ? 7.470 19.155 0.185 1.00 95.06 380 GLU A O 1
ATOM 3013 N N . PHE A 1 381 ? 6.816 18.309 2.164 1.00 97.06 381 PHE A N 1
ATOM 3014 C CA . PHE A 1 381 ? 5.621 17.643 1.640 1.00 97.06 381 PHE A CA 1
ATOM 3015 C C . PHE A 1 381 ? 4.669 18.644 0.978 1.00 97.06 381 PHE A C 1
ATOM 3017 O O . PHE A 1 381 ? 4.223 18.429 -0.149 1.00 97.06 381 PHE A O 1
ATOM 3024 N N . ALA A 1 382 ? 4.389 19.774 1.633 1.00 98.00 382 ALA A N 1
ATOM 3025 C CA . ALA A 1 382 ? 3.515 20.808 1.087 1.00 98.00 382 ALA A CA 1
ATOM 3026 C C . ALA A 1 382 ? 4.081 21.426 -0.204 1.00 98.00 382 ALA A C 1
ATOM 3028 O O . ALA A 1 382 ? 3.330 21.663 -1.153 1.00 98.00 382 ALA A O 1
ATOM 3029 N N . ASN A 1 383 ? 5.394 21.664 -0.272 1.00 97.62 383 ASN A N 1
ATOM 3030 C CA . ASN A 1 383 ? 6.057 22.181 -1.471 1.00 97.62 383 ASN A CA 1
ATOM 3031 C C . ASN A 1 383 ? 5.925 21.213 -2.654 1.00 97.62 383 ASN A C 1
ATOM 3033 O O . ASN A 1 383 ? 5.550 21.635 -3.754 1.00 97.62 383 ASN A O 1
ATOM 3037 N N . LEU A 1 384 ? 6.180 19.921 -2.427 1.00 98.00 384 LEU A N 1
ATOM 3038 C CA . LEU A 1 384 ? 6.019 18.883 -3.444 1.00 98.00 384 LEU A CA 1
ATOM 3039 C C . LEU A 1 384 ? 4.562 18.779 -3.908 1.00 98.00 384 LEU A C 1
ATOM 3041 O O . LEU A 1 384 ? 4.292 18.861 -5.106 1.00 98.00 384 LEU A O 1
ATOM 3045 N N . LEU A 1 385 ? 3.613 18.657 -2.978 1.00 98.19 385 LEU A N 1
ATOM 3046 C CA . LEU A 1 385 ? 2.190 18.517 -3.296 1.00 98.19 385 LEU A CA 1
ATOM 3047 C C . LEU A 1 385 ? 1.655 19.723 -4.077 1.00 98.19 385 LEU A C 1
ATOM 3049 O O . LEU A 1 385 ? 0.916 19.548 -5.044 1.00 98.19 385 LEU A O 1
ATOM 3053 N N . ASN A 1 386 ? 2.080 20.944 -3.737 1.00 97.81 386 ASN A N 1
ATOM 3054 C CA . ASN A 1 386 ? 1.746 22.145 -4.507 1.00 97.81 386 ASN A CA 1
ATOM 3055 C C . ASN A 1 386 ? 2.313 22.104 -5.934 1.00 97.81 386 ASN A C 1
ATOM 3057 O O . ASN A 1 386 ? 1.613 22.473 -6.885 1.00 97.81 386 ASN A O 1
ATOM 3061 N N . ALA A 1 387 ? 3.559 21.646 -6.101 1.00 97.44 387 ALA A N 1
ATOM 3062 C CA . ALA A 1 387 ? 4.175 21.489 -7.416 1.00 97.44 387 ALA A CA 1
ATOM 3063 C C . ALA A 1 387 ? 3.426 20.448 -8.264 1.00 97.44 387 ALA A C 1
ATOM 3065 O O . ALA A 1 387 ? 3.082 20.729 -9.414 1.00 97.44 387 ALA A O 1
ATOM 3066 N N . VAL A 1 388 ? 3.084 19.295 -7.681 1.00 96.94 388 VAL A N 1
ATOM 3067 C CA . VAL A 1 388 ? 2.281 18.248 -8.329 1.00 96.94 388 VAL A CA 1
ATOM 3068 C C . VAL A 1 388 ? 0.900 18.785 -8.698 1.00 96.94 388 VAL A C 1
ATOM 3070 O O . VAL A 1 388 ? 0.472 18.654 -9.849 1.00 96.94 388 VAL A O 1
ATOM 3073 N N . ASN A 1 389 ? 0.211 19.457 -7.771 1.00 95.69 389 ASN A N 1
ATOM 3074 C CA . ASN A 1 389 ? -1.126 20.005 -7.993 1.00 95.69 389 ASN A CA 1
ATOM 3075 C C . ASN A 1 389 ? -1.160 21.025 -9.141 1.00 95.69 389 ASN A C 1
ATOM 3077 O O . ASN A 1 389 ? -2.082 20.996 -9.955 1.00 95.69 389 ASN A O 1
ATOM 3081 N N . SER A 1 390 ? -0.111 21.837 -9.273 1.00 94.44 390 SER A N 1
ATOM 3082 C CA . SER A 1 390 ? 0.015 22.873 -10.310 1.00 94.44 390 SER A CA 1
ATOM 3083 C C . SER A 1 390 ? 0.527 22.357 -11.667 1.00 94.44 390 SER A C 1
ATOM 3085 O O . SER A 1 390 ? 0.643 23.135 -12.611 1.00 94.44 390 SER A O 1
ATOM 3087 N N . SER A 1 391 ? 0.856 21.067 -11.775 1.00 94.56 391 SER A N 1
ATOM 3088 C CA . SER A 1 391 ? 1.435 20.439 -12.976 1.00 94.56 391 SER A CA 1
ATOM 3089 C C . SER A 1 391 ? 0.438 19.547 -13.740 1.00 94.56 391 SER A C 1
ATOM 3091 O O . SER A 1 391 ? -0.734 19.448 -13.367 1.00 94.56 391 SER A O 1
ATOM 3093 N N . GLN A 1 392 ? 0.905 18.853 -14.787 1.00 93.56 392 GLN A N 1
ATOM 3094 C CA . GLN A 1 392 ? 0.135 17.819 -15.498 1.00 93.56 392 GLN A CA 1
ATOM 3095 C C . GLN A 1 392 ? 0.327 16.408 -14.915 1.00 93.56 392 GLN A C 1
ATOM 3097 O O . GLN A 1 392 ? -0.266 15.462 -15.430 1.00 93.56 392 GLN A O 1
ATOM 3102 N N . ALA A 1 393 ? 1.108 16.254 -13.840 1.00 95.06 393 ALA A N 1
ATOM 3103 C CA . ALA A 1 393 ? 1.253 14.972 -13.161 1.00 95.06 393 ALA A CA 1
ATOM 3104 C C . ALA A 1 393 ? -0.098 14.448 -12.650 1.00 95.06 393 ALA A C 1
ATOM 3106 O O . ALA A 1 393 ? -0.959 15.219 -12.208 1.00 95.06 393 ALA A O 1
ATOM 3107 N N . ALA A 1 394 ? -0.261 13.126 -12.687 1.00 95.00 394 ALA A N 1
ATOM 3108 C CA . ALA A 1 394 ? -1.486 12.442 -12.301 1.00 95.00 394 ALA A CA 1
ATOM 3109 C C . ALA A 1 394 ? -1.709 12.447 -10.783 1.00 95.00 394 ALA A C 1
ATOM 3111 O O . ALA A 1 394 ? -2.855 12.438 -10.351 1.00 95.00 394 ALA A O 1
ATOM 3112 N N . GLY A 1 395 ? -0.659 12.513 -9.963 1.00 96.12 395 GLY A N 1
ATOM 3113 C CA . GLY A 1 395 ? -0.840 12.522 -8.516 1.00 96.12 395 GLY A CA 1
ATOM 3114 C C . GLY A 1 395 ? 0.422 12.326 -7.695 1.00 96.12 395 GLY A C 1
ATOM 3115 O O . GLY A 1 395 ? 1.529 12.318 -8.239 1.00 96.12 395 GLY A O 1
ATOM 3116 N N . ALA A 1 396 ? 0.231 12.186 -6.383 1.00 97.75 396 ALA A N 1
ATOM 3117 C CA . ALA A 1 396 ? 1.291 11.865 -5.433 1.00 97.75 396 ALA A CA 1
ATOM 3118 C C . ALA A 1 396 ? 0.797 11.007 -4.265 1.00 97.75 396 ALA A C 1
ATOM 3120 O O . ALA A 1 396 ? -0.286 11.257 -3.728 1.00 97.75 396 ALA A O 1
ATOM 3121 N N . LEU A 1 397 ? 1.610 10.031 -3.855 1.00 98.38 397 LEU A N 1
ATOM 3122 C CA . LEU A 1 397 ? 1.309 9.122 -2.750 1.00 98.38 397 LEU A CA 1
ATOM 3123 C C . LEU A 1 397 ? 2.391 9.205 -1.670 1.00 98.38 397 LEU A C 1
ATOM 3125 O O . LEU A 1 397 ? 3.565 8.970 -1.948 1.00 98.38 397 LEU A O 1
ATOM 3129 N N . ILE A 1 398 ? 1.996 9.533 -0.439 1.00 98.25 398 ILE A N 1
ATOM 3130 C CA . ILE A 1 398 ? 2.914 9.565 0.705 1.00 98.25 398 ILE A CA 1
ATOM 3131 C C . ILE A 1 398 ? 3.188 8.143 1.209 1.00 98.25 398 ILE A C 1
ATOM 3133 O O . ILE A 1 398 ? 2.302 7.285 1.181 1.00 98.25 398 ILE A O 1
ATOM 3137 N N . TRP A 1 399 ? 4.400 7.882 1.679 1.00 96.19 399 TRP A N 1
ATOM 3138 C CA . TRP A 1 399 ? 4.785 6.644 2.351 1.00 96.19 399 TRP A CA 1
ATOM 3139 C C . TRP A 1 399 ? 4.692 6.803 3.877 1.00 96.19 399 TRP A C 1
ATOM 3141 O O . TRP A 1 399 ? 5.288 7.727 4.416 1.00 96.19 399 TRP A O 1
ATOM 3151 N N . SER A 1 400 ? 3.966 5.969 4.627 1.00 93.81 400 SER A N 1
ATOM 3152 C CA . SER A 1 400 ? 3.004 4.934 4.209 1.00 93.81 400 SER A CA 1
ATOM 3153 C C . SER A 1 400 ? 1.905 4.752 5.266 1.00 93.81 400 SER A C 1
ATOM 3155 O O . SER A 1 400 ? 2.107 5.096 6.426 1.00 93.81 400 SER A O 1
ATOM 3157 N N . MET A 1 401 ? 0.730 4.238 4.883 1.00 96.56 401 MET A N 1
ATOM 3158 C CA . MET A 1 401 ? -0.408 4.047 5.796 1.00 96.56 401 MET A CA 1
ATOM 3159 C C . MET A 1 401 ? -0.543 2.589 6.259 1.00 96.56 401 MET A C 1
ATOM 3161 O O . MET A 1 401 ? -0.252 1.665 5.494 1.00 96.56 401 MET A O 1
ATOM 3165 N N . ARG A 1 402 ? -1.011 2.381 7.495 1.00 95.19 402 ARG A N 1
ATOM 3166 C CA . ARG A 1 402 ? -1.357 1.067 8.062 1.00 95.19 402 ARG A CA 1
ATOM 3167 C C . ARG A 1 402 ? -2.802 1.015 8.557 1.00 95.19 402 ARG A C 1
ATOM 3169 O O . ARG A 1 402 ? -3.409 2.040 8.862 1.00 95.19 402 ARG A O 1
ATOM 3176 N N . SER A 1 403 ? -3.355 -0.195 8.596 1.00 95.50 403 SER A N 1
ATOM 3177 C CA . SER A 1 403 ? -4.714 -0.463 9.071 1.00 95.50 403 SER A CA 1
ATOM 3178 C C . SER A 1 403 ? -4.765 -0.608 10.587 1.00 95.50 403 SER A C 1
ATOM 3180 O O . SER A 1 403 ? -3.746 -0.839 11.245 1.00 95.50 403 SER A O 1
ATOM 3182 N N . HIS A 1 404 ? -5.977 -0.607 11.135 1.00 94.94 404 HIS A N 1
ATOM 3183 C CA . HIS A 1 404 ? -6.212 -1.198 12.446 1.00 94.94 404 HIS A CA 1
ATOM 3184 C C . HIS A 1 404 ? -5.688 -2.639 12.480 1.00 94.94 404 HIS A C 1
ATOM 3186 O O . HIS A 1 404 ? -5.796 -3.382 11.500 1.00 94.94 404 HIS A O 1
ATOM 3192 N N . ASN A 1 405 ? -5.166 -3.061 13.627 1.00 93.12 405 ASN A N 1
ATOM 3193 C CA . ASN A 1 405 ? -4.823 -4.449 13.883 1.00 93.12 405 ASN A CA 1
ATOM 3194 C C . ASN A 1 405 ? -6.086 -5.208 14.309 1.00 93.12 405 ASN A C 1
ATOM 3196 O O . ASN A 1 405 ? -6.874 -4.745 15.141 1.00 93.12 405 ASN A O 1
ATOM 3200 N N . ARG A 1 406 ? -6.280 -6.419 13.775 1.00 93.12 406 ARG A N 1
ATOM 3201 C CA . ARG A 1 406 ? -7.416 -7.287 14.138 1.00 93.12 406 ARG A CA 1
ATOM 3202 C C . ARG A 1 406 ? -7.562 -7.556 15.645 1.00 93.12 406 ARG A C 1
ATOM 3204 O O . ARG A 1 406 ? -8.657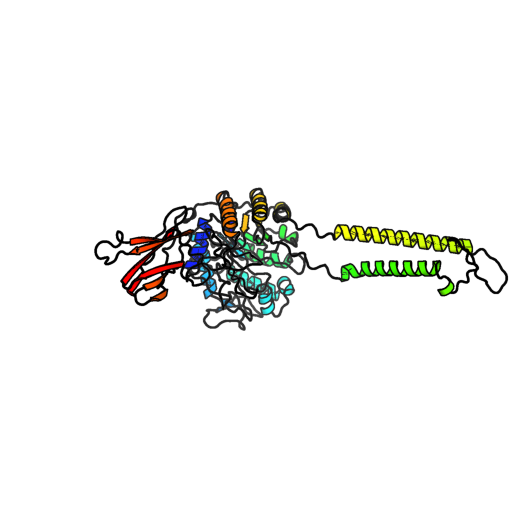 -7.909 16.078 1.00 93.12 406 ARG A O 1
ATOM 3211 N N . ASN A 1 407 ? -6.492 -7.391 16.424 1.00 91.19 407 ASN A N 1
ATOM 3212 C CA . ASN A 1 407 ? -6.440 -7.604 17.872 1.00 91.19 407 ASN A CA 1
ATOM 3213 C C . ASN A 1 407 ? -6.534 -6.307 18.700 1.00 91.19 407 ASN A C 1
ATOM 3215 O O . ASN A 1 407 ? -6.366 -6.360 19.920 1.00 91.19 407 ASN A O 1
ATOM 3219 N N . GLY A 1 408 ? -6.854 -5.179 18.062 1.00 91.25 408 GLY A N 1
ATOM 3220 C CA . GLY A 1 408 ? -6.936 -3.852 18.675 1.00 91.25 408 GLY A CA 1
ATOM 3221 C C . GLY A 1 408 ? -5.724 -2.980 18.358 1.00 91.25 408 GLY A C 1
ATOM 3222 O O . GLY A 1 408 ? -4.653 -3.502 18.067 1.00 91.25 408 GLY A O 1
ATOM 3223 N N . SER A 1 409 ? -5.911 -1.659 18.428 1.00 91.25 409 SER A N 1
ATOM 3224 C CA . SER A 1 409 ? -4.955 -0.648 17.966 1.00 91.25 409 SER A CA 1
ATOM 3225 C C . SER A 1 409 ? -4.687 -0.767 16.463 1.00 91.25 409 SER A C 1
ATOM 3227 O O . SER A 1 409 ? -5.562 -1.203 15.710 1.00 91.25 409 SER A O 1
ATOM 3229 N N . PHE A 1 410 ? -3.501 -0.368 16.023 1.00 92.94 410 PHE A N 1
ATOM 3230 C CA . PHE A 1 410 ? -3.052 -0.327 14.642 1.00 92.94 410 PHE A CA 1
ATOM 3231 C C . PHE A 1 410 ? -1.839 -1.226 14.432 1.00 92.94 410 PHE A C 1
ATOM 3233 O O . PHE A 1 410 ? -1.078 -1.516 15.357 1.00 92.94 410 PHE A O 1
ATOM 3240 N N . TRP A 1 411 ? -1.666 -1.684 13.196 1.00 92.44 411 TRP A N 1
ATOM 3241 C CA . TRP A 1 411 ? -0.342 -2.095 12.746 1.00 92.44 411 TRP A CA 1
ATOM 3242 C C . TRP A 1 411 ? 0.531 -0.852 12.671 1.00 92.44 411 TRP A C 1
ATOM 3244 O O . TRP A 1 411 ? 0.087 0.147 12.125 1.00 92.44 411 TRP A O 1
ATOM 3254 N N . THR A 1 412 ? 1.743 -0.901 13.214 1.00 89.75 412 THR A N 1
ATOM 3255 C CA . THR A 1 412 ? 2.647 0.250 13.241 1.00 89.75 412 THR A CA 1
ATOM 3256 C C . THR A 1 412 ? 3.991 -0.134 12.646 1.00 89.75 412 THR A C 1
ATOM 3258 O O . THR A 1 412 ? 4.492 -1.232 12.885 1.00 89.75 412 THR A O 1
ATOM 3261 N N . HIS A 1 413 ? 4.579 0.781 11.879 1.00 87.12 413 HIS A N 1
ATOM 3262 C CA . HIS A 1 413 ? 5.894 0.608 11.280 1.00 87.12 413 HIS A CA 1
ATOM 3263 C C . HIS A 1 413 ? 6.822 1.730 11.724 1.00 87.12 413 HIS A C 1
ATOM 3265 O O . HIS A 1 413 ? 6.503 2.912 11.580 1.00 87.12 413 HIS A O 1
ATOM 3271 N N . ALA A 1 414 ? 7.987 1.349 12.237 1.00 84.50 414 ALA A N 1
ATOM 3272 C CA . ALA A 1 414 ? 9.050 2.287 12.537 1.00 84.50 414 ALA A CA 1
ATOM 3273 C C . ALA A 1 414 ? 9.918 2.482 11.295 1.00 84.50 414 ALA A C 1
ATOM 3275 O O . ALA A 1 414 ? 10.676 1.592 10.923 1.00 84.50 414 ALA A O 1
ATOM 3276 N N . GLU A 1 415 ? 9.845 3.674 10.714 1.00 83.56 415 GLU A N 1
ATOM 3277 C CA . GLU A 1 415 ? 10.748 4.096 9.646 1.00 83.56 415 GLU A CA 1
ATOM 3278 C C . GLU A 1 415 ? 12.097 4.547 10.258 1.00 83.56 415 GLU A C 1
ATOM 3280 O O . GLU A 1 415 ? 12.440 4.242 11.413 1.00 83.56 415 GLU A O 1
ATOM 3285 N N . VAL A 1 416 ? 12.872 5.328 9.505 1.00 75.75 416 VAL A N 1
ATOM 3286 C CA . VAL A 1 416 ? 14.115 5.953 9.980 1.00 75.75 416 VAL A CA 1
ATOM 3287 C C . VAL A 1 416 ? 13.861 7.060 11.012 1.00 75.75 416 VAL A C 1
ATOM 3289 O O . VAL A 1 416 ? 12.836 7.743 10.995 1.00 75.75 416 VAL A O 1
ATOM 3292 N N . ASP A 1 417 ? 14.821 7.250 11.921 1.00 75.38 417 ASP A N 1
ATOM 3293 C CA . ASP A 1 417 ? 14.805 8.290 12.956 1.00 75.38 417 ASP A CA 1
ATOM 3294 C C . ASP A 1 417 ? 13.489 8.333 13.753 1.00 75.38 417 ASP A C 1
ATOM 3296 O O . ASP A 1 417 ? 13.129 7.349 14.401 1.00 75.38 417 ASP A O 1
ATOM 3300 N N . SER A 1 418 ? 12.772 9.460 13.732 1.00 75.06 418 SER A N 1
ATOM 3301 C CA . SER A 1 418 ? 11.492 9.654 14.422 1.00 75.06 418 SER A CA 1
ATOM 3302 C C . SER A 1 418 ? 10.264 9.404 13.544 1.00 75.06 418 SER A C 1
ATOM 3304 O O . SER A 1 418 ? 9.147 9.557 14.036 1.00 75.06 418 SER A O 1
ATOM 3306 N N . PHE A 1 419 ? 10.440 9.068 12.262 1.00 83.69 419 PHE A N 1
ATOM 3307 C CA . PHE A 1 419 ? 9.317 8.823 11.360 1.00 83.69 419 PHE A CA 1
ATOM 3308 C C . PHE A 1 419 ? 8.670 7.459 11.645 1.00 83.69 419 PHE A C 1
ATOM 3310 O O . PHE A 1 419 ? 9.332 6.498 12.057 1.00 83.69 419 PHE A O 1
ATOM 3317 N N . GLN A 1 420 ? 7.354 7.408 11.456 1.00 89.12 420 GLN A N 1
ATOM 3318 C CA . GLN A 1 420 ? 6.502 6.235 11.654 1.00 89.12 420 GLN A CA 1
ATOM 3319 C C . GLN A 1 420 ? 5.528 6.124 10.481 1.00 89.12 420 GLN A C 1
ATOM 3321 O O . GLN A 1 420 ? 5.312 7.100 9.758 1.00 89.12 420 GLN A O 1
ATOM 3326 N N . SER A 1 421 ? 4.886 4.967 10.342 1.00 92.06 421 SER A N 1
ATOM 3327 C CA . SER A 1 421 ? 3.702 4.843 9.497 1.00 92.06 421 SER A CA 1
ATOM 3328 C C . SER A 1 421 ? 2.569 5.762 9.955 1.00 92.06 421 SER A C 1
ATOM 3330 O O . SER A 1 421 ? 2.430 6.086 11.132 1.00 92.06 421 SER A O 1
ATOM 3332 N N . TYR A 1 422 ? 1.717 6.130 9.006 1.00 95.88 422 TYR A N 1
ATOM 3333 C CA . TYR A 1 422 ? 0.525 6.933 9.230 1.00 95.88 422 TYR A CA 1
ATOM 3334 C C . TYR A 1 422 ? -0.718 6.065 9.425 1.00 95.88 422 TYR A C 1
ATOM 3336 O O . TYR A 1 422 ? -0.827 4.962 8.881 1.00 95.88 422 TYR A O 1
ATOM 3344 N N . HIS A 1 423 ? -1.708 6.616 10.120 1.00 96.00 423 HIS A N 1
ATOM 3345 C CA . HIS A 1 423 ? -2.992 5.969 10.358 1.00 96.00 423 HIS A CA 1
ATOM 3346 C C . HIS A 1 423 ? -4.118 6.965 10.108 1.00 96.00 423 HIS A C 1
ATOM 3348 O O . HIS A 1 423 ? -3.967 8.172 10.289 1.00 96.00 423 HIS A O 1
ATOM 3354 N N . TRP A 1 424 ? -5.266 6.473 9.656 1.00 96.00 424 TRP A N 1
ATOM 3355 C CA . TRP A 1 424 ? -6.429 7.319 9.418 1.00 96.00 424 TRP A CA 1
ATOM 3356 C C . TRP A 1 424 ? -7.327 7.362 10.667 1.00 96.00 424 TRP A C 1
ATOM 3358 O O . TRP A 1 424 ? -7.630 6.294 11.197 1.00 96.00 424 TRP A O 1
ATOM 3368 N N . PRO A 1 425 ? -7.805 8.542 11.127 1.00 94.88 425 PRO A N 1
ATOM 3369 C CA . PRO A 1 425 ? -7.689 9.883 10.531 1.00 94.88 425 PRO A CA 1
ATOM 3370 C C . PRO A 1 425 ? -6.496 10.728 11.020 1.00 94.88 425 PRO A C 1
ATOM 3372 O O . PRO A 1 425 ? -6.440 11.925 10.733 1.00 94.88 425 PRO A O 1
ATOM 3375 N N . GLY A 1 426 ? -5.555 10.111 11.732 1.00 94.00 426 GLY A N 1
ATOM 3376 C CA . GLY A 1 426 ? -4.346 10.727 12.268 1.00 94.00 426 GLY A CA 1
ATOM 3377 C C . GLY A 1 426 ? -4.440 10.912 13.778 1.00 94.00 426 GLY A C 1
ATOM 3378 O O . GLY A 1 426 ? -5.383 11.536 14.278 1.00 94.00 426 GLY A O 1
ATOM 3379 N N . PHE A 1 427 ? -3.451 10.388 14.501 1.00 91.12 427 PHE A N 1
ATOM 3380 C CA . PHE A 1 427 ? -3.455 10.345 15.963 1.00 91.12 427 PHE A CA 1
ATOM 3381 C C . PHE A 1 427 ? -2.322 11.164 16.579 1.00 91.12 427 PHE A C 1
ATOM 3383 O O . PHE A 1 427 ? -1.242 11.319 16.012 1.00 91.12 427 PHE A O 1
ATOM 3390 N N . GLN A 1 428 ? -2.590 11.733 17.756 1.00 83.31 428 GLN A N 1
ATOM 3391 C CA . GLN A 1 428 ? -1.555 12.403 18.538 1.00 83.31 428 GLN A CA 1
ATOM 3392 C C . GLN A 1 428 ? -0.623 11.369 19.169 1.00 83.31 428 GLN A C 1
ATOM 3394 O O . GLN A 1 428 ? -1.073 10.321 19.626 1.00 83.31 428 GLN A O 1
ATOM 3399 N N . VAL A 1 429 ? 0.663 11.710 19.250 1.00 71.94 429 VAL A N 1
ATOM 3400 C CA . VAL A 1 429 ? 1.678 10.872 19.897 1.00 71.94 429 VAL A CA 1
ATOM 3401 C C . VAL A 1 429 ? 1.309 10.623 21.358 1.00 71.94 429 VAL A C 1
ATOM 3403 O O . VAL A 1 429 ? 1.180 11.566 22.145 1.00 71.94 429 VAL A O 1
ATOM 3406 N N . VAL A 1 430 ? 1.210 9.351 21.737 1.00 60.44 430 VAL A N 1
ATOM 3407 C CA . VAL A 1 430 ? 1.135 8.924 23.137 1.00 60.44 430 VAL A CA 1
ATOM 3408 C C . VAL A 1 430 ? 2.561 8.584 23.574 1.00 60.44 430 VAL A C 1
ATOM 3410 O O . VAL A 1 430 ? 3.103 7.586 23.132 1.00 60.44 430 VAL A O 1
ATOM 3413 N N . GLN A 1 431 ? 3.171 9.490 24.350 1.00 55.66 431 GLN A N 1
ATOM 3414 C CA . GLN A 1 431 ? 4.546 9.489 24.892 1.00 55.66 431 GLN A CA 1
ATOM 3415 C C . GLN A 1 431 ? 5.443 8.276 24.565 1.00 55.66 431 GLN A C 1
ATOM 3417 O O . GLN A 1 431 ? 5.247 7.181 25.084 1.00 55.66 431 GLN A O 1
ATOM 3422 N N . ASP A 1 432 ? 6.520 8.520 23.814 1.00 55.22 432 ASP A N 1
ATOM 3423 C CA . ASP A 1 432 ? 7.638 7.582 23.720 1.00 55.22 432 ASP A CA 1
ATOM 3424 C C . ASP A 1 432 ? 8.326 7.455 25.100 1.00 55.22 432 ASP A C 1
ATOM 3426 O O . ASP A 1 432 ? 8.889 8.426 25.617 1.00 55.22 432 ASP A O 1
ATOM 3430 N N . GLU A 1 433 ? 8.290 6.275 25.726 1.00 47.75 433 GLU A N 1
ATOM 3431 C CA . GLU A 1 433 ? 9.027 6.032 26.974 1.00 47.75 433 GLU A CA 1
ATOM 3432 C C . GLU A 1 433 ? 10.522 5.766 26.715 1.00 47.75 433 GLU A C 1
ATOM 3434 O O . GLU A 1 433 ? 10.915 4.957 25.867 1.00 47.75 433 GLU A O 1
ATOM 3439 N N . ILE A 1 434 ? 11.381 6.431 27.497 1.00 45.47 434 ILE A N 1
ATOM 3440 C CA . ILE A 1 434 ? 12.802 6.086 27.612 1.00 45.47 434 ILE A CA 1
ATOM 3441 C C . ILE A 1 434 ? 12.919 4.999 28.678 1.00 45.47 434 ILE A C 1
ATOM 3443 O O . ILE A 1 434 ? 12.894 5.287 29.878 1.00 45.47 434 ILE A O 1
ATOM 3447 N N . LEU A 1 435 ? 13.110 3.751 28.254 1.00 41.88 435 LEU A N 1
ATOM 3448 C CA . LEU A 1 435 ? 13.528 2.703 29.177 1.00 41.88 435 LEU A CA 1
ATOM 3449 C C . LEU A 1 435 ? 14.989 2.965 29.571 1.00 41.88 435 LEU A C 1
ATOM 3451 O O . LEU A 1 435 ? 15.857 3.209 28.729 1.00 41.88 435 LEU A O 1
ATOM 3455 N N . GLY A 1 436 ? 15.246 2.987 30.881 1.00 40.25 436 GLY A N 1
ATOM 3456 C CA . GLY A 1 436 ? 16.535 3.351 31.468 1.00 40.25 436 GLY A CA 1
ATOM 3457 C C . GLY A 1 436 ? 17.748 2.681 30.804 1.00 40.25 436 GLY A C 1
ATOM 3458 O O . GLY A 1 436 ? 17.683 1.554 30.323 1.00 40.25 436 GLY A O 1
ATOM 3459 N N . SER A 1 437 ? 18.882 3.391 30.839 1.00 41.62 437 SER A N 1
ATOM 3460 C CA . SER A 1 437 ? 20.180 3.093 30.191 1.00 41.62 437 SER A CA 1
ATOM 3461 C C . SER A 1 437 ? 20.320 3.393 28.687 1.00 41.62 437 SER A C 1
ATOM 3463 O O . SER A 1 437 ? 21.294 2.988 28.060 1.00 41.62 437 SER A O 1
ATOM 3465 N N . GLY A 1 438 ? 19.440 4.233 28.129 1.00 43.44 438 GLY A N 1
ATOM 3466 C CA . GLY A 1 438 ? 19.791 5.071 26.973 1.00 43.44 438 GLY A CA 1
ATOM 3467 C C . GLY A 1 438 ? 19.938 4.350 25.632 1.00 43.44 438 GLY A C 1
ATOM 3468 O O . GLY A 1 438 ? 20.714 4.802 24.797 1.00 43.44 438 GLY A O 1
ATOM 3469 N N . THR A 1 439 ? 19.223 3.244 25.412 1.00 43.94 439 THR A N 1
ATOM 3470 C CA . THR A 1 439 ? 19.308 2.511 24.130 1.00 43.94 439 THR A CA 1
ATOM 3471 C C . THR A 1 439 ? 17.987 1.994 23.566 1.00 43.94 439 THR A C 1
ATOM 3473 O O . THR A 1 439 ? 17.989 1.492 22.450 1.00 43.94 439 THR A O 1
ATOM 3476 N N . THR A 1 440 ? 16.853 2.137 24.261 1.00 42.22 440 THR A N 1
ATOM 3477 C CA . THR A 1 440 ? 15.545 1.744 23.705 1.00 42.22 440 THR A CA 1
ATOM 3478 C C . THR A 1 440 ? 14.524 2.848 23.952 1.00 42.22 440 THR A C 1
ATOM 3480 O O . THR A 1 440 ? 14.104 3.065 25.087 1.00 42.22 440 THR A O 1
ATOM 3483 N N . ILE A 1 441 ? 14.160 3.562 22.887 1.00 48.78 441 ILE A N 1
ATOM 3484 C CA . ILE A 1 441 ? 12.943 4.371 22.839 1.00 48.78 441 ILE A CA 1
ATOM 3485 C C . ILE A 1 441 ? 11.845 3.398 22.415 1.00 48.78 441 ILE A C 1
ATOM 3487 O O . ILE A 1 441 ? 11.930 2.835 21.321 1.00 48.78 441 ILE A O 1
ATOM 3491 N N . THR A 1 442 ? 10.834 3.158 23.249 1.00 50.75 442 THR A N 1
ATOM 3492 C CA . THR A 1 442 ? 9.593 2.561 22.739 1.00 50.75 442 THR A CA 1
ATOM 3493 C C . THR A 1 442 ? 8.924 3.623 21.892 1.00 50.75 442 THR A C 1
ATOM 3495 O O . THR A 1 442 ? 8.234 4.495 22.410 1.00 50.75 442 THR A O 1
ATOM 3498 N N . LYS A 1 443 ? 9.200 3.570 20.587 1.00 59.56 443 LYS A N 1
ATOM 3499 C CA . LYS A 1 443 ? 8.433 4.282 19.575 1.00 59.56 443 LYS A CA 1
ATOM 3500 C C . LYS A 1 443 ? 6.968 3.918 19.798 1.00 59.56 443 LYS A C 1
ATOM 3502 O O . LYS A 1 443 ? 6.610 2.746 19.708 1.00 59.56 443 LYS A O 1
ATOM 3507 N N . SER A 1 444 ? 6.139 4.912 20.079 1.00 67.12 444 SER A N 1
ATOM 3508 C CA . SER A 1 444 ? 4.693 4.741 20.242 1.00 67.12 444 SER A CA 1
ATOM 3509 C C . SER A 1 444 ? 4.011 4.140 19.004 1.00 67.12 444 SER A C 1
ATOM 3511 O O . SER A 1 444 ? 2.899 3.627 19.084 1.00 67.12 444 SER A O 1
ATOM 3513 N N . GLY A 1 445 ? 4.696 4.172 17.858 1.00 78.56 445 GLY A N 1
ATOM 3514 C CA . GLY A 1 445 ? 4.179 3.745 16.563 1.00 78.56 445 GLY A CA 1
ATOM 3515 C C . GLY A 1 445 ? 3.382 4.838 15.851 1.00 78.56 445 GLY A C 1
ATOM 3516 O O . GLY A 1 445 ? 2.968 4.618 14.721 1.00 78.56 445 GLY A O 1
ATOM 3517 N N . PHE A 1 446 ? 3.224 6.011 16.478 1.00 85.00 446 PHE A N 1
ATOM 3518 C CA . PHE A 1 446 ? 2.517 7.174 15.942 1.00 85.00 446 PHE A CA 1
ATOM 3519 C C . PHE A 1 446 ? 3.485 8.358 15.864 1.00 85.00 446 PHE A C 1
ATOM 3521 O O . PHE A 1 446 ? 4.097 8.748 16.860 1.00 85.00 446 PHE A O 1
ATOM 3528 N N . GLY A 1 447 ? 3.684 8.896 14.661 1.00 84.50 447 GLY A N 1
ATOM 3529 C CA . GLY A 1 447 ? 4.666 9.953 14.406 1.00 84.50 447 GLY A CA 1
ATOM 3530 C C . GLY A 1 447 ? 4.200 11.319 14.915 1.00 84.50 447 GLY A C 1
ATOM 3531 O O . GLY A 1 447 ? 3.014 11.638 14.889 1.00 84.50 447 GLY A O 1
ATOM 3532 N N . SER A 1 448 ? 5.130 12.186 15.333 1.00 85.75 448 SER A N 1
ATOM 3533 C CA . SER A 1 448 ? 4.783 13.569 15.736 1.00 85.75 448 SER A CA 1
ATOM 3534 C C . SER A 1 448 ? 4.238 14.431 14.592 1.00 85.75 448 SER A C 1
ATOM 3536 O O . SER A 1 448 ? 3.557 15.431 14.823 1.00 85.75 448 SER A O 1
ATOM 3538 N N . ASP A 1 449 ? 4.512 14.026 13.358 1.00 88.81 449 ASP A N 1
ATOM 3539 C CA . ASP A 1 449 ? 4.033 14.626 12.126 1.00 88.81 449 ASP A CA 1
ATOM 3540 C C . ASP A 1 449 ? 2.688 14.049 11.652 1.00 88.81 449 ASP A C 1
ATOM 3542 O O . ASP A 1 449 ? 2.051 14.669 10.803 1.00 88.81 449 ASP A O 1
ATOM 3546 N N . GLU A 1 450 ? 2.217 12.926 12.211 1.00 93.00 450 GLU A N 1
ATOM 3547 C CA . GLU A 1 450 ? 1.094 12.136 11.686 1.00 93.00 450 GLU A CA 1
ATOM 3548 C C . GLU A 1 450 ? -0.174 12.963 11.455 1.00 93.00 450 GLU A C 1
ATOM 3550 O O . GLU A 1 450 ? -0.678 13.019 10.333 1.00 93.00 450 GLU A O 1
ATOM 3555 N N . VAL A 1 451 ? -0.663 13.668 12.482 1.00 93.56 451 VAL A N 1
ATOM 3556 C CA . VAL A 1 451 ? -1.877 14.498 12.369 1.00 93.56 451 VAL A CA 1
ATOM 3557 C C . VAL A 1 451 ? -1.737 15.533 11.249 1.00 93.56 451 VAL A C 1
ATOM 3559 O O . VAL A 1 451 ? -2.668 15.756 10.474 1.00 93.56 451 VAL A O 1
ATOM 3562 N N . MET A 1 452 ? -0.568 16.170 11.141 1.00 95.44 452 MET A N 1
ATOM 3563 C CA . MET A 1 452 ? -0.324 17.201 10.132 1.00 95.44 452 MET A CA 1
ATOM 3564 C C . MET A 1 452 ? -0.187 16.604 8.730 1.00 95.44 452 MET A C 1
ATOM 3566 O O . MET A 1 452 ? -0.764 17.147 7.789 1.00 95.44 452 MET A O 1
ATOM 3570 N N . ALA A 1 453 ? 0.540 15.495 8.583 1.00 96.06 453 ALA A N 1
ATOM 3571 C CA . ALA A 1 453 ? 0.750 14.812 7.312 1.00 96.06 453 ALA A CA 1
ATOM 3572 C C . ALA A 1 453 ? -0.567 14.246 6.766 1.00 96.06 453 ALA A C 1
ATOM 3574 O O . ALA A 1 453 ? -0.942 14.540 5.629 1.00 96.06 453 ALA A O 1
ATOM 3575 N N . VAL A 1 454 ? -1.328 13.522 7.592 1.00 96.94 454 VAL A N 1
ATOM 3576 C CA . VAL A 1 454 ? -2.619 12.937 7.203 1.00 96.94 454 VAL A CA 1
ATOM 3577 C C . VAL A 1 454 ? -3.612 14.027 6.800 1.00 96.94 454 VAL A C 1
ATOM 3579 O O . VAL A 1 454 ? -4.242 13.930 5.742 1.00 96.94 454 VAL A O 1
ATOM 3582 N N . GLN A 1 455 ? -3.704 15.118 7.569 1.00 96.12 455 GLN A N 1
ATOM 3583 C CA . GLN A 1 455 ? -4.584 16.235 7.227 1.00 96.12 455 GLN A CA 1
ATOM 3584 C C . GLN A 1 455 ? -4.130 16.973 5.957 1.00 96.12 455 GLN A C 1
ATOM 3586 O O . GLN A 1 455 ? -4.971 17.404 5.164 1.00 96.12 455 GLN A O 1
ATOM 3591 N N . LEU A 1 456 ? -2.820 17.107 5.725 1.00 97.94 456 LEU A N 1
ATOM 3592 C CA . LEU A 1 456 ? -2.279 17.699 4.502 1.00 97.94 456 LEU A CA 1
ATOM 3593 C C . LEU A 1 456 ? -2.695 16.883 3.271 1.00 97.94 456 LEU A C 1
ATOM 3595 O O . LEU A 1 456 ? -3.257 17.444 2.327 1.00 97.94 456 LEU A O 1
ATOM 3599 N N . ILE A 1 457 ? -2.497 15.563 3.303 1.00 97.56 457 ILE A N 1
ATOM 3600 C CA . ILE A 1 457 ? -2.897 14.664 2.212 1.00 97.56 457 ILE A CA 1
ATOM 3601 C C . ILE A 1 457 ? -4.405 14.695 2.002 1.00 97.56 457 ILE A C 1
ATOM 3603 O O . ILE A 1 457 ? -4.852 14.825 0.860 1.00 97.56 457 ILE A O 1
ATOM 3607 N N . LYS A 1 458 ? -5.198 14.650 3.078 1.00 95.25 458 LYS A N 1
ATOM 3608 C CA . LYS A 1 458 ? -6.658 14.794 3.016 1.00 95.25 458 LYS A CA 1
ATOM 3609 C C . LYS A 1 458 ? -7.057 16.088 2.307 1.00 95.25 458 LYS A C 1
ATOM 3611 O O . LYS A 1 458 ? -7.874 16.053 1.392 1.00 95.25 458 LYS A O 1
ATOM 3616 N N . ASN A 1 459 ? -6.458 17.225 2.662 1.00 95.69 459 ASN A N 1
ATOM 3617 C CA . ASN A 1 459 ? -6.785 18.520 2.057 1.00 95.69 459 ASN A CA 1
ATOM 3618 C C . ASN A 1 459 ? -6.519 18.539 0.542 1.00 95.69 459 ASN A C 1
ATOM 3620 O O . ASN A 1 459 ? -7.387 18.958 -0.226 1.00 95.69 459 ASN A O 1
ATOM 3624 N N . PHE A 1 460 ? -5.363 18.038 0.096 1.00 96.38 460 PHE A N 1
ATOM 3625 C CA . PHE A 1 460 ? -5.057 17.915 -1.336 1.00 96.38 460 PHE A CA 1
ATOM 3626 C C . PHE A 1 460 ? -5.970 16.908 -2.039 1.00 96.38 460 PHE A C 1
ATOM 3628 O O . PHE A 1 460 ? -6.447 17.161 -3.147 1.00 96.38 460 PHE A O 1
ATOM 3635 N N . SER A 1 461 ? -6.273 15.792 -1.379 1.00 93.62 461 SER A N 1
ATOM 3636 C CA . SER A 1 461 ? -7.180 14.769 -1.895 1.00 93.62 461 SER A CA 1
ATOM 3637 C C . SER A 1 461 ? -8.573 15.349 -2.118 1.00 93.62 461 SER A C 1
ATOM 3639 O O . SER A 1 461 ? -9.128 15.181 -3.201 1.00 93.62 461 SER A O 1
ATOM 3641 N N . ILE A 1 462 ? -9.125 16.087 -1.155 1.00 89.12 462 ILE A N 1
ATOM 3642 C CA . ILE A 1 462 ? -10.438 16.741 -1.262 1.00 89.12 462 ILE A CA 1
ATOM 3643 C C . ILE A 1 462 ? -10.441 17.819 -2.352 1.00 89.12 462 ILE A C 1
ATOM 3645 O O . ILE A 1 462 ? -11.399 17.896 -3.115 1.00 89.12 462 ILE A O 1
ATOM 3649 N N . ALA A 1 463 ? -9.377 18.619 -2.449 1.00 88.00 463 ALA A N 1
ATOM 3650 C CA . ALA A 1 463 ? -9.264 19.681 -3.449 1.00 88.00 463 ALA A CA 1
ATOM 3651 C C . ALA A 1 463 ? -9.039 19.161 -4.882 1.00 88.00 463 ALA A C 1
ATOM 3653 O O . ALA A 1 463 ? -9.226 19.907 -5.846 1.00 88.00 463 ALA A O 1
ATOM 3654 N N . SER A 1 464 ? -8.625 17.901 -5.040 1.00 86.38 464 SER A N 1
ATOM 3655 C CA . SER A 1 464 ? -8.424 17.290 -6.354 1.00 86.38 464 SER A CA 1
ATOM 3656 C C . SER A 1 464 ? -9.737 17.073 -7.113 1.00 86.38 464 SER A C 1
ATOM 3658 O O . SER A 1 464 ? -10.805 16.893 -6.532 1.00 86.38 464 SER A O 1
ATOM 3660 N N . ASN A 1 465 ? -9.645 17.004 -8.441 1.00 80.69 465 ASN A N 1
ATOM 3661 C CA . ASN A 1 465 ? -10.774 16.681 -9.315 1.00 80.69 465 ASN A CA 1
ATOM 3662 C C . ASN A 1 465 ? -11.053 15.168 -9.427 1.00 80.69 465 ASN A C 1
ATOM 3664 O O . ASN A 1 465 ? -11.821 14.756 -10.298 1.00 80.69 465 ASN A O 1
ATOM 3668 N N . SER A 1 466 ? -10.430 14.335 -8.584 1.00 80.69 466 SER A N 1
ATOM 3669 C CA . SER A 1 466 ? -10.765 12.912 -8.512 1.00 80.69 466 SER A CA 1
ATOM 3670 C C . SER A 1 466 ? -12.237 12.728 -8.128 1.00 80.69 466 SER A C 1
ATOM 3672 O O . SER A 1 466 ? -12.697 13.409 -7.206 1.00 80.69 466 SER A O 1
ATOM 3674 N N . PRO A 1 467 ? -12.966 11.783 -8.755 1.00 73.19 467 PRO A N 1
ATOM 3675 C CA . PRO A 1 467 ? -14.321 11.428 -8.342 1.00 73.19 467 PRO A CA 1
ATOM 3676 C C . PRO A 1 467 ? -14.386 11.172 -6.834 1.00 73.19 467 PRO A C 1
ATOM 3678 O O . PRO A 1 467 ? -13.454 10.610 -6.267 1.00 73.19 467 PRO A O 1
ATOM 3681 N N . LYS A 1 468 ? -15.460 11.609 -6.175 1.00 76.94 468 LYS A N 1
ATOM 3682 C CA . LYS A 1 468 ? -15.678 11.430 -4.725 1.00 76.94 468 LYS A CA 1
ATOM 3683 C C . LYS A 1 468 ? -16.929 10.612 -4.415 1.00 76.94 468 LYS A C 1
ATOM 3685 O O . LYS A 1 468 ? -17.466 10.674 -3.318 1.00 76.94 468 LYS A O 1
ATOM 3690 N N . ASN A 1 469 ? -17.411 9.847 -5.387 1.00 69.44 469 ASN A N 1
ATOM 3691 C CA . ASN A 1 469 ? -18.593 9.000 -5.261 1.00 69.44 469 ASN A CA 1
ATOM 3692 C C . ASN A 1 469 ? -18.302 7.660 -4.556 1.00 69.44 469 ASN A C 1
ATOM 3694 O O . ASN A 1 469 ? -19.008 6.686 -4.805 1.00 69.44 469 ASN A O 1
ATOM 3698 N N . TYR A 1 470 ? -17.279 7.602 -3.697 1.00 78.31 470 TYR A N 1
ATOM 3699 C CA . TYR A 1 470 ? -16.988 6.416 -2.895 1.00 78.31 470 TYR A CA 1
ATOM 3700 C C . TYR A 1 470 ? -18.108 6.175 -1.893 1.00 78.31 470 TYR A C 1
ATOM 3702 O O . TYR A 1 470 ? -18.617 7.113 -1.275 1.00 78.31 470 TYR A O 1
ATOM 3710 N N . THR A 1 471 ? -18.420 4.904 -1.657 1.00 81.00 471 THR A N 1
ATOM 3711 C CA . THR A 1 471 ? -19.453 4.475 -0.702 1.00 81.00 471 THR A CA 1
ATOM 3712 C C . THR A 1 471 ? -19.232 5.054 0.704 1.00 81.00 471 THR A C 1
ATOM 3714 O O . THR A 1 471 ? -20.193 5.351 1.418 1.00 81.00 471 THR A O 1
ATOM 3717 N N . PHE A 1 472 ? -17.968 5.273 1.081 1.00 88.81 472 PHE A N 1
ATOM 3718 C CA . PHE A 1 472 ? -17.562 5.627 2.441 1.00 88.81 472 PHE A CA 1
ATOM 3719 C C . PHE A 1 472 ? -16.961 7.028 2.600 1.00 88.81 472 PHE A C 1
ATOM 3721 O O . PHE A 1 472 ? -16.522 7.378 3.691 1.00 88.81 472 PHE A O 1
ATOM 3728 N N . TYR A 1 473 ? -16.967 7.860 1.556 1.00 89.94 473 TYR A N 1
ATOM 3729 C CA . TYR A 1 473 ? -16.454 9.227 1.664 1.00 89.94 473 TYR A CA 1
ATOM 3730 C C . TYR A 1 473 ? -17.340 10.083 2.581 1.00 89.94 473 TYR A C 1
ATOM 3732 O O . TYR A 1 473 ? -18.563 10.101 2.423 1.00 89.94 473 TYR A O 1
ATOM 3740 N N . GLN A 1 474 ? -16.716 10.794 3.529 1.00 90.06 474 GLN A N 1
ATOM 3741 C CA . GLN A 1 474 ? -17.395 11.658 4.507 1.00 90.06 474 GLN A CA 1
ATOM 3742 C C . GLN A 1 474 ? -18.506 10.939 5.288 1.00 90.06 474 GLN A C 1
ATOM 3744 O O . GLN A 1 474 ? -19.657 11.383 5.341 1.00 90.06 474 GLN A O 1
ATOM 3749 N N . LYS A 1 475 ? -18.170 9.776 5.854 1.00 92.75 475 LYS A N 1
ATOM 3750 C CA . LYS A 1 475 ? -19.088 8.941 6.634 1.00 92.75 475 LYS A CA 1
ATOM 3751 C C . LYS A 1 475 ? -18.641 8.803 8.092 1.00 92.75 475 LYS A C 1
ATOM 3753 O O . LYS A 1 475 ? -17.438 8.874 8.364 1.00 92.75 475 LYS A O 1
ATOM 3758 N N . PRO A 1 476 ? -19.594 8.552 9.011 1.00 95.75 476 PRO A N 1
ATOM 3759 C CA . PRO A 1 476 ? -19.279 8.068 10.349 1.00 95.75 476 PRO A CA 1
ATOM 3760 C C . PRO A 1 476 ? -18.417 6.798 10.308 1.00 95.75 476 PRO A C 1
ATOM 3762 O O . PRO A 1 476 ? -18.367 6.132 9.264 1.00 95.75 476 PRO A O 1
ATOM 3765 N N . PRO A 1 477 ? -17.788 6.421 11.433 1.00 97.31 477 PRO A N 1
ATOM 3766 C CA . PRO A 1 477 ? -16.980 5.213 11.502 1.00 97.31 477 PRO A CA 1
ATOM 3767 C C . PRO A 1 477 ? -17.756 3.964 11.081 1.00 97.31 477 PRO A C 1
ATOM 3769 O O . PRO A 1 477 ? -18.935 3.794 11.414 1.00 97.31 477 PRO A O 1
ATOM 3772 N N . VAL A 1 478 ? -17.079 3.090 10.340 1.00 94.50 478 VAL A N 1
ATOM 3773 C CA . VAL A 1 478 ? -17.652 1.877 9.745 1.00 94.50 478 VAL A CA 1
ATOM 3774 C C . VAL A 1 478 ? -17.104 0.652 10.468 1.00 94.50 478 VAL A C 1
ATOM 3776 O O . VAL A 1 478 ? -15.986 0.664 10.970 1.00 94.50 478 VAL A O 1
ATOM 3779 N N . PHE A 1 479 ? -17.917 -0.405 10.512 1.00 94.44 479 PHE A N 1
ATOM 3780 C CA . PHE A 1 479 ? -17.762 -1.579 11.371 1.00 94.44 479 PHE A CA 1
ATOM 3781 C C . PHE A 1 479 ? -17.916 -1.249 12.851 1.00 94.44 479 PHE A C 1
ATOM 3783 O O . PHE A 1 479 ? -17.200 -0.429 13.417 1.00 94.44 479 PHE A O 1
ATOM 3790 N N . ALA A 1 480 ? -18.864 -1.927 13.498 1.00 96.50 480 ALA A N 1
ATOM 3791 C CA . ALA A 1 480 ? -18.966 -1.868 14.945 1.00 96.50 480 ALA A CA 1
ATOM 3792 C C . ALA A 1 480 ? -17.631 -2.325 15.568 1.00 96.50 480 ALA A C 1
ATOM 3794 O O . ALA A 1 480 ? -17.070 -3.330 15.102 1.00 96.50 480 ALA A O 1
ATOM 3795 N N . PRO A 1 481 ? -17.134 -1.627 16.603 1.00 97.25 481 PRO A N 1
ATOM 3796 C CA . PRO A 1 481 ? -15.971 -2.098 17.335 1.00 97.25 481 PRO A CA 1
ATOM 3797 C C . PRO A 1 481 ? -16.273 -3.482 17.923 1.00 97.25 481 PRO A C 1
ATOM 3799 O O . PRO A 1 481 ? -17.423 -3.785 18.250 1.00 97.25 481 PRO A O 1
ATOM 3802 N N . ILE A 1 482 ? -15.258 -4.328 18.087 1.00 97.44 482 ILE A N 1
ATOM 3803 C CA . ILE A 1 482 ? -15.427 -5.610 18.791 1.00 97.44 482 ILE A CA 1
ATOM 3804 C C . ILE A 1 482 ? -14.768 -5.488 20.150 1.00 97.44 482 ILE A C 1
ATOM 3806 O O . ILE A 1 482 ? -13.544 -5.500 20.234 1.00 97.44 482 ILE A O 1
ATOM 3810 N N . LEU A 1 483 ? -15.574 -5.370 21.202 1.00 96.56 483 LEU A N 1
ATOM 3811 C CA . LEU A 1 483 ? -15.087 -5.306 22.572 1.00 96.56 483 LEU A CA 1
ATOM 3812 C C . LEU A 1 483 ? -14.622 -6.699 23.005 1.00 96.56 483 LEU A C 1
ATOM 3814 O O . LEU A 1 483 ? -15.398 -7.658 22.950 1.00 96.56 483 LEU A O 1
ATOM 3818 N N . PHE A 1 484 ? -13.351 -6.806 23.390 1.00 96.25 484 PHE A N 1
ATOM 3819 C CA . PHE A 1 484 ? -12.745 -8.055 23.843 1.00 96.25 484 PHE A CA 1
ATOM 3820 C C . PHE A 1 484 ? -13.046 -8.320 25.319 1.00 96.25 484 PHE A C 1
ATOM 3822 O O . PHE A 1 484 ? -13.498 -7.431 26.047 1.00 96.25 484 PHE A O 1
ATOM 3829 N N . ASP A 1 485 ? -12.751 -9.541 25.766 1.00 94.94 485 ASP A N 1
ATOM 3830 C CA . ASP A 1 485 ? -12.818 -9.877 27.185 1.00 94.94 485 ASP A CA 1
ATOM 3831 C C . ASP A 1 485 ? -11.875 -8.965 27.993 1.00 94.94 485 ASP A C 1
ATOM 3833 O O . ASP A 1 485 ? -10.704 -8.819 27.619 1.00 94.94 485 ASP A O 1
ATOM 3837 N N . PRO A 1 486 ? -12.340 -8.333 29.088 1.00 94.25 486 PRO A N 1
ATOM 3838 C CA . PRO A 1 486 ? -11.547 -7.324 29.768 1.00 94.25 486 PRO A CA 1
ATOM 3839 C C . PRO A 1 486 ? -10.460 -7.959 30.627 1.00 94.25 486 PRO A C 1
ATOM 3841 O O . PRO A 1 486 ? -10.652 -9.008 31.246 1.00 94.25 486 PRO A O 1
ATOM 3844 N N . VAL A 1 487 ? -9.328 -7.271 30.744 1.00 93.00 487 VAL A N 1
ATOM 3845 C CA . VAL A 1 487 ? -8.253 -7.680 31.650 1.00 93.00 487 VAL A CA 1
ATOM 3846 C C . VAL A 1 487 ? -8.589 -7.215 33.061 1.00 93.00 487 VAL A C 1
ATOM 3848 O O . VAL A 1 487 ? -8.646 -6.018 33.335 1.00 93.00 487 VAL A O 1
ATOM 3851 N N . ILE A 1 488 ? -8.804 -8.159 33.976 1.00 95.06 488 ILE A N 1
ATOM 3852 C CA . ILE A 1 488 ? -9.188 -7.855 35.357 1.00 95.06 488 ILE A CA 1
ATOM 3853 C C . ILE A 1 488 ? -7.975 -7.892 36.277 1.00 95.06 488 ILE A C 1
ATOM 3855 O O . ILE A 1 488 ? -7.306 -8.917 36.410 1.00 95.06 488 ILE A O 1
ATOM 3859 N N . LYS A 1 489 ? -7.734 -6.790 36.989 1.00 94.50 489 LYS A N 1
ATOM 3860 C CA . LYS A 1 489 ? -6.706 -6.706 38.029 1.00 94.50 489 LYS A CA 1
ATOM 3861 C C . LYS A 1 489 ? -7.337 -6.360 39.372 1.00 94.50 489 LYS A C 1
ATOM 3863 O O . LYS A 1 489 ? -7.875 -5.272 39.553 1.00 94.50 489 LYS A O 1
ATOM 3868 N N . LYS A 1 490 ? -7.243 -7.269 40.344 1.00 94.81 490 LYS A N 1
ATOM 3869 C CA . LYS A 1 490 ? -7.661 -6.996 41.727 1.00 94.81 490 LYS A CA 1
ATOM 3870 C C . LYS A 1 490 ? -6.719 -5.959 42.350 1.00 94.81 490 LYS A C 1
ATOM 3872 O O . LYS A 1 490 ? -5.507 -6.167 42.361 1.00 94.81 490 LYS A O 1
ATOM 3877 N N . LEU A 1 491 ? -7.266 -4.852 42.855 1.00 92.56 491 LEU A N 1
ATOM 3878 C CA . LEU A 1 491 ? -6.496 -3.797 43.527 1.00 92.56 491 LEU A CA 1
ATOM 3879 C C . LEU A 1 491 ? -6.473 -4.013 45.044 1.00 92.56 491 LEU A C 1
ATOM 3881 O O . LEU A 1 491 ? -5.436 -3.860 45.682 1.00 92.56 491 LEU A O 1
ATOM 3885 N N . ASN A 1 492 ? -7.615 -4.392 45.621 1.00 90.88 492 ASN A N 1
ATOM 3886 C CA . ASN A 1 492 ? -7.765 -4.777 47.025 1.00 90.88 492 ASN A CA 1
ATOM 3887 C C . ASN A 1 492 ? -8.963 -5.740 47.175 1.00 90.88 492 ASN A C 1
ATOM 3889 O O . ASN A 1 492 ? -9.473 -6.248 46.180 1.00 90.88 492 ASN A O 1
ATOM 3893 N N . ASN A 1 493 ? -9.404 -6.040 48.401 1.00 85.38 493 ASN A N 1
ATOM 3894 C CA . ASN A 1 493 ? -10.495 -6.998 48.632 1.00 85.38 493 ASN A CA 1
ATOM 3895 C C . ASN A 1 493 ? -11.855 -6.588 48.059 1.00 85.38 493 ASN A C 1
ATOM 3897 O O . ASN A 1 493 ? -12.673 -7.472 47.839 1.00 85.38 493 ASN A O 1
ATOM 3901 N N . GLU A 1 494 ? -12.075 -5.302 47.798 1.00 87.38 494 GLU A N 1
ATOM 3902 C CA . GLU A 1 494 ? -13.371 -4.773 47.367 1.00 87.38 494 GLU A CA 1
ATOM 3903 C C . GLU A 1 494 ? -13.312 -4.073 46.010 1.00 87.38 494 GLU A C 1
ATOM 3905 O O . GLU A 1 494 ? -14.359 -3.739 45.474 1.00 87.38 494 GLU A O 1
ATOM 3910 N N . THR A 1 495 ? -12.117 -3.803 45.473 1.00 93.12 495 THR A N 1
ATOM 3911 C CA . THR A 1 495 ? -11.905 -2.971 44.280 1.00 93.12 495 THR A CA 1
ATOM 3912 C C . THR A 1 495 ? -11.071 -3.700 43.233 1.00 93.12 495 THR A C 1
ATOM 3914 O O . THR A 1 495 ? -10.025 -4.287 43.533 1.00 93.12 495 THR A O 1
ATOM 3917 N N . PHE A 1 496 ? -11.501 -3.584 41.983 1.00 95.44 496 PHE A N 1
ATOM 3918 C CA . PHE A 1 496 ? -10.885 -4.164 40.800 1.00 95.44 496 PHE A CA 1
ATOM 3919 C C . PHE A 1 496 ? -10.681 -3.089 39.736 1.00 95.44 496 PHE A C 1
ATOM 3921 O O . PHE A 1 496 ? -11.358 -2.063 39.721 1.00 95.44 496 PHE A O 1
ATOM 3928 N N . LYS A 1 497 ? -9.749 -3.355 38.829 1.00 95.88 497 LYS A N 1
ATOM 3929 C CA . LYS A 1 497 ? -9.517 -2.592 37.611 1.00 95.88 497 LYS A CA 1
ATOM 3930 C C . LYS A 1 497 ? -9.950 -3.446 36.427 1.00 95.88 497 LYS A C 1
ATOM 3932 O O . LYS A 1 497 ? -9.476 -4.575 36.296 1.00 95.88 497 LYS A O 1
ATOM 3937 N N . VAL A 1 498 ? -10.843 -2.913 35.606 1.00 96.38 498 VAL A N 1
ATOM 3938 C CA . VAL A 1 498 ? -11.345 -3.535 34.380 1.00 96.38 498 VAL A CA 1
ATOM 3939 C C . VAL A 1 498 ? -10.663 -2.847 33.202 1.00 96.38 498 VAL A C 1
ATOM 3941 O O . VAL A 1 498 ? -11.008 -1.718 32.864 1.00 96.38 498 VAL A O 1
ATOM 3944 N N . GLY A 1 499 ? -9.665 -3.499 32.609 1.00 95.81 499 GLY A N 1
ATOM 3945 C CA . GLY A 1 499 ? -8.968 -3.018 31.417 1.00 95.81 499 GLY A CA 1
ATOM 3946 C C . GLY A 1 499 ? -9.738 -3.375 30.152 1.00 95.81 499 GLY A C 1
ATOM 3947 O O . GLY A 1 499 ? -9.844 -4.551 29.804 1.00 95.81 499 GLY A O 1
ATOM 3948 N N . LEU A 1 500 ? -10.282 -2.365 29.478 1.00 96.38 500 LEU A N 1
ATOM 3949 C CA . LEU A 1 500 ? -11.083 -2.493 28.266 1.00 96.38 500 LEU A CA 1
ATOM 3950 C C . LEU A 1 500 ? -10.214 -2.316 27.023 1.00 96.38 500 LEU A C 1
ATOM 3952 O O . LEU A 1 500 ? -9.416 -1.383 26.931 1.00 96.38 500 LEU A O 1
ATOM 3956 N N . ARG A 1 501 ? -10.425 -3.194 26.042 1.00 95.31 501 ARG A N 1
ATOM 3957 C CA . ARG A 1 501 ? -9.772 -3.159 24.733 1.00 95.31 501 ARG A CA 1
ATOM 3958 C C . ARG A 1 501 ? -10.739 -3.652 23.667 1.00 95.31 501 ARG A C 1
ATOM 3960 O O . ARG A 1 501 ? -11.563 -4.525 23.942 1.00 95.31 501 ARG A O 1
ATOM 3967 N N . TRP A 1 502 ? -10.629 -3.129 22.455 1.00 96.38 502 TRP A N 1
ATOM 3968 C CA . TRP A 1 502 ? -11.477 -3.534 21.337 1.00 96.38 502 TRP A CA 1
ATOM 3969 C C . TRP A 1 502 ? -10.714 -3.571 20.015 1.00 96.38 502 TRP A C 1
ATOM 3971 O O . TRP A 1 502 ? -9.660 -2.959 19.876 1.00 96.38 502 TRP A O 1
ATOM 3981 N N . ARG A 1 503 ? -11.256 -4.285 19.027 1.00 96.31 503 ARG A N 1
ATOM 3982 C CA . ARG A 1 503 ? -10.897 -4.073 17.621 1.00 96.31 503 ARG A CA 1
ATOM 3983 C C . ARG A 1 503 ? -11.512 -2.754 17.166 1.00 96.31 503 ARG A C 1
ATOM 3985 O O . ARG A 1 503 ? -12.711 -2.562 17.390 1.00 96.31 503 ARG A O 1
ATOM 3992 N N . GLY A 1 504 ? -10.712 -1.894 16.543 1.00 95.69 504 GLY A N 1
ATOM 3993 C CA . GLY A 1 504 ? -11.140 -0.567 16.106 1.00 95.69 504 GLY A CA 1
ATOM 3994 C C . GLY A 1 504 ? -12.229 -0.569 15.027 1.00 95.69 504 GLY A C 1
ATOM 3995 O O . GLY A 1 504 ? -12.553 -1.602 14.429 1.00 95.69 504 GLY A O 1
ATOM 3996 N N . SER A 1 505 ? -12.796 0.611 14.806 1.00 97.25 505 SER A N 1
ATOM 3997 C CA . SER A 1 505 ? -13.781 0.936 13.779 1.00 97.25 505 SER A CA 1
ATOM 3998 C C . SER A 1 505 ? -13.145 1.854 12.749 1.00 97.25 505 SER A C 1
ATOM 4000 O O . SER A 1 505 ? -12.564 2.884 13.089 1.00 97.25 505 SER A O 1
ATOM 4002 N N . THR A 1 506 ? -13.316 1.531 11.474 1.00 96.88 506 THR A N 1
ATOM 4003 C CA . THR A 1 506 ? -12.665 2.255 10.390 1.00 96.88 506 THR A CA 1
ATOM 4004 C C . THR A 1 506 ? -13.097 3.713 10.349 1.00 96.88 506 THR A C 1
ATOM 4006 O O . THR A 1 506 ? -14.283 4.019 10.183 1.00 96.88 506 THR A O 1
ATOM 4009 N N . GLY A 1 507 ? -12.125 4.616 10.474 1.00 96.31 507 GLY A N 1
ATOM 4010 C CA . GLY A 1 507 ? -12.356 6.056 10.486 1.00 96.31 507 GLY A CA 1
ATOM 4011 C C . GLY A 1 507 ? -12.757 6.649 11.821 1.00 96.31 507 GLY A C 1
ATOM 4012 O O . GLY A 1 507 ? -13.108 7.829 11.841 1.00 96.31 507 GLY A O 1
ATOM 4013 N N . ALA A 1 508 ? -12.764 5.870 12.904 1.00 97.19 508 ALA A N 1
ATOM 4014 C CA . ALA A 1 508 ? -12.917 6.422 14.240 1.00 97.19 508 ALA A CA 1
ATOM 4015 C C . ALA A 1 508 ? -11.690 7.270 14.588 1.00 97.19 508 ALA A C 1
ATOM 4017 O O . ALA A 1 508 ? -10.554 6.839 14.433 1.00 97.19 508 ALA A O 1
ATOM 4018 N N . GLN A 1 509 ? -11.936 8.493 15.046 1.00 95.25 509 GLN A N 1
ATOM 4019 C CA . GLN A 1 509 ? -10.907 9.345 15.638 1.00 95.25 509 GLN A CA 1
ATOM 4020 C C . GLN A 1 509 ? -10.842 9.146 17.153 1.00 95.25 509 GLN A C 1
ATOM 4022 O O . GLN A 1 509 ? -9.807 9.354 17.780 1.00 95.25 509 GLN A O 1
ATOM 4027 N N . SER A 1 510 ? -11.975 8.785 17.748 1.00 95.94 510 SER A N 1
ATOM 4028 C CA . SER A 1 510 ? -12.094 8.506 19.166 1.00 95.94 510 SER A CA 1
ATOM 4029 C C . SER A 1 510 ? -13.290 7.598 19.440 1.00 95.94 510 SER A C 1
ATOM 4031 O O . SER A 1 510 ? -14.063 7.268 18.538 1.00 95.94 510 SER A O 1
ATOM 4033 N N . TYR A 1 511 ? -13.436 7.176 20.692 1.00 97.81 511 TYR A N 1
ATOM 4034 C CA . TYR A 1 511 ? -14.497 6.288 21.133 1.00 97.81 511 TYR A CA 1
ATOM 4035 C C . TYR A 1 511 ? -15.221 6.845 22.344 1.00 97.81 511 TYR A C 1
ATOM 4037 O O . TYR A 1 511 ? -14.631 7.366 23.299 1.00 97.81 511 TYR A O 1
ATOM 4045 N N . LYS A 1 512 ? -16.528 6.618 22.318 1.00 97.31 512 LYS A N 1
ATOM 4046 C CA . LYS A 1 512 ? -17.409 6.719 23.465 1.00 97.31 512 LYS A CA 1
ATOM 4047 C C . LYS A 1 512 ? -17.502 5.358 24.140 1.00 97.31 512 LYS A C 1
ATOM 4049 O O . LYS A 1 512 ? -17.913 4.380 23.513 1.00 97.31 512 LYS A O 1
ATOM 4054 N N . VAL A 1 513 ? -17.152 5.305 25.420 1.00 97.81 513 VAL A N 1
ATOM 4055 C CA . VAL A 1 513 ? -17.265 4.115 26.266 1.00 97.81 513 VAL A CA 1
ATOM 4056 C C . VAL A 1 513 ? -18.404 4.323 27.248 1.00 97.81 513 VAL A C 1
ATOM 4058 O O . VAL A 1 513 ? -18.433 5.306 27.989 1.00 97.81 513 VAL A O 1
ATOM 4061 N N . GLU A 1 514 ? -19.346 3.388 27.269 1.00 95.69 514 GLU A N 1
ATOM 4062 C CA . GLU A 1 514 ? -20.517 3.449 28.135 1.00 95.69 514 GLU A CA 1
ATOM 4063 C C . GLU A 1 514 ? -20.592 2.217 29.037 1.00 95.69 514 GLU A C 1
ATOM 4065 O O . GLU A 1 514 ? -20.250 1.102 28.632 1.00 95.69 514 GLU A O 1
ATOM 4070 N N . ARG A 1 515 ? -21.080 2.425 30.262 1.00 93.38 515 ARG A N 1
ATOM 4071 C CA . ARG A 1 515 ? -21.272 1.385 31.273 1.00 93.38 515 ARG A CA 1
ATOM 4072 C C . ARG A 1 515 ? -22.747 1.259 31.632 1.00 93.38 515 ARG A C 1
ATOM 4074 O O . ARG A 1 515 ? -23.418 2.258 31.882 1.00 93.38 515 ARG A O 1
ATOM 4081 N N . GLY A 1 516 ? -23.238 0.028 31.661 1.00 88.12 516 GLY A N 1
ATOM 4082 C CA . GLY A 1 516 ? -24.600 -0.309 32.048 1.00 88.12 516 GLY A CA 1
ATOM 4083 C C . GLY A 1 516 ? -24.872 0.003 33.520 1.00 88.12 516 GLY A C 1
ATOM 4084 O O . GLY A 1 516 ? -24.002 -0.182 34.372 1.00 88.12 516 GLY A O 1
ATOM 4085 N N . LEU A 1 517 ? -26.087 0.454 33.811 1.00 74.00 517 LEU A N 1
ATOM 4086 C CA . LEU A 1 517 ? -26.666 0.511 35.147 1.00 74.00 517 LEU A CA 1
ATOM 4087 C C . LEU A 1 517 ? -26.852 -0.919 35.678 1.00 74.00 517 LEU A C 1
ATOM 4089 O O . LEU A 1 517 ? -27.079 -1.853 34.908 1.00 74.00 517 LEU A O 1
ATOM 4093 N N . GLU A 1 518 ? -26.740 -1.108 36.991 1.00 66.50 518 GLU A N 1
ATOM 4094 C CA . GLU A 1 518 ? -26.977 -2.414 37.619 1.00 66.50 518 GLU A CA 1
ATOM 4095 C C . GLU A 1 518 ? -28.422 -2.898 37.355 1.00 66.50 518 GLU A C 1
ATOM 4097 O O . GLU A 1 518 ? -29.362 -2.109 37.424 1.00 66.50 518 GLU A O 1
ATOM 4102 N N . ASN A 1 519 ? -28.601 -4.202 37.094 1.00 57.06 519 ASN A N 1
ATOM 4103 C CA . ASN A 1 519 ? -29.897 -4.892 36.914 1.00 57.06 519 ASN A CA 1
ATOM 4104 C C . ASN A 1 519 ? -30.756 -4.416 35.715 1.00 57.06 519 ASN A C 1
ATOM 4106 O O . ASN A 1 519 ? -31.840 -3.851 35.866 1.00 57.06 519 ASN A O 1
ATOM 4110 N N . LEU A 1 520 ? -30.276 -4.693 34.499 1.00 56.25 520 LEU A N 1
ATOM 4111 C CA . LEU A 1 520 ? -30.901 -4.324 33.220 1.00 56.25 520 LEU A CA 1
ATOM 4112 C C . LEU A 1 520 ? -32.046 -5.262 32.787 1.00 56.25 520 LEU A C 1
ATOM 4114 O O . LEU A 1 520 ? -31.872 -6.026 31.842 1.00 56.25 520 LEU A O 1
ATOM 4118 N N . ASP A 1 521 ? -33.219 -5.189 33.423 1.00 53.06 521 ASP A N 1
ATOM 4119 C CA . ASP A 1 521 ? -34.365 -6.045 33.043 1.00 53.06 521 ASP A CA 1
ATOM 4120 C C . ASP A 1 521 ? -35.433 -5.368 32.154 1.00 53.06 521 ASP A C 1
ATOM 4122 O O . ASP A 1 521 ? -36.298 -6.065 31.628 1.00 53.06 521 ASP A O 1
ATOM 4126 N N . SER A 1 522 ? -35.424 -4.039 31.953 1.00 53.69 522 SER A N 1
ATOM 4127 C CA . SER A 1 522 ? -36.587 -3.344 31.344 1.00 53.69 522 SER A CA 1
ATOM 4128 C C . SER A 1 522 ? -36.349 -2.553 30.048 1.00 53.69 522 SER A C 1
ATOM 4130 O O . SER A 1 522 ? -37.275 -2.481 29.244 1.00 53.69 522 SER A O 1
ATOM 4132 N N . ASP A 1 523 ? -35.147 -2.027 29.781 1.00 53.50 523 ASP A N 1
ATOM 4133 C CA . ASP A 1 523 ? -34.745 -1.503 28.459 1.00 53.50 523 ASP A CA 1
ATOM 4134 C C . ASP A 1 523 ? -33.210 -1.336 28.397 1.00 53.50 523 ASP A C 1
ATOM 4136 O O . ASP A 1 523 ? -32.657 -0.449 29.054 1.00 53.50 523 ASP A O 1
ATOM 4140 N N . PRO A 1 524 ? -32.482 -2.158 27.622 1.00 54.22 524 PRO A N 1
ATOM 4141 C CA . PRO A 1 524 ? -31.023 -2.108 27.569 1.00 54.22 524 PRO A CA 1
ATOM 4142 C C . PRO A 1 524 ? -30.460 -0.867 26.853 1.00 54.22 524 PRO A C 1
ATOM 4144 O O . PRO A 1 524 ? -29.252 -0.656 26.896 1.00 54.22 524 PRO A O 1
ATOM 4147 N N . THR A 1 525 ? -31.273 -0.033 26.190 1.00 52.94 525 THR A N 1
ATOM 4148 C CA . THR A 1 525 ? -30.783 1.185 25.513 1.00 52.94 525 THR A CA 1
ATOM 4149 C C . THR A 1 525 ? -30.775 2.423 26.407 1.00 52.94 525 THR A C 1
ATOM 4151 O O . THR A 1 525 ? -29.829 3.207 26.321 1.00 52.94 525 THR A O 1
ATOM 4154 N N . LEU A 1 526 ? -31.752 2.558 27.311 1.00 56.88 526 LEU A N 1
ATOM 4155 C CA . LEU A 1 526 ? -31.853 3.659 28.285 1.00 56.88 526 LEU A CA 1
ATOM 4156 C C . LEU A 1 526 ? -30.907 3.517 29.482 1.00 56.88 526 LEU A C 1
ATOM 4158 O O . LEU A 1 526 ? -30.817 4.411 30.321 1.00 56.88 526 LEU A O 1
ATOM 4162 N N . ALA A 1 527 ? -30.216 2.389 29.576 1.00 78.88 527 ALA A N 1
ATOM 4163 C CA . ALA A 1 527 ? -29.578 1.981 30.807 1.00 78.88 527 ALA A CA 1
ATOM 4164 C C . ALA A 1 527 ? -28.049 1.926 30.736 1.00 78.88 527 ALA A C 1
ATOM 4166 O O . ALA A 1 527 ? -27.422 1.361 31.620 1.00 78.88 527 ALA A O 1
ATOM 4167 N N . PHE A 1 528 ? -27.436 2.524 29.715 1.00 89.44 528 PHE A N 1
ATOM 4168 C CA . PHE A 1 528 ? -25.992 2.747 29.656 1.00 89.44 528 PHE A CA 1
ATOM 4169 C C . PHE A 1 528 ? -25.691 4.230 29.877 1.00 89.44 528 PHE A C 1
ATOM 4171 O O . PHE A 1 528 ? -26.283 5.092 29.231 1.00 89.44 528 PHE A O 1
ATOM 4178 N N . LEU A 1 529 ? -24.764 4.522 30.789 1.00 90.88 529 LEU A N 1
ATOM 4179 C CA . LEU A 1 529 ? -24.257 5.866 31.047 1.00 90.88 529 LEU A CA 1
ATOM 4180 C C . LEU A 1 529 ? -22.863 6.032 30.450 1.00 90.88 529 LEU A C 1
ATOM 4182 O O . LEU A 1 529 ? -22.073 5.086 30.423 1.00 90.88 529 LEU A O 1
ATOM 4186 N N . LEU A 1 530 ? -22.547 7.253 30.019 1.00 94.31 530 LEU A N 1
ATOM 4187 C CA . LEU A 1 530 ? -21.207 7.612 29.571 1.00 94.31 530 LEU A CA 1
ATOM 4188 C C . LEU A 1 530 ? -20.200 7.369 30.701 1.00 94.31 530 LEU A C 1
ATOM 4190 O O . LEU A 1 530 ? -20.290 7.988 31.760 1.00 94.31 530 LEU A O 1
ATOM 4194 N N . LEU A 1 531 ? -19.245 6.476 30.455 1.00 95.25 531 LEU A N 1
ATOM 4195 C CA . LEU A 1 531 ? -18.110 6.241 31.339 1.00 95.25 531 LEU A CA 1
ATOM 4196 C C . LEU A 1 531 ? -16.940 7.145 30.947 1.00 95.25 531 LEU A C 1
ATOM 4198 O O . LEU A 1 531 ? -16.350 7.796 31.803 1.00 95.25 531 LEU A O 1
ATOM 4202 N N . SER A 1 532 ? -16.622 7.188 29.652 1.00 96.25 532 SER A N 1
ATOM 4203 C CA . SER A 1 532 ? -15.577 8.045 29.097 1.00 96.25 532 SER A CA 1
ATOM 4204 C C . SER A 1 532 ? -15.897 8.407 27.650 1.00 96.25 532 SER A C 1
ATOM 4206 O O . SER A 1 532 ? -16.426 7.585 26.903 1.00 96.25 532 SER A O 1
ATOM 4208 N N . GLY A 1 533 ? -15.582 9.638 27.258 1.00 94.12 533 GLY A N 1
ATOM 4209 C CA . GLY A 1 533 ? -15.623 10.092 25.868 1.00 94.12 533 GLY A CA 1
ATOM 4210 C C . GLY A 1 533 ? -14.216 10.417 25.379 1.00 94.12 533 GLY A C 1
ATOM 4211 O O . GLY A 1 533 ? -13.317 10.636 26.190 1.00 94.12 533 GLY A O 1
ATOM 4212 N N . ASN A 1 534 ? -14.039 10.492 24.062 1.00 93.44 534 ASN A N 1
ATOM 4213 C CA . ASN A 1 534 ? -12.757 10.798 23.425 1.00 93.44 534 ASN A CA 1
ATOM 4214 C C . ASN A 1 534 ? -11.624 9.808 23.758 1.00 93.44 534 ASN A C 1
ATOM 4216 O O . ASN A 1 534 ? -10.460 10.201 23.824 1.00 93.44 534 ASN A O 1
ATOM 4220 N N . VAL A 1 535 ? -11.943 8.530 23.980 1.00 94.81 535 VAL A N 1
ATOM 4221 C CA . VAL A 1 535 ? -10.910 7.504 24.187 1.00 94.81 535 VAL A CA 1
ATOM 4222 C C . VAL A 1 535 ? -10.260 7.173 22.847 1.00 94.81 535 VAL A C 1
ATOM 4224 O O . VAL A 1 535 ? -10.971 6.956 21.873 1.00 94.81 535 VAL A O 1
ATOM 4227 N N . SER A 1 536 ? -8.932 7.133 22.788 1.00 92.12 536 SER A N 1
ATOM 4228 C CA . SER A 1 536 ? -8.194 6.710 21.592 1.00 92.12 536 SER A CA 1
ATOM 4229 C C . SER A 1 536 ? -7.921 5.207 21.640 1.00 92.12 536 SER A C 1
ATOM 4231 O O . SER A 1 536 ? -7.614 4.680 22.708 1.00 92.12 536 SER A O 1
ATOM 4233 N N . ASP A 1 537 ? -8.007 4.524 20.501 1.00 92.25 537 ASP A N 1
ATOM 4234 C CA . ASP A 1 537 ? -7.497 3.158 20.329 1.00 92.25 537 ASP A CA 1
ATOM 4235 C C . ASP A 1 537 ? -6.088 3.119 19.716 1.00 92.25 537 ASP A C 1
ATOM 4237 O O . ASP A 1 537 ? -5.495 2.046 19.649 1.00 92.25 537 ASP A O 1
ATOM 4241 N N . ALA A 1 538 ? -5.516 4.270 19.348 1.00 89.31 538 ALA A N 1
ATOM 4242 C CA . ALA A 1 538 ? -4.116 4.417 18.959 1.00 89.31 538 ALA A CA 1
ATOM 4243 C C . ALA A 1 538 ? -3.189 4.306 20.184 1.00 89.31 538 ALA A C 1
ATOM 4245 O O . ALA A 1 538 ? -2.663 5.295 20.695 1.00 89.31 538 ALA A O 1
ATOM 4246 N N . VAL A 1 539 ? -3.053 3.084 20.698 1.00 82.31 539 VAL A N 1
ATOM 4247 C CA . VAL A 1 539 ? -2.259 2.743 21.886 1.00 82.31 539 VAL A CA 1
ATOM 4248 C C . VAL A 1 539 ? -1.177 1.736 21.509 1.00 82.31 539 VAL A C 1
ATOM 4250 O O . VAL A 1 539 ? -1.381 0.873 20.656 1.00 82.31 539 VAL A O 1
ATOM 4253 N N . VAL A 1 540 ? -0.012 1.829 22.145 1.00 72.25 540 VAL A N 1
ATOM 4254 C CA . VAL A 1 540 ? 1.121 0.945 21.863 1.00 72.25 540 VAL A CA 1
ATOM 4255 C C . VAL A 1 540 ? 0.800 -0.489 22.290 1.00 72.25 540 VAL A C 1
ATOM 4257 O O . VAL A 1 540 ? 0.555 -0.774 23.460 1.00 72.25 540 VAL A O 1
ATOM 4260 N N . GLY A 1 541 ? 0.849 -1.425 21.343 1.00 67.50 541 GLY A N 1
ATOM 4261 C CA . GLY A 1 541 ? 0.747 -2.852 21.633 1.00 67.50 541 GLY A CA 1
ATOM 4262 C C . GLY A 1 541 ? -0.616 -3.302 22.174 1.00 67.50 541 GLY A C 1
ATOM 4263 O O . GLY A 1 541 ? -1.674 -2.812 21.797 1.00 67.50 541 GLY A O 1
ATOM 4264 N N . ASN A 1 542 ? -0.591 -4.323 23.031 1.00 69.38 542 ASN A N 1
ATOM 4265 C CA . ASN A 1 542 ? -1.778 -5.058 23.477 1.00 69.38 542 ASN A CA 1
ATOM 4266 C C . ASN A 1 542 ? -2.443 -4.476 24.743 1.00 69.38 542 ASN A C 1
ATOM 4268 O O . ASN A 1 542 ? -3.182 -5.197 25.418 1.00 69.38 542 ASN A O 1
ATOM 4272 N N . GLU A 1 543 ? -2.184 -3.213 25.075 1.00 80.25 543 GLU A N 1
ATOM 4273 C CA . GLU A 1 543 ? -2.652 -2.577 26.310 1.00 80.25 543 GLU A CA 1
ATOM 4274 C C . GLU A 1 543 ? -4.159 -2.275 26.320 1.00 80.25 543 GLU A C 1
ATOM 4276 O O . GLU A 1 543 ? -4.849 -2.330 25.299 1.00 80.25 543 GLU A O 1
ATOM 4281 N N . ALA A 1 544 ? -4.691 -1.996 27.513 1.00 88.44 544 ALA A N 1
ATOM 4282 C CA . ALA A 1 544 ? -6.058 -1.516 27.663 1.00 88.44 544 ALA A CA 1
ATOM 4283 C C . ALA A 1 544 ? -6.142 -0.051 27.214 1.00 88.44 544 ALA A C 1
ATOM 4285 O O . ALA A 1 544 ? -5.315 0.766 27.605 1.00 88.44 544 ALA A O 1
ATOM 4286 N N . PHE A 1 545 ? -7.171 0.291 26.444 1.00 91.94 545 PHE A N 1
ATOM 4287 C CA . PHE A 1 545 ? -7.396 1.664 25.979 1.00 91.94 545 PHE A CA 1
ATOM 4288 C C . PHE A 1 545 ? -8.075 2.521 27.048 1.00 91.94 545 PHE A C 1
ATOM 4290 O O . PHE A 1 545 ? -7.899 3.735 27.108 1.00 91.94 545 PHE A O 1
ATOM 4297 N N . LEU A 1 546 ? -8.867 1.879 27.908 1.00 94.69 546 LEU A N 1
ATOM 4298 C CA . LEU A 1 546 ? -9.480 2.493 29.076 1.00 94.69 546 LEU A CA 1
ATOM 4299 C C . LEU A 1 546 ? -9.463 1.501 30.230 1.00 94.69 546 LEU A C 1
ATOM 4301 O O . LEU A 1 546 ? -9.755 0.320 30.050 1.00 94.69 546 LEU A O 1
ATOM 4305 N N . GLU A 1 547 ? -9.199 1.991 31.432 1.00 95.00 547 GLU A N 1
ATOM 4306 C CA . GLU A 1 547 ? -9.298 1.192 32.643 1.00 95.00 547 GLU A CA 1
ATOM 4307 C C . GLU A 1 547 ? -10.346 1.782 33.588 1.00 95.00 547 GLU A C 1
ATOM 4309 O O . GLU A 1 547 ? -10.272 2.949 33.969 1.00 95.00 547 GLU A O 1
ATOM 4314 N N . ASP A 1 548 ? -11.316 0.960 33.984 1.00 95.06 548 ASP A N 1
ATOM 4315 C CA . ASP A 1 548 ? -12.395 1.339 34.897 1.00 95.06 548 ASP A CA 1
ATOM 4316 C C . ASP A 1 548 ? -12.153 0.740 36.288 1.00 95.06 548 ASP A C 1
ATOM 4318 O O . ASP A 1 548 ? -11.976 -0.473 36.433 1.00 95.06 548 ASP A O 1
ATOM 4322 N N . ALA A 1 549 ? -12.121 1.581 37.321 1.00 94.94 549 ALA A N 1
ATOM 4323 C CA . ALA A 1 549 ? -11.964 1.141 38.704 1.00 94.94 549 ALA A CA 1
ATOM 4324 C C . ALA A 1 549 ? -13.343 0.953 39.348 1.00 94.94 549 ALA A C 1
ATOM 4326 O O . ALA A 1 549 ? -14.085 1.914 39.554 1.00 94.94 549 ALA A O 1
ATOM 4327 N N . VAL A 1 550 ? -13.673 -0.290 39.692 1.00 93.00 550 VAL A N 1
ATOM 4328 C CA . VAL A 1 550 ? -15.008 -0.688 40.159 1.00 93.00 550 VAL A CA 1
ATOM 4329 C C . VAL A 1 550 ? -14.936 -1.551 41.410 1.00 93.00 550 VAL A C 1
ATOM 4331 O O . VAL A 1 550 ? -13.879 -2.083 41.754 1.00 93.00 550 VAL A O 1
ATOM 4334 N N . LYS A 1 551 ? -16.065 -1.689 42.108 1.00 93.19 551 LYS A N 1
ATOM 4335 C CA . LYS A 1 551 ? -16.175 -2.584 43.264 1.00 93.19 551 LYS A CA 1
ATOM 4336 C C . LYS A 1 551 ? -16.569 -4.004 42.838 1.00 93.19 551 LYS A C 1
ATOM 4338 O O . LYS A 1 551 ? -16.754 -4.258 41.656 1.00 93.19 551 LYS A O 1
ATOM 4343 N N . THR A 1 552 ? -16.683 -4.937 43.782 1.00 88.94 552 THR A N 1
ATOM 4344 C CA . THR A 1 552 ? -17.387 -6.218 43.567 1.00 88.94 552 THR A CA 1
ATOM 4345 C C . THR A 1 552 ? -18.790 -5.946 43.023 1.00 88.94 552 THR A C 1
ATOM 4347 O O . THR A 1 552 ? -19.513 -5.114 43.574 1.00 88.94 552 THR A O 1
ATOM 4350 N N . GLY A 1 553 ? -19.177 -6.635 41.951 1.00 87.81 553 GLY A N 1
ATOM 4351 C CA . GLY A 1 553 ? -20.436 -6.368 41.260 1.00 87.81 553 GLY A CA 1
ATOM 4352 C C . GLY A 1 553 ? -20.469 -6.906 39.833 1.00 87.81 553 GLY A C 1
ATOM 4353 O O . GLY A 1 553 ? -19.558 -7.606 39.386 1.00 87.81 553 GLY A O 1
ATOM 4354 N N . GLN A 1 554 ? -21.544 -6.573 39.116 1.00 88.94 554 GLN A N 1
ATOM 4355 C CA . GLN A 1 554 ? -21.711 -6.900 37.702 1.00 88.94 554 GLN A CA 1
ATOM 4356 C C . GLN A 1 554 ? -21.729 -5.619 36.869 1.00 88.94 554 GLN A C 1
ATOM 4358 O O . GLN A 1 554 ? -22.586 -4.761 37.068 1.00 88.94 554 GLN A O 1
ATOM 4363 N N . TYR A 1 555 ? -20.830 -5.525 35.890 1.00 90.25 555 TYR A N 1
ATOM 4364 C CA . TYR A 1 555 ? -20.683 -4.345 35.035 1.00 90.25 555 TYR A CA 1
ATOM 4365 C C . TYR A 1 555 ? -20.748 -4.747 33.572 1.00 90.25 555 TYR A C 1
ATOM 4367 O O . TYR A 1 555 ? -20.070 -5.685 33.161 1.00 90.25 555 TYR A O 1
ATOM 4375 N N . SER A 1 556 ? -21.564 -4.043 32.790 1.00 92.75 556 SER A N 1
ATOM 4376 C CA . SER A 1 556 ? -21.673 -4.254 31.344 1.00 92.75 556 SER A CA 1
ATOM 4377 C C . SER A 1 556 ? -21.114 -3.054 30.600 1.00 92.75 556 SER A C 1
ATOM 4379 O O . SER A 1 556 ? -21.391 -1.923 30.986 1.00 92.75 556 SER A O 1
ATOM 4381 N N . TYR A 1 557 ? -20.367 -3.291 29.531 1.00 95.25 557 TYR A N 1
ATOM 4382 C CA . TYR A 1 557 ? -19.678 -2.261 28.761 1.00 95.25 557 TYR A CA 1
ATOM 4383 C C . TYR A 1 557 ? -20.053 -2.352 27.289 1.00 95.25 557 TYR A C 1
ATOM 4385 O O . TYR A 1 557 ? -20.233 -3.449 26.760 1.00 95.25 557 TYR A O 1
ATOM 4393 N N . ARG A 1 558 ? -20.139 -1.196 26.630 1.00 95.94 558 ARG A N 1
ATOM 4394 C CA . ARG A 1 558 ? -20.212 -1.084 25.170 1.00 95.94 558 ARG A CA 1
ATOM 4395 C C . ARG A 1 558 ? -19.431 0.133 24.700 1.00 95.94 558 ARG A C 1
ATOM 4397 O O . ARG A 1 558 ? -19.299 1.111 25.438 1.00 95.94 558 ARG A O 1
ATOM 4404 N N . VAL A 1 559 ? -18.938 0.074 23.471 1.00 97.69 559 VAL A N 1
ATOM 4405 C CA . VAL A 1 559 ? -18.134 1.139 22.867 1.00 97.69 559 VAL A CA 1
ATOM 4406 C C . VAL A 1 559 ? -18.670 1.514 21.493 1.00 97.69 559 VAL A C 1
ATOM 4408 O O . VAL A 1 559 ? -19.269 0.686 20.813 1.00 97.69 559 VAL A O 1
ATOM 4411 N N . SER A 1 560 ? -18.478 2.762 21.080 1.00 97.81 560 SER A N 1
ATOM 4412 C CA . SER A 1 560 ? -18.829 3.242 19.742 1.00 97.81 560 SER A CA 1
ATOM 4413 C C . SER A 1 560 ? -17.773 4.219 19.254 1.00 97.81 560 SER A C 1
ATOM 4415 O O . SER A 1 560 ? -17.420 5.138 19.990 1.00 97.81 560 SER A O 1
ATOM 4417 N N . GLY A 1 561 ? -17.307 4.040 18.018 1.00 97.81 561 GLY A N 1
ATOM 4418 C CA . GLY A 1 561 ? -16.399 4.986 17.372 1.00 97.81 561 GLY A CA 1
ATOM 4419 C C . GLY A 1 561 ? -17.109 6.281 16.976 1.00 97.81 561 GLY A C 1
ATOM 4420 O O . GLY A 1 561 ? -18.295 6.264 16.628 1.00 97.81 561 GLY A O 1
ATOM 4421 N N . GLU A 1 562 ? -16.375 7.387 17.002 1.00 97.62 562 GLU A N 1
ATOM 4422 C CA . GLU A 1 562 ? -16.817 8.732 16.635 1.00 97.62 562 GLU A CA 1
ATOM 4423 C C . GLU A 1 562 ? -15.782 9.404 15.719 1.00 97.62 562 GLU A C 1
ATOM 4425 O O . GLU A 1 562 ? -14.573 9.204 15.853 1.00 97.62 562 GLU A O 1
ATOM 4430 N N . ASN A 1 563 ? -16.263 10.192 14.758 1.00 96.25 563 ASN A N 1
ATOM 4431 C CA . ASN A 1 563 ? -15.449 11.101 13.954 1.00 96.25 563 ASN A CA 1
ATOM 4432 C C . ASN A 1 563 ? -16.241 12.376 13.619 1.00 96.25 563 ASN A C 1
ATOM 4434 O O . ASN A 1 563 ? -17.383 12.545 14.049 1.00 96.25 563 ASN A O 1
ATOM 4438 N N . GLU A 1 564 ? -15.656 13.278 12.829 1.00 94.25 564 GLU A N 1
ATOM 4439 C CA . GLU A 1 564 ? -16.284 14.558 12.457 1.00 94.25 564 GLU A CA 1
ATOM 4440 C C . GLU A 1 564 ? -17.624 14.421 11.701 1.00 94.25 564 GLU A C 1
ATOM 4442 O O . GLU A 1 564 ? -18.403 15.372 11.653 1.00 94.25 564 GLU A O 1
ATOM 4447 N N . TYR A 1 565 ? -17.908 13.251 11.120 1.00 95.25 565 TYR A N 1
ATOM 4448 C CA . TYR A 1 565 ? -19.139 12.965 10.380 1.00 95.25 565 TYR A CA 1
ATOM 4449 C C . TYR A 1 565 ? -20.207 12.268 11.233 1.00 95.25 565 TYR A C 1
ATOM 4451 O O . TYR A 1 565 ? -21.334 12.092 10.764 1.00 95.25 565 TYR A O 1
ATOM 4459 N N . GLY A 1 566 ? -19.886 11.893 12.475 1.00 96.31 566 GLY A N 1
ATOM 4460 C CA . GLY A 1 566 ? -20.840 11.389 13.457 1.00 96.31 566 GLY A CA 1
ATOM 4461 C C . GLY A 1 566 ? -20.381 10.130 14.188 1.00 96.31 566 GLY A C 1
ATOM 4462 O O . GLY A 1 566 ? -19.204 9.772 14.216 1.00 96.31 566 GLY A O 1
ATOM 4463 N N . GLN A 1 567 ? -21.355 9.456 14.793 1.00 96.62 567 GLN A N 1
ATOM 4464 C CA . GLN A 1 567 ? -21.155 8.252 15.591 1.00 96.62 567 GLN A CA 1
ATOM 4465 C C . GLN A 1 567 ? -21.412 6.988 14.752 1.00 96.62 567 GLN A C 1
ATOM 4467 O O . GLN A 1 567 ? -22.382 6.919 13.994 1.00 96.62 567 GLN A O 1
ATOM 4472 N N . GLY A 1 568 ? -20.545 5.984 14.907 1.00 96.62 568 GLY A N 1
ATOM 4473 C CA . GLY A 1 568 ? -20.714 4.644 14.347 1.00 96.62 568 GLY A CA 1
ATOM 4474 C C . GLY A 1 568 ? -21.699 3.768 15.136 1.00 96.62 568 GLY A C 1
ATOM 4475 O O . GLY A 1 568 ? -22.412 4.220 16.031 1.00 96.62 568 GLY A O 1
ATOM 4476 N N . SER A 1 569 ? -21.746 2.479 14.795 1.00 96.38 569 SER A N 1
ATOM 4477 C CA . SER A 1 569 ? -22.540 1.495 15.546 1.00 96.38 569 SER A CA 1
ATOM 4478 C C . SER A 1 569 ? -21.845 1.083 16.846 1.00 96.38 569 SER A C 1
ATOM 4480 O O . SER A 1 569 ? -20.617 1.024 16.906 1.00 96.38 569 SER A O 1
ATOM 4482 N N . TYR A 1 570 ? -22.634 0.740 17.867 1.00 96.25 570 TYR A N 1
ATOM 4483 C CA . TYR A 1 570 ? -22.109 0.182 19.113 1.00 96.25 570 TYR A CA 1
ATOM 4484 C C . TYR A 1 570 ? -21.542 -1.229 18.919 1.00 96.25 570 TYR A C 1
ATOM 4486 O O . TYR A 1 570 ? -22.035 -2.005 18.099 1.00 96.25 570 TYR A O 1
ATOM 4494 N N . SER A 1 571 ? -20.540 -1.558 19.730 1.00 97.56 571 SER A N 1
ATOM 4495 C CA . SER A 1 571 ? -19.959 -2.889 19.856 1.00 97.56 571 SER A CA 1
ATOM 4496 C C . SER A 1 571 ? -20.937 -3.922 20.413 1.00 97.56 571 SER A C 1
ATOM 4498 O O . SER A 1 571 ? -22.020 -3.602 20.910 1.00 97.56 571 SER A O 1
ATOM 4500 N N . ASN A 1 572 ? -20.493 -5.181 20.441 1.00 95.88 572 ASN A N 1
ATOM 4501 C CA . ASN A 1 572 ? -21.029 -6.161 21.382 1.00 95.88 572 ASN A CA 1
ATOM 4502 C C . ASN A 1 572 ? -20.952 -5.634 22.827 1.00 95.88 572 ASN A C 1
ATOM 4504 O O . ASN A 1 572 ? -20.062 -4.851 23.174 1.00 95.88 572 ASN A O 1
ATOM 4508 N N . ILE A 1 573 ? -21.881 -6.091 23.667 1.00 94.31 573 ILE A N 1
ATOM 4509 C CA . ILE A 1 573 ? -21.853 -5.825 25.106 1.00 94.31 573 ILE A CA 1
ATOM 4510 C C . ILE A 1 573 ? -20.986 -6.889 25.774 1.00 94.31 573 ILE A C 1
ATOM 4512 O O . ILE A 1 573 ? -21.176 -8.082 25.537 1.00 94.31 573 ILE A O 1
ATOM 4516 N N . VAL A 1 574 ? -20.065 -6.455 26.630 1.00 94.12 574 VAL A N 1
ATOM 4517 C CA . VAL A 1 574 ? -19.242 -7.340 27.460 1.00 94.12 574 VAL A CA 1
ATOM 4518 C C . VAL A 1 574 ? -19.606 -7.126 28.918 1.00 94.12 574 VAL A C 1
ATOM 4520 O O . VAL A 1 574 ? -19.610 -5.994 29.397 1.00 94.12 574 VAL A O 1
ATOM 4523 N N . THR A 1 575 ? -19.911 -8.212 29.626 1.00 91.81 575 THR A N 1
ATOM 4524 C CA . THR A 1 575 ? -20.312 -8.175 31.034 1.00 91.81 575 THR A CA 1
ATOM 4525 C C . THR A 1 575 ? -19.282 -8.880 31.904 1.00 91.81 575 THR A C 1
ATOM 4527 O O . THR A 1 575 ? -18.978 -10.051 31.691 1.00 91.81 575 THR A O 1
ATOM 4530 N N . VAL A 1 576 ? -18.801 -8.186 32.930 1.00 91.06 576 VAL A N 1
ATOM 4531 C CA . VAL A 1 576 ? -17.850 -8.697 33.920 1.00 91.06 576 VAL A CA 1
ATOM 4532 C C . VAL A 1 576 ? -18.569 -8.923 35.246 1.00 91.06 576 VAL A C 1
ATOM 4534 O O . VAL A 1 576 ? -19.419 -8.121 35.632 1.00 91.06 576 VAL A O 1
ATOM 4537 N N . ARG A 1 577 ? -18.223 -10.007 35.946 1.00 89.81 577 ARG A N 1
ATOM 4538 C CA . ARG A 1 577 ? -18.678 -10.316 37.309 1.00 89.81 577 ARG A CA 1
ATOM 4539 C C . ARG A 1 577 ? -17.448 -10.469 38.202 1.00 89.81 577 ARG A C 1
ATOM 4541 O O . ARG A 1 577 ? -16.590 -11.293 37.887 1.00 89.81 577 ARG A O 1
ATOM 4548 N N . LEU A 1 578 ? -17.355 -9.650 39.248 1.00 87.50 578 LEU A N 1
ATOM 4549 C CA . LEU A 1 578 ? -16.156 -9.452 40.075 1.00 87.50 578 LEU A CA 1
ATOM 4550 C C . LEU A 1 578 ? -16.370 -9.846 41.529 1.00 87.50 578 LEU A C 1
ATOM 4552 O O . LEU A 1 578 ? -17.485 -9.568 42.025 1.00 87.50 578 LEU A O 1
#

Secondary structure (DSSP, 8-state):
----PPPEEEEEEGGGSSB---SSSS-BPPPHHHHHHHHHHHHHTT--EEEEPPPPB--SS----SEEEGGGPPTTS-EEEPTT--SSPEEEEHHHHHHHHHHHHHHHHHT-EEEEE--BSSSTT-HHHHHHHHTT--HHHHHH-HHHHHHHHHHHHHHHTPBPTTT--BGGG-TTEEEEES-BSB-BTTBPPPHHHHHHHHHIIIIII--SSEEEE-B-STT---HHHHH-TT--EEEEEE---PPPPPP-THHHHHHHHHHHHHHHHHHHHHHHHH-GGGGT--------TTPPP----SSS----THHHHHHHHHHHHHHHHHHHHHHHHHHHHHHHHSSPPPPPPHHHHHHHHHHHHHTTT-EEEEEEE-SS-HHHHHHHHHHHHTSS--EEEES-B-PBPTTSSB---B-STT-B-B-SS-------EEETTTTEEE--SS-TTHHHHHHHHHHHHHHS-S----TTTT-S-BS--EEPPPEEEE-SSSEEEEEE-EE--BT-SEEEEEEEPS---S-SSTTEEEEEEEE----STT--SEEEEEESSEEEEEEEEEETTEEEEE---EEEE-

Radius of gyration: 33.98 Å; chains: 1; bounding box: 127×64×76 Å